Protein AF-A0A8J4PY11-F1 (afdb_monomer)

Radius of gyration: 29.57 Å; Cα contacts (8 Å, |Δi|>4): 1071; chains: 1; bounding box: 92×65×73 Å

Organism: NCBI:txid133409

Solvent-accessible surface area (backbone atoms only — not comparable to full-atom values): 24539 Å² total; per-residue (Å²): 116,78,68,59,57,55,52,53,50,53,55,62,53,58,70,59,70,69,52,62,80,53,95,79,49,71,40,24,35,49,39,39,22,52,59,30,94,86,37,22,43,99,72,81,43,42,22,34,34,42,72,43,75,82,47,83,72,68,60,37,39,24,29,55,46,86,88,41,35,36,32,41,74,56,96,57,30,40,37,44,35,24,40,30,38,29,76,86,71,56,81,44,29,34,40,36,36,44,28,26,36,61,48,85,68,76,83,74,81,49,42,42,74,65,42,29,59,93,76,27,84,33,54,72,89,74,46,47,28,22,37,73,36,56,94,64,31,48,28,38,32,31,67,86,25,56,67,28,35,42,47,60,44,69,31,95,79,40,33,37,31,35,28,58,32,30,23,28,17,35,74,48,22,14,29,20,33,42,23,32,47,35,36,21,51,77,93,42,79,76,44,73,58,97,46,43,34,38,38,17,22,29,47,43,73,62,48,37,92,72,34,30,25,40,35,41,46,21,50,42,32,61,93,51,54,17,86,62,57,69,34,26,35,38,47,67,45,94,73,29,67,83,52,79,67,48,45,40,24,26,55,42,93,71,41,18,36,35,36,53,45,99,86,55,29,39,36,43,34,31,36,28,23,38,64,95,52,64,77,82,49,59,34,42,38,42,41,39,27,39,66,48,95,78,74,71,77,87,72,69,34,47,75,57,32,27,58,90,69,26,66,29,54,75,87,72,40,48,38,25,41,57,32,86,88,14,32,34,37,34,92,88,45,76,47,41,35,72,32,44,33,94,72,28,42,33,28,38,29,52,28,27,26,36,16,39,64,54,44,16,30,18,33,34,24,27,39,68,94,41,79,93,23,36,42,36,36,22,22,30,48,42,66,46,75,74,78,73,75,73,73,72,76,72,77,76,79,78,73,77,79,77,90,82,83,86,84,83,83,81,82,82,78,85,80,82,84,83,83,84,88,85,91,83,87,89,84,89,87,81,88,76,90,72,69,62,67,67,61,56,60,65,63,60,67,72,75,77,76,127

Structure (mmCIF, N/CA/C/O backbone):
data_AF-A0A8J4PY11-F1
#
_entry.id   AF-A0A8J4PY11-F1
#
loop_
_atom_site.group_PDB
_atom_site.id
_atom_site.type_symbol
_atom_site.label_atom_id
_atom_site.label_alt_id
_atom_site.label_comp_id
_atom_site.label_asym_id
_atom_site.label_entity_id
_atom_site.label_seq_id
_atom_site.pdbx_PDB_ins_code
_atom_site.Cartn_x
_atom_site.Cartn_y
_atom_site.Cartn_z
_atom_site.occupancy
_atom_site.B_iso_or_equiv
_atom_site.auth_seq_id
_atom_site.auth_comp_id
_atom_site.auth_asym_id
_atom_site.auth_atom_id
_atom_site.pdbx_PDB_model_num
ATOM 1 N N . MET A 1 1 ? 40.522 -13.746 19.093 1.00 53.69 1 MET A N 1
ATOM 2 C CA . MET A 1 1 ? 40.122 -12.814 18.011 1.00 53.69 1 MET A CA 1
ATOM 3 C C . MET A 1 1 ? 39.593 -13.512 16.754 1.00 53.69 1 MET A C 1
ATOM 5 O O . MET A 1 1 ? 38.570 -13.067 16.262 1.00 53.69 1 MET A O 1
ATOM 9 N N . LYS A 1 2 ? 40.171 -14.625 16.264 1.00 49.59 2 LYS A N 1
ATOM 10 C CA . LYS A 1 2 ? 39.683 -15.305 15.036 1.00 49.59 2 LYS A CA 1
ATOM 11 C C . LYS A 1 2 ? 38.236 -15.845 15.092 1.00 49.59 2 LYS A C 1
ATOM 13 O O . LYS A 1 2 ? 37.554 -15.812 14.079 1.00 49.59 2 LYS A O 1
ATOM 18 N N . ASN A 1 3 ? 37.732 -16.247 16.262 1.00 48.75 3 ASN A N 1
ATOM 19 C CA . ASN A 1 3 ? 36.368 -16.792 16.390 1.00 48.75 3 ASN A CA 1
ATOM 20 C C . ASN A 1 3 ? 35.261 -15.718 16.425 1.00 48.75 3 ASN A C 1
ATOM 22 O O . ASN A 1 3 ? 34.110 -16.028 16.140 1.00 48.75 3 ASN A O 1
ATOM 26 N N . LEU A 1 4 ? 35.596 -14.454 16.721 1.00 50.16 4 LEU A N 1
ATOM 27 C CA . LEU A 1 4 ? 34.614 -13.360 16.755 1.00 50.16 4 LEU A CA 1
ATOM 28 C C . LEU A 1 4 ? 34.202 -12.929 15.337 1.00 50.16 4 LEU A C 1
ATOM 30 O O . LEU A 1 4 ? 33.053 -12.571 15.115 1.00 50.16 4 LEU A O 1
ATOM 34 N N . HIS A 1 5 ? 35.116 -13.017 14.364 1.00 59.91 5 HIS A N 1
ATOM 35 C CA . HIS A 1 5 ? 34.821 -12.686 12.966 1.00 59.91 5 HIS A CA 1
ATOM 36 C C . HIS A 1 5 ? 33.945 -13.740 12.280 1.00 59.91 5 HIS A C 1
ATOM 38 O O . HIS A 1 5 ? 33.103 -13.378 11.471 1.00 59.91 5 HIS A O 1
ATOM 44 N N . VAL A 1 6 ? 34.078 -15.020 12.646 1.00 58.41 6 VAL A N 1
ATOM 45 C CA . VAL A 1 6 ? 33.212 -16.091 12.119 1.00 58.41 6 VAL A CA 1
ATOM 46 C C . VAL A 1 6 ? 31.785 -15.961 12.662 1.00 58.41 6 VAL A C 1
ATOM 48 O O . VAL A 1 6 ? 30.833 -16.147 11.911 1.00 58.41 6 VAL A O 1
ATOM 51 N N . LEU A 1 7 ? 31.623 -15.571 13.932 1.00 48.88 7 LEU A N 1
ATOM 52 C CA . LEU A 1 7 ? 30.303 -15.348 14.529 1.00 48.88 7 LEU A CA 1
ATOM 53 C C . LEU A 1 7 ? 29.618 -14.086 13.975 1.00 48.88 7 LEU A C 1
ATOM 55 O O . LEU A 1 7 ? 28.432 -14.137 13.666 1.00 48.88 7 LEU A O 1
ATOM 59 N N . LEU A 1 8 ? 30.355 -12.980 13.787 1.00 51.38 8 LEU A N 1
ATOM 60 C CA . LEU A 1 8 ? 29.809 -11.773 13.148 1.00 51.38 8 LEU A CA 1
ATOM 61 C C . LEU A 1 8 ? 29.412 -12.029 11.688 1.00 51.38 8 LEU A C 1
ATOM 63 O O . LEU A 1 8 ? 28.376 -11.540 11.252 1.00 51.38 8 LEU A O 1
ATOM 67 N N . LEU A 1 9 ? 30.201 -12.817 10.950 1.00 49.75 9 LEU A N 1
ATOM 68 C CA . LEU A 1 9 ? 29.876 -13.189 9.574 1.00 49.75 9 LEU A CA 1
ATOM 69 C C . LEU A 1 9 ? 28.641 -14.102 9.521 1.00 49.75 9 LEU A C 1
ATOM 71 O O . LEU A 1 9 ? 27.770 -13.882 8.693 1.00 49.75 9 LEU A O 1
ATOM 75 N N . ALA A 1 10 ? 28.510 -15.068 10.436 1.00 51.12 10 ALA A N 1
ATOM 76 C CA . ALA A 1 10 ? 27.328 -15.931 10.513 1.00 51.12 10 ALA A CA 1
ATOM 77 C C . ALA A 1 10 ? 26.044 -15.160 10.887 1.00 51.12 10 ALA A C 1
ATOM 79 O O . ALA A 1 10 ? 24.978 -15.456 10.350 1.00 51.12 10 ALA A O 1
ATOM 80 N N . LEU A 1 11 ? 26.143 -14.147 11.758 1.00 45.94 11 LEU A N 1
ATOM 81 C CA . LEU A 1 11 ? 25.016 -13.283 12.135 1.00 45.94 11 LEU A CA 1
ATOM 82 C C . LEU A 1 11 ? 24.613 -12.307 11.016 1.00 45.94 11 LEU A C 1
ATOM 84 O O . LEU A 1 11 ? 23.424 -12.069 10.834 1.00 45.94 11 LEU A O 1
ATOM 88 N N . LEU A 1 12 ? 25.575 -11.793 10.240 1.00 48.41 12 LEU A N 1
ATOM 89 C CA . LEU A 1 12 ? 25.309 -10.971 9.048 1.00 48.41 12 LEU A CA 1
ATOM 90 C C . LEU A 1 12 ? 24.710 -11.782 7.895 1.00 48.41 12 LEU A C 1
ATOM 92 O O . LEU A 1 12 ? 23.899 -11.265 7.141 1.00 48.41 12 LEU A O 1
ATOM 96 N N . VAL A 1 13 ? 25.096 -13.052 7.763 1.00 48.16 13 VAL A N 1
ATOM 97 C CA . VAL A 1 13 ? 24.529 -13.973 6.772 1.00 48.16 13 VAL A CA 1
ATOM 98 C C . VAL A 1 13 ? 23.084 -14.297 7.169 1.00 48.16 13 VAL A C 1
ATOM 100 O O . VAL A 1 13 ? 22.192 -14.116 6.353 1.00 48.16 13 VAL A O 1
ATOM 103 N N . GLY A 1 14 ? 22.806 -14.649 8.430 1.00 41.25 14 GLY A N 1
ATOM 104 C CA . GLY A 1 14 ? 21.464 -15.041 8.890 1.00 41.25 14 GLY A CA 1
ATOM 105 C C . GLY A 1 14 ? 20.348 -13.999 8.711 1.00 41.25 14 GLY A C 1
ATOM 106 O O . GLY A 1 14 ? 19.211 -14.387 8.450 1.00 41.25 14 GLY A O 1
ATOM 107 N N . SER A 1 15 ? 20.641 -12.696 8.789 1.00 48.56 15 SER A N 1
ATOM 108 C CA . SER A 1 15 ? 19.622 -11.644 8.619 1.00 48.56 15 SER A CA 1
ATOM 109 C C . SER A 1 15 ? 19.213 -11.397 7.161 1.00 48.56 15 SER A C 1
ATOM 111 O O . SER A 1 15 ? 18.142 -10.843 6.920 1.00 48.56 15 SER A O 1
ATOM 113 N N . VAL A 1 16 ? 20.011 -11.840 6.184 1.00 46.97 16 VAL A N 1
ATOM 114 C CA . VAL A 1 16 ? 19.702 -11.682 4.750 1.00 46.97 16 VAL A CA 1
ATOM 115 C C . VAL A 1 16 ? 18.774 -12.802 4.246 1.00 46.97 16 VAL A C 1
ATOM 117 O O . VAL A 1 16 ? 18.026 -12.601 3.293 1.00 46.97 16 VAL A O 1
ATOM 120 N N . PHE A 1 17 ? 18.731 -13.964 4.914 1.00 49.62 17 PHE A N 1
ATOM 121 C CA . PHE A 1 17 ? 17.972 -15.138 4.439 1.00 49.62 17 PHE A CA 1
ATOM 122 C C . PHE A 1 17 ? 16.515 -15.232 4.909 1.00 49.62 17 PHE A C 1
ATOM 124 O O . PHE A 1 17 ? 15.809 -16.131 4.461 1.00 49.62 17 PHE A O 1
ATOM 131 N N . SER A 1 18 ? 16.029 -14.330 5.767 1.00 50.22 18 SER A N 1
ATOM 132 C CA . SER A 1 18 ? 14.640 -14.404 6.256 1.00 50.22 18 SER A CA 1
ATOM 133 C C . SER A 1 18 ? 13.628 -13.623 5.406 1.00 50.22 18 SER A C 1
ATOM 135 O O . SER A 1 18 ? 12.444 -13.623 5.728 1.00 50.22 18 SER A O 1
ATOM 137 N N . GLN A 1 19 ? 14.050 -12.972 4.318 1.00 52.78 19 GLN A N 1
ATOM 138 C CA . GLN A 1 19 ? 13.149 -12.183 3.467 1.00 52.78 19 GLN A CA 1
ATOM 139 C C . GLN A 1 19 ? 12.453 -13.003 2.374 1.00 52.78 19 GLN A C 1
ATOM 141 O O . GLN A 1 19 ? 12.074 -12.457 1.344 1.00 52.78 19 GLN A O 1
ATOM 146 N N . THR A 1 20 ? 12.243 -14.311 2.543 1.00 56.84 20 THR A N 1
ATOM 147 C CA . THR A 1 20 ? 11.198 -14.946 1.727 1.00 56.84 20 THR A CA 1
ATOM 148 C C . THR A 1 20 ? 9.910 -14.206 2.048 1.00 56.84 20 THR A C 1
ATOM 150 O O . THR A 1 20 ? 9.595 -14.117 3.233 1.00 56.84 20 THR A O 1
ATOM 153 N N . ALA A 1 21 ? 9.216 -13.639 1.051 1.00 58.28 21 ALA A N 1
ATOM 154 C CA . ALA A 1 21 ? 7.928 -12.993 1.277 1.00 58.28 21 ALA A CA 1
ATOM 155 C C . ALA A 1 21 ? 7.080 -13.933 2.125 1.00 58.28 21 ALA A C 1
ATOM 157 O O . ALA A 1 21 ? 6.654 -14.987 1.645 1.00 58.28 21 ALA A O 1
ATOM 158 N N . SER A 1 22 ? 6.937 -13.598 3.410 1.00 64.56 22 SER A N 1
ATOM 159 C CA . SER A 1 22 ? 6.135 -14.408 4.298 1.00 64.56 22 SER A CA 1
ATOM 160 C C . SER A 1 22 ? 4.770 -14.466 3.640 1.00 64.56 22 SER A C 1
ATOM 162 O O . SER A 1 22 ? 4.226 -13.434 3.243 1.00 64.56 22 SER A O 1
ATOM 164 N N . ASN A 1 23 ? 4.216 -15.662 3.492 1.00 65.62 23 ASN A N 1
ATOM 165 C CA . ASN A 1 23 ? 2.841 -15.822 3.031 1.00 65.62 23 ASN A CA 1
ATOM 166 C C . ASN A 1 23 ? 1.834 -15.100 3.951 1.00 65.62 23 ASN A C 1
ATOM 168 O O . ASN A 1 23 ? 0.660 -15.006 3.602 1.00 65.62 23 ASN A O 1
ATOM 172 N N . THR A 1 24 ? 2.291 -14.597 5.102 1.00 73.94 24 THR A N 1
ATOM 173 C CA . THR A 1 24 ? 1.535 -13.768 6.039 1.00 73.94 24 THR A CA 1
ATOM 174 C C . THR A 1 24 ? 1.701 -12.264 5.834 1.00 73.94 24 THR A C 1
ATOM 176 O O . THR A 1 24 ? 0.994 -11.517 6.496 1.00 73.94 24 THR A O 1
ATOM 179 N N . CYS A 1 25 ? 2.600 -11.805 4.957 1.00 81.81 25 CYS A N 1
ATOM 180 C CA . CYS A 1 25 ? 2.819 -10.378 4.750 1.00 81.81 25 CYS A CA 1
ATOM 181 C C . CYS A 1 25 ? 1.699 -9.761 3.900 1.00 81.81 25 CYS A C 1
ATOM 183 O O . CYS A 1 25 ? 1.431 -10.186 2.773 1.00 81.81 25 CYS A O 1
ATOM 185 N N . ILE A 1 26 ? 1.045 -8.747 4.448 1.00 76.25 26 ILE A N 1
ATOM 186 C CA . ILE A 1 26 ? -0.136 -8.081 3.910 1.00 76.25 26 ILE A CA 1
ATOM 187 C C . ILE A 1 26 ? 0.267 -6.820 3.139 1.00 76.25 26 ILE A C 1
ATOM 189 O O . ILE A 1 26 ? -0.290 -6.565 2.065 1.00 76.25 26 ILE A O 1
ATOM 193 N N . PHE A 1 27 ? 1.242 -6.067 3.653 1.00 81.56 27 PHE A N 1
ATOM 194 C CA . PHE A 1 27 ? 1.771 -4.837 3.076 1.00 81.56 27 PHE A CA 1
ATOM 195 C C . PHE A 1 27 ? 3.275 -4.948 2.851 1.00 81.56 27 PHE A C 1
ATOM 197 O O . PHE A 1 27 ? 4.038 -5.302 3.747 1.00 81.56 27 PHE A O 1
ATOM 204 N N . PHE A 1 28 ? 3.720 -4.578 1.655 1.00 87.75 28 PHE A N 1
ATOM 205 C CA . PHE A 1 28 ? 5.136 -4.535 1.323 1.00 87.75 28 PHE A CA 1
ATOM 206 C C . PHE A 1 28 ? 5.568 -3.103 1.039 1.00 87.75 28 PHE A C 1
ATOM 208 O O . PHE A 1 28 ? 4.869 -2.377 0.335 1.00 87.75 28 PHE A O 1
ATOM 215 N N . ASN A 1 29 ? 6.749 -2.726 1.515 1.00 89.38 29 ASN A N 1
ATOM 216 C CA . ASN A 1 29 ? 7.448 -1.551 1.020 1.00 89.38 29 ASN A CA 1
ATOM 217 C C . ASN A 1 29 ? 8.257 -1.930 -0.222 1.00 89.38 29 ASN A C 1
ATOM 219 O O . ASN A 1 29 ? 8.805 -3.028 -0.319 1.00 89.38 29 ASN A O 1
ATOM 223 N N . VAL A 1 30 ? 8.361 -0.988 -1.152 1.00 91.69 30 VAL A N 1
ATOM 224 C CA . VAL A 1 30 ? 9.152 -1.103 -2.379 1.00 91.69 30 VAL A CA 1
ATOM 225 C C . VAL A 1 30 ? 10.286 -0.077 -2.373 1.00 91.69 30 VAL A C 1
ATOM 227 O O . VAL A 1 30 ? 10.066 1.121 -2.199 1.00 91.69 30 VAL A O 1
ATOM 230 N N . TYR A 1 31 ? 11.515 -0.524 -2.585 1.00 92.88 31 TYR A N 1
ATOM 231 C CA . TYR A 1 31 ? 12.701 0.332 -2.620 1.00 92.88 31 TYR A CA 1
ATOM 232 C C . TYR A 1 31 ? 13.439 0.149 -3.935 1.00 92.88 31 TYR A C 1
ATOM 234 O O . TYR A 1 31 ? 13.307 -0.880 -4.585 1.00 92.88 31 TYR A O 1
ATOM 242 N N . SER A 1 32 ? 14.255 1.123 -4.327 1.00 94.62 32 SER A N 1
ATOM 243 C CA . SER A 1 32 ? 15.232 0.899 -5.393 1.00 94.62 32 SER A CA 1
ATOM 244 C C . SER A 1 32 ? 16.212 -0.195 -4.968 1.00 94.62 32 SER A C 1
ATOM 246 O O . SER A 1 32 ? 16.790 -0.096 -3.882 1.00 94.62 32 SER A O 1
ATOM 248 N N . ALA A 1 33 ? 16.414 -1.212 -5.802 1.00 95.56 33 ALA A N 1
ATOM 249 C CA . ALA A 1 33 ? 17.339 -2.292 -5.478 1.00 95.56 33 ALA A CA 1
ATOM 250 C C . ALA A 1 33 ? 18.789 -1.798 -5.567 1.00 95.56 33 ALA A C 1
ATOM 252 O O . ALA A 1 33 ? 19.299 -1.547 -6.660 1.00 95.56 33 ALA A O 1
ATOM 253 N N . ALA A 1 34 ? 19.458 -1.646 -4.421 1.00 95.50 34 ALA A N 1
ATOM 254 C CA . ALA A 1 34 ? 20.857 -1.222 -4.374 1.00 95.50 34 ALA A CA 1
ATOM 255 C C . ALA A 1 34 ? 21.774 -2.268 -5.030 1.00 95.50 34 ALA A C 1
ATOM 257 O O . ALA A 1 34 ? 21.481 -3.462 -4.989 1.00 95.50 34 ALA A O 1
ATOM 258 N N . LEU A 1 35 ? 22.896 -1.831 -5.606 1.00 96.88 35 LEU A N 1
ATOM 259 C CA . LEU A 1 35 ? 23.883 -2.744 -6.185 1.00 96.88 35 LEU A CA 1
ATOM 260 C C . LEU A 1 35 ? 24.621 -3.508 -5.081 1.00 96.88 35 LEU A C 1
ATOM 262 O O . LEU A 1 35 ? 25.217 -2.901 -4.190 1.00 96.88 35 LEU A O 1
ATOM 266 N N . ASP A 1 36 ? 24.620 -4.836 -5.167 1.00 96.62 36 ASP A N 1
ATOM 267 C CA . ASP A 1 36 ? 25.474 -5.678 -4.338 1.00 96.62 36 ASP A CA 1
ATOM 268 C C . ASP A 1 36 ? 26.933 -5.556 -4.816 1.00 96.62 36 ASP A C 1
ATOM 270 O O . ASP A 1 36 ? 27.214 -5.773 -5.995 1.00 96.62 36 ASP A O 1
ATOM 274 N N . PRO A 1 37 ? 27.889 -5.220 -3.933 1.00 96.19 37 PRO A N 1
ATOM 275 C CA . PRO A 1 37 ? 29.276 -4.988 -4.334 1.00 96.19 37 PRO A CA 1
ATOM 276 C C . PRO A 1 37 ? 30.014 -6.262 -4.773 1.00 96.19 37 PRO A C 1
ATOM 278 O O . PRO A 1 37 ? 31.075 -6.170 -5.387 1.00 96.19 37 PRO A O 1
ATOM 281 N N . THR A 1 38 ? 29.494 -7.441 -4.425 1.00 96.81 38 THR A N 1
ATOM 282 C CA . THR A 1 38 ? 30.090 -8.742 -4.746 1.00 96.81 38 THR A CA 1
ATOM 283 C C . THR A 1 38 ? 29.436 -9.350 -5.977 1.00 96.81 38 THR A C 1
ATOM 285 O O . THR A 1 38 ? 30.140 -9.800 -6.872 1.00 96.81 38 THR A O 1
ATOM 288 N N . TYR A 1 39 ? 28.105 -9.362 -6.021 1.00 97.56 39 TYR A N 1
ATOM 289 C CA . TYR A 1 39 ? 27.314 -10.102 -7.003 1.00 97.56 39 TYR A CA 1
ATOM 290 C C . TYR A 1 39 ? 26.526 -9.214 -7.960 1.00 97.56 39 TYR A C 1
ATOM 292 O O . TYR A 1 39 ? 26.037 -9.709 -8.975 1.00 97.56 39 TYR A O 1
ATOM 300 N N . GLY A 1 40 ? 26.374 -7.931 -7.644 1.00 96.19 40 GLY A N 1
ATOM 301 C CA . GLY A 1 40 ? 25.625 -6.990 -8.460 1.00 96.19 40 GLY A CA 1
ATOM 302 C C . GLY A 1 40 ? 26.340 -6.651 -9.773 1.00 96.19 40 GLY A C 1
ATOM 303 O O . GLY A 1 40 ? 27.554 -6.859 -9.912 1.00 96.19 40 GLY A O 1
ATOM 304 N N . PRO A 1 41 ? 25.597 -6.122 -10.757 1.00 95.94 41 PRO A N 1
ATOM 305 C CA . PRO A 1 41 ? 26.177 -5.565 -11.971 1.00 95.94 41 PRO A CA 1
ATOM 306 C C . PRO A 1 41 ? 26.955 -4.270 -11.678 1.00 95.94 41 PRO A C 1
ATOM 308 O O . PRO A 1 41 ? 26.837 -3.664 -10.614 1.00 95.94 41 PRO A O 1
ATOM 311 N N . SER A 1 42 ? 27.744 -3.812 -12.652 1.00 93.69 42 SER A N 1
ATOM 312 C CA . SER A 1 42 ? 28.544 -2.583 -12.531 1.00 93.69 42 SER A CA 1
ATOM 313 C C . SER A 1 42 ? 27.724 -1.289 -12.600 1.00 93.69 42 SER A C 1
ATOM 315 O O . SER A 1 42 ? 28.227 -0.228 -12.231 1.00 93.69 42 SER A O 1
ATOM 317 N N . THR A 1 43 ? 26.481 -1.355 -13.080 1.00 92.75 43 THR A N 1
ATOM 318 C CA . THR A 1 43 ? 25.569 -0.216 -13.239 1.00 92.75 43 THR A CA 1
ATOM 319 C C . THR A 1 43 ? 24.150 -0.585 -12.805 1.00 92.75 43 THR A C 1
ATOM 321 O O . THR A 1 43 ? 23.774 -1.757 -12.764 1.00 92.75 43 THR A O 1
ATOM 324 N N . GLY A 1 44 ? 23.343 0.426 -12.475 1.00 90.94 44 GLY A N 1
ATOM 325 C CA . GLY A 1 44 ? 21.969 0.263 -11.998 1.00 90.94 44 GLY A CA 1
ATOM 326 C C . GLY A 1 44 ? 21.778 0.913 -10.632 1.00 90.94 44 GLY A C 1
ATOM 327 O O . GLY A 1 44 ? 22.349 1.968 -10.366 1.00 90.94 44 GLY A O 1
ATOM 328 N N . GLY A 1 45 ? 20.969 0.294 -9.773 1.00 91.44 45 GLY A N 1
ATOM 329 C CA . GLY A 1 45 ? 20.695 0.811 -8.430 1.00 91.44 45 GLY A CA 1
ATOM 330 C C . GLY A 1 45 ? 19.437 1.675 -8.318 1.00 91.44 45 GLY A C 1
ATOM 331 O O . GLY A 1 45 ? 19.079 2.060 -7.209 1.00 91.44 45 GLY A O 1
ATOM 332 N N . ASN A 1 46 ? 18.777 1.988 -9.440 1.00 96.75 46 ASN A N 1
ATOM 333 C CA . ASN A 1 46 ? 17.552 2.789 -9.458 1.00 96.75 46 ASN A CA 1
ATOM 334 C C . ASN A 1 46 ? 16.304 1.903 -9.543 1.00 96.75 46 ASN A C 1
ATOM 336 O O . ASN A 1 46 ? 16.350 0.840 -10.164 1.00 96.75 46 ASN A O 1
ATOM 340 N N . ALA A 1 47 ? 15.186 2.373 -8.981 1.00 96.69 47 ALA A N 1
ATOM 341 C CA . ALA A 1 47 ? 13.907 1.662 -9.034 1.00 96.69 47 ALA A CA 1
ATOM 342 C C . ALA A 1 47 ? 13.376 1.546 -10.467 1.00 96.69 47 ALA A C 1
ATOM 344 O O . ALA A 1 47 ? 12.920 0.476 -10.866 1.00 96.69 47 ALA A O 1
ATOM 345 N N . ILE A 1 48 ? 13.456 2.641 -11.229 1.00 97.62 48 ILE A N 1
ATOM 346 C CA . ILE A 1 48 ? 13.098 2.698 -12.648 1.00 97.62 48 ILE A CA 1
ATOM 347 C C . ILE A 1 48 ? 14.229 3.360 -13.431 1.00 97.62 48 ILE A C 1
ATOM 349 O O . ILE A 1 48 ? 14.739 4.408 -13.032 1.00 97.62 48 ILE A O 1
ATOM 353 N N . THR A 1 49 ? 14.619 2.754 -14.551 1.00 98.00 49 THR A N 1
A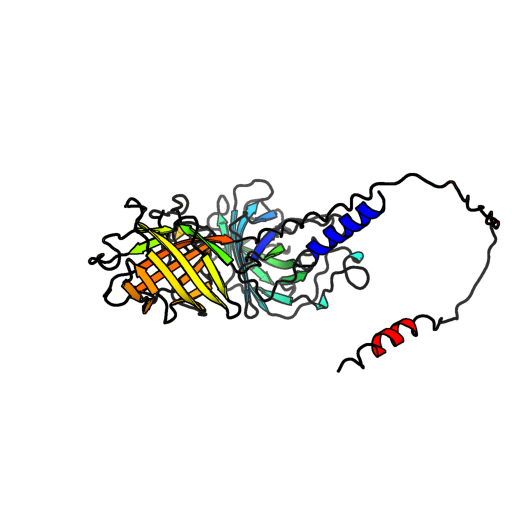TOM 354 C CA . THR A 1 49 ? 15.587 3.316 -15.502 1.00 98.00 49 THR A CA 1
ATOM 355 C C . THR A 1 49 ? 15.044 3.215 -16.921 1.00 98.00 49 THR A C 1
ATOM 357 O O . THR A 1 49 ? 14.896 2.119 -17.447 1.00 98.00 49 THR A O 1
ATOM 360 N N . PHE A 1 50 ? 14.768 4.347 -17.557 1.00 97.88 50 PHE A N 1
ATOM 361 C CA . PHE A 1 50 ? 14.557 4.427 -18.997 1.00 97.88 50 PHE A CA 1
ATOM 362 C C . PHE A 1 50 ? 15.927 4.348 -19.679 1.00 97.88 50 PHE A C 1
ATOM 364 O O . PHE A 1 50 ? 16.760 5.226 -19.475 1.00 97.88 50 PHE A O 1
ATOM 371 N N . ASP A 1 51 ? 16.176 3.329 -20.501 1.00 97.00 51 ASP A N 1
ATOM 372 C CA . ASP A 1 51 ? 17.451 3.154 -21.225 1.00 97.00 51 ASP A CA 1
ATOM 373 C C . ASP A 1 51 ? 17.584 4.103 -22.439 1.00 97.00 51 ASP A C 1
ATOM 375 O O . ASP A 1 51 ? 18.345 3.885 -23.379 1.00 97.00 51 ASP A O 1
ATOM 379 N N . ASP A 1 52 ? 16.818 5.193 -22.423 1.00 97.38 52 ASP A N 1
ATOM 380 C CA . ASP A 1 52 ? 16.853 6.255 -23.411 1.00 97.38 52 ASP A CA 1
ATOM 381 C C . ASP A 1 52 ? 16.992 7.609 -22.702 1.00 97.38 52 ASP A C 1
ATOM 383 O O . ASP A 1 52 ? 16.074 8.043 -22.002 1.00 97.38 52 ASP A O 1
ATOM 387 N N . PRO A 1 53 ? 18.124 8.312 -22.862 1.00 95.06 53 PRO A N 1
ATOM 388 C CA . PRO A 1 53 ? 18.322 9.606 -22.219 1.00 95.06 53 PRO A CA 1
ATOM 389 C C . PRO A 1 53 ? 17.458 10.723 -22.825 1.00 95.06 53 PRO A C 1
ATOM 391 O O . PRO A 1 53 ? 17.393 11.804 -22.243 1.00 95.06 53 PRO A O 1
ATOM 394 N N . ASN A 1 54 ? 16.808 10.498 -23.974 1.00 96.62 54 ASN A N 1
ATOM 395 C CA . ASN A 1 54 ? 16.030 11.520 -24.681 1.00 96.62 54 ASN A CA 1
ATOM 396 C C . ASN A 1 54 ? 14.545 11.536 -24.297 1.00 96.62 54 ASN A C 1
ATOM 398 O O . ASN A 1 54 ? 13.753 12.210 -24.961 1.00 96.62 54 ASN A O 1
ATOM 402 N N . ILE A 1 55 ? 14.148 10.810 -23.245 1.00 97.38 55 ILE A N 1
ATOM 403 C CA . ILE A 1 55 ? 12.758 10.831 -22.792 1.00 97.38 55 ILE A CA 1
ATOM 404 C C . ILE A 1 55 ? 12.316 12.243 -22.371 1.00 97.38 55 ILE A C 1
ATOM 406 O O . ILE A 1 55 ? 13.130 13.029 -21.862 1.00 97.38 55 ILE A O 1
ATOM 410 N N . PRO A 1 56 ? 11.021 12.578 -22.537 1.00 97.38 56 PRO A N 1
ATOM 411 C CA . PRO A 1 56 ? 10.457 13.800 -21.980 1.00 97.38 56 PRO A CA 1
ATOM 412 C C . PRO A 1 56 ? 10.832 13.981 -20.501 1.00 97.38 56 PRO A C 1
ATOM 414 O O . PRO A 1 56 ? 10.957 13.014 -19.750 1.00 97.38 56 PRO A O 1
ATOM 417 N N . GLY A 1 57 ? 11.036 15.230 -20.075 1.00 94.44 57 GLY A N 1
ATOM 418 C CA . GLY A 1 57 ? 11.415 15.567 -18.695 1.00 94.44 57 GLY A CA 1
ATOM 419 C C . GLY A 1 57 ? 12.904 15.398 -18.360 1.00 94.44 57 GLY A C 1
ATOM 420 O O . GLY A 1 57 ? 13.325 15.798 -17.272 1.00 94.44 57 GLY A O 1
ATOM 421 N N . GLY A 1 58 ? 13.716 14.844 -19.272 1.00 92.81 58 GLY A N 1
ATOM 422 C CA . GLY A 1 58 ? 15.185 14.871 -19.204 1.00 92.81 58 GLY A CA 1
ATOM 423 C C . GLY A 1 58 ? 15.817 14.064 -18.064 1.00 92.81 58 GLY A C 1
ATOM 424 O O . GLY A 1 58 ? 17.000 14.235 -17.774 1.00 92.81 58 GLY A O 1
ATOM 425 N N . SER A 1 59 ? 15.048 13.202 -17.396 1.00 96.25 59 SER A N 1
ATOM 426 C CA . SER A 1 59 ? 15.535 12.336 -16.320 1.00 96.25 59 SER A CA 1
ATOM 427 C C . SER A 1 59 ? 15.223 10.890 -16.658 1.00 96.25 59 SER A C 1
ATOM 429 O O . SER A 1 59 ? 14.059 10.535 -16.774 1.00 96.25 59 SER A O 1
ATOM 431 N N . ALA A 1 60 ? 16.260 10.068 -16.813 1.00 97.06 60 ALA A N 1
ATOM 432 C CA . ALA A 1 60 ? 16.137 8.659 -17.182 1.00 97.06 60 ALA A CA 1
ATOM 433 C C . ALA A 1 60 ? 16.001 7.722 -15.971 1.00 97.06 60 ALA A C 1
ATOM 435 O O . ALA A 1 60 ? 15.561 6.588 -16.112 1.00 97.06 60 ALA A O 1
ATOM 436 N N . THR A 1 61 ? 16.377 8.173 -14.776 1.00 97.62 61 THR A N 1
ATOM 437 C CA . THR A 1 61 ? 16.518 7.325 -13.588 1.00 97.62 61 THR A CA 1
ATOM 438 C C . THR A 1 61 ? 15.703 7.865 -12.426 1.00 97.62 61 THR A C 1
ATOM 440 O O . THR A 1 61 ? 15.834 9.035 -12.060 1.00 97.62 61 THR A O 1
ATOM 443 N N . TYR A 1 62 ? 14.897 6.996 -11.818 1.00 97.56 62 TYR A N 1
ATOM 444 C CA . TYR A 1 62 ? 13.971 7.358 -10.752 1.00 97.56 62 TYR A CA 1
ATOM 445 C C . TYR A 1 62 ? 14.009 6.371 -9.584 1.00 97.56 62 TYR A C 1
ATOM 447 O O . TYR A 1 62 ? 14.173 5.166 -9.782 1.00 97.56 62 TYR A O 1
ATOM 455 N N . ASN A 1 63 ? 13.773 6.890 -8.377 1.00 96.44 63 ASN A N 1
ATOM 456 C CA . ASN A 1 63 ? 13.627 6.125 -7.139 1.00 96.44 63 ASN A CA 1
ATOM 457 C C . ASN A 1 63 ? 12.323 6.473 -6.422 1.00 96.44 63 ASN A C 1
ATOM 459 O O . ASN A 1 63 ? 11.841 7.596 -6.528 1.00 96.44 63 ASN A O 1
ATOM 463 N N . PHE A 1 64 ? 11.768 5.530 -5.660 1.00 93.00 64 PHE A N 1
ATOM 464 C CA . PHE A 1 64 ? 10.594 5.801 -4.829 1.00 93.00 64 PHE A CA 1
ATOM 465 C C . PHE A 1 64 ? 10.919 6.788 -3.704 1.00 93.00 64 PHE A C 1
ATOM 467 O O . PHE A 1 64 ? 11.955 6.677 -3.043 1.00 93.00 64 PHE A O 1
ATOM 474 N N . VAL A 1 65 ? 10.000 7.718 -3.447 1.00 86.00 65 VAL A N 1
ATOM 475 C CA . VAL A 1 65 ? 10.015 8.540 -2.232 1.00 86.00 65 VAL A CA 1
ATOM 476 C C . VAL A 1 65 ? 9.667 7.653 -1.042 1.00 86.00 65 VAL A C 1
ATOM 478 O O . VAL A 1 65 ? 8.624 7.007 -1.039 1.00 86.00 65 VAL A O 1
ATOM 481 N N . TYR A 1 66 ? 10.533 7.638 -0.028 1.00 72.50 66 TYR A N 1
ATOM 482 C CA . TYR A 1 66 ? 10.359 6.830 1.180 1.00 72.50 66 TYR A CA 1
ATOM 483 C C . TYR A 1 66 ? 9.040 7.149 1.913 1.00 72.50 66 TYR A C 1
ATOM 485 O O . TYR A 1 66 ? 8.686 8.315 2.073 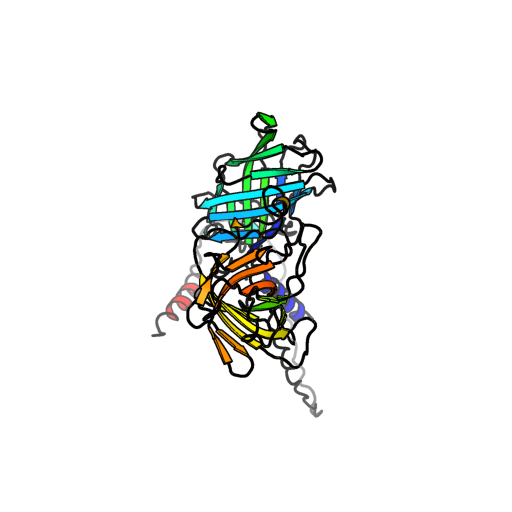1.00 72.50 66 TYR A O 1
ATOM 493 N N . GLY A 1 67 ? 8.346 6.115 2.391 1.00 61.03 67 GLY A N 1
ATOM 494 C CA . GLY A 1 67 ? 7.075 6.194 3.119 1.00 61.03 67 GLY A CA 1
ATOM 495 C C . GLY A 1 67 ? 5.798 6.148 2.265 1.00 61.03 67 GLY A C 1
ATOM 496 O O . GLY A 1 67 ? 4.720 6.027 2.835 1.00 61.03 67 GLY A O 1
ATOM 497 N N . PHE A 1 68 ? 5.888 6.205 0.930 1.00 58.62 68 PHE A N 1
ATOM 498 C CA . PHE A 1 68 ? 4.720 6.258 0.024 1.00 58.62 68 PHE A CA 1
ATOM 499 C C . PHE A 1 68 ? 4.703 5.155 -1.038 1.00 58.62 68 PHE A C 1
ATOM 501 O O . PHE A 1 68 ? 3.849 5.134 -1.921 1.00 58.62 68 PHE A O 1
ATOM 508 N N . GLN A 1 69 ? 5.657 4.237 -0.967 1.00 70.75 69 GLN A N 1
ATOM 509 C CA . GLN A 1 69 ? 5.677 3.026 -1.765 1.00 70.75 69 GLN A CA 1
ATOM 510 C C . GLN A 1 69 ? 4.790 1.959 -1.137 1.00 70.75 69 GLN A C 1
ATOM 512 O O . GLN A 1 69 ? 4.822 1.740 0.073 1.00 70.75 69 GLN A O 1
ATOM 517 N N . ALA A 1 70 ? 4.068 1.221 -1.963 1.00 75.44 70 ALA A N 1
ATOM 518 C CA . ALA A 1 70 ? 3.491 -0.022 -1.503 1.00 75.44 70 ALA A CA 1
ATOM 519 C C . ALA A 1 70 ? 3.450 -1.046 -2.628 1.00 75.44 70 ALA A C 1
ATOM 521 O O . ALA A 1 70 ? 3.219 -0.720 -3.795 1.00 75.44 70 ALA A O 1
ATOM 522 N N . ALA A 1 71 ? 3.667 -2.298 -2.246 1.00 72.19 71 ALA A N 1
ATOM 523 C CA . ALA A 1 71 ? 3.273 -3.429 -3.047 1.00 72.19 71 ALA A CA 1
ATOM 524 C C . ALA A 1 71 ? 2.262 -4.291 -2.302 1.00 72.19 71 ALA A C 1
ATOM 526 O O . ALA A 1 71 ? 2.305 -4.439 -1.080 1.00 72.19 71 ALA A O 1
ATOM 527 N N . THR A 1 72 ? 1.347 -4.878 -3.063 1.00 78.56 72 THR A N 1
ATOM 528 C CA . THR A 1 72 ? 0.518 -5.988 -2.590 1.00 78.56 72 THR A CA 1
ATOM 529 C C . THR A 1 72 ? 0.727 -7.159 -3.526 1.00 78.56 72 THR A C 1
ATOM 531 O O . THR A 1 72 ? 0.748 -6.981 -4.741 1.00 78.56 72 THR A O 1
ATOM 534 N N . ILE A 1 73 ? 0.902 -8.348 -2.955 1.00 78.25 73 ILE A N 1
ATOM 535 C CA . ILE A 1 73 ? 1.031 -9.602 -3.696 1.00 78.25 73 ILE A CA 1
ATOM 536 C C . ILE A 1 73 ? -0.079 -10.516 -3.182 1.00 78.25 73 ILE A C 1
ATOM 538 O O . ILE A 1 73 ? -0.007 -11.019 -2.065 1.00 78.25 73 ILE A O 1
ATOM 542 N N . ALA A 1 74 ? -1.150 -10.685 -3.956 1.00 79.00 74 ALA A N 1
ATOM 543 C CA . ALA A 1 74 ? -2.288 -11.510 -3.555 1.00 79.00 74 ALA A CA 1
ATOM 544 C C . ALA A 1 74 ? -3.038 -12.059 -4.771 1.00 79.00 74 ALA A C 1
ATOM 546 O O . ALA A 1 74 ? -3.219 -11.364 -5.769 1.00 79.00 74 ALA A O 1
ATOM 547 N N . GLY A 1 75 ? -3.491 -13.314 -4.687 1.00 76.31 75 GLY A N 1
ATOM 548 C CA . GLY A 1 75 ? -4.342 -13.923 -5.718 1.00 76.31 75 GLY A CA 1
ATOM 549 C C . GLY A 1 75 ? -3.727 -13.900 -7.123 1.00 76.31 75 GLY A C 1
ATOM 550 O O . GLY A 1 75 ? -4.435 -13.658 -8.096 1.00 76.31 75 GLY A O 1
ATOM 551 N N . GLY A 1 76 ? -2.404 -14.070 -7.229 1.00 88.44 76 GLY A N 1
ATOM 552 C CA . GLY A 1 76 ? -1.688 -14.002 -8.506 1.00 88.44 76 GLY A CA 1
ATOM 553 C C . GLY A 1 76 ? -1.633 -12.601 -9.121 1.00 88.44 76 GLY A C 1
ATOM 554 O O . GLY A 1 76 ? -1.406 -12.472 -10.316 1.00 88.44 76 GLY A O 1
ATOM 555 N N . THR A 1 77 ? -1.860 -11.547 -8.342 1.00 91.38 77 THR A N 1
ATOM 556 C CA . THR A 1 77 ? -1.696 -10.157 -8.776 1.00 91.38 77 THR A CA 1
ATOM 557 C C . THR A 1 77 ? -0.627 -9.495 -7.924 1.00 91.38 77 THR A C 1
ATOM 559 O O . THR A 1 77 ? -0.627 -9.667 -6.704 1.00 91.38 77 THR A O 1
ATOM 562 N N . ILE A 1 78 ? 0.259 -8.736 -8.564 1.00 93.19 78 ILE A N 1
ATOM 563 C CA . ILE A 1 78 ? 1.139 -7.785 -7.888 1.00 93.19 78 ILE A CA 1
ATOM 564 C C . ILE A 1 78 ? 0.763 -6.378 -8.331 1.00 93.19 78 ILE A C 1
ATOM 566 O O . ILE A 1 78 ? 0.561 -6.124 -9.516 1.00 93.19 78 ILE A O 1
ATOM 570 N N . VAL A 1 79 ? 0.639 -5.470 -7.374 1.00 93.31 79 VAL A N 1
ATOM 571 C CA . VAL A 1 79 ? 0.489 -4.042 -7.645 1.00 93.31 79 VAL A CA 1
ATOM 572 C C . VAL A 1 79 ? 1.655 -3.329 -6.996 1.00 93.31 79 VAL A C 1
ATOM 574 O O . VAL A 1 79 ? 1.905 -3.586 -5.827 1.00 93.31 79 VAL A O 1
ATOM 577 N N . ILE A 1 80 ? 2.339 -2.456 -7.730 1.00 94.06 80 ILE A N 1
ATOM 578 C CA . ILE A 1 80 ? 3.389 -1.563 -7.228 1.00 94.06 80 ILE A CA 1
ATOM 579 C C . ILE A 1 80 ? 2.901 -0.132 -7.433 1.00 94.06 80 ILE A C 1
ATOM 581 O O . ILE A 1 80 ? 2.616 0.254 -8.566 1.00 94.06 80 ILE A O 1
ATOM 585 N N . SER A 1 81 ? 2.812 0.660 -6.369 1.00 93.25 81 SER A N 1
ATOM 586 C CA . SER A 1 81 ? 2.423 2.068 -6.463 1.00 93.25 81 SER A CA 1
ATOM 587 C C . SER A 1 81 ? 3.314 2.977 -5.625 1.00 93.25 81 SER A C 1
ATOM 589 O O . SER A 1 81 ? 3.961 2.532 -4.675 1.00 93.25 81 SER A O 1
ATOM 591 N N . GLY A 1 82 ? 3.312 4.264 -5.962 1.00 91.44 82 GLY A N 1
ATOM 592 C CA . GLY A 1 82 ? 3.964 5.319 -5.190 1.00 91.44 82 GLY A CA 1
ATOM 593 C C . GLY A 1 82 ? 4.401 6.494 -6.061 1.00 91.44 82 GLY A C 1
ATOM 594 O O . GLY A 1 82 ? 4.111 6.531 -7.253 1.00 91.44 82 GLY A O 1
ATOM 595 N N . THR A 1 83 ? 5.136 7.432 -5.468 1.00 91.50 83 THR A N 1
ATOM 596 C CA . THR A 1 83 ? 5.760 8.550 -6.190 1.00 91.50 83 THR A CA 1
ATOM 597 C C . THR A 1 83 ? 7.232 8.255 -6.444 1.00 91.50 83 THR A C 1
ATOM 599 O O . THR A 1 83 ? 7.982 7.909 -5.527 1.00 91.50 83 THR A O 1
ATOM 602 N N . LEU A 1 84 ? 7.657 8.441 -7.684 1.00 94.56 84 LEU A N 1
ATOM 603 C CA . LEU A 1 84 ? 9.030 8.339 -8.147 1.00 94.56 84 LEU A CA 1
ATOM 604 C C . LEU A 1 84 ? 9.647 9.731 -8.300 1.00 94.56 84 LEU A C 1
ATOM 606 O O . LEU A 1 84 ? 9.069 10.608 -8.942 1.00 94.56 84 LEU A O 1
ATOM 610 N N . VAL A 1 85 ? 10.848 9.914 -7.756 1.00 95.50 85 VAL A N 1
ATOM 611 C CA . VAL A 1 85 ? 11.662 11.128 -7.893 1.00 95.50 85 VAL A CA 1
ATOM 612 C C . VAL A 1 85 ? 12.912 10.857 -8.735 1.00 95.50 85 VAL A C 1
ATOM 614 O O . VAL A 1 85 ? 13.519 9.789 -8.592 1.00 95.50 85 VAL A O 1
ATOM 617 N N . PRO A 1 86 ? 13.334 11.803 -9.589 1.00 97.00 86 PRO A N 1
ATOM 618 C CA . PRO A 1 86 ? 14.573 11.701 -10.347 1.00 97.00 86 PRO A CA 1
ATOM 619 C C . PRO A 1 86 ? 15.799 11.602 -9.445 1.00 97.00 86 PRO A C 1
ATOM 621 O O . PRO A 1 86 ? 15.937 12.341 -8.470 1.00 97.00 86 PRO A O 1
ATOM 624 N N . THR A 1 87 ? 16.755 10.748 -9.803 1.00 96.19 87 THR A N 1
ATOM 625 C CA . THR A 1 87 ? 17.992 10.596 -9.013 1.00 96.19 87 THR A CA 1
ATOM 626 C C . THR A 1 87 ? 19.044 11.669 -9.291 1.00 96.19 87 THR A C 1
ATOM 628 O O . THR A 1 87 ? 20.005 11.810 -8.539 1.00 96.19 87 THR A O 1
ATOM 631 N N . ASN A 1 88 ? 18.843 12.475 -10.335 1.00 94.56 88 ASN A N 1
ATOM 632 C CA . ASN A 1 88 ? 19.672 13.633 -10.679 1.00 94.56 88 ASN A CA 1
ATOM 633 C C . ASN A 1 88 ? 19.254 14.932 -9.950 1.00 94.56 88 ASN A C 1
ATOM 635 O O . ASN A 1 88 ? 19.859 15.974 -10.193 1.00 94.56 88 ASN A O 1
ATOM 639 N N . GLY A 1 89 ? 18.229 14.890 -9.087 1.00 93.19 89 GLY A N 1
ATOM 640 C CA . GLY A 1 89 ? 17.719 16.055 -8.353 1.00 93.19 89 GLY A CA 1
ATOM 641 C C . GLY A 1 89 ? 16.751 16.953 -9.135 1.00 93.19 89 GLY A C 1
ATOM 642 O O . GLY A 1 89 ? 16.401 18.025 -8.644 1.00 93.19 89 GLY A O 1
ATOM 643 N N . ASN A 1 90 ? 16.315 16.546 -10.331 1.00 93.25 90 ASN A N 1
ATOM 644 C CA . ASN A 1 90 ? 15.249 17.224 -11.070 1.00 93.25 90 ASN A CA 1
ATOM 645 C C . ASN A 1 90 ? 13.912 17.160 -10.288 1.00 93.25 90 ASN A C 1
ATOM 647 O O . ASN A 1 90 ? 13.656 16.204 -9.558 1.00 93.25 90 ASN A O 1
ATOM 651 N N . ALA A 1 91 ? 13.065 18.182 -10.436 1.00 93.38 91 ALA A N 1
ATOM 652 C CA . ALA A 1 91 ? 11.751 18.281 -9.801 1.00 93.38 91 ALA A CA 1
ATOM 653 C C . ALA A 1 91 ? 10.649 17.436 -10.478 1.00 93.38 91 ALA A C 1
ATOM 655 O O . ALA A 1 91 ? 9.565 17.306 -9.916 1.00 93.38 91 ALA A O 1
ATOM 656 N N . ASN A 1 92 ? 10.902 16.870 -11.662 1.00 95.12 92 ASN A N 1
ATOM 657 C CA . ASN A 1 92 ? 9.920 16.108 -12.440 1.00 95.12 92 ASN A CA 1
ATOM 658 C C . ASN A 1 92 ? 9.624 14.748 -11.801 1.00 95.12 92 ASN A C 1
ATOM 660 O O . ASN A 1 92 ? 10.421 13.826 -11.938 1.00 95.12 92 ASN A O 1
ATOM 664 N N . THR A 1 93 ? 8.490 14.585 -11.123 1.00 95.19 93 THR A N 1
ATOM 665 C CA . THR A 1 93 ? 8.122 13.309 -10.487 1.00 95.19 93 THR A CA 1
ATOM 666 C C . THR A 1 93 ? 7.163 12.487 -11.340 1.00 95.19 93 THR A C 1
ATOM 668 O O . THR A 1 93 ? 6.503 13.011 -12.236 1.00 95.19 93 THR A O 1
ATOM 671 N N . LEU A 1 94 ? 7.077 11.188 -11.045 1.00 94.81 94 LEU A N 1
ATOM 672 C CA . LEU A 1 94 ? 6.100 10.280 -11.645 1.00 94.81 94 LEU A CA 1
ATOM 673 C C . LEU A 1 94 ? 5.280 9.608 -10.542 1.00 94.81 94 LEU A C 1
ATOM 675 O O . LEU A 1 94 ? 5.845 8.889 -9.721 1.00 94.81 94 LEU A O 1
ATOM 679 N N . ASP A 1 95 ? 3.966 9.791 -10.532 1.00 92.44 95 ASP A N 1
ATOM 680 C CA . ASP A 1 95 ? 3.079 8.978 -9.696 1.00 92.44 95 ASP A CA 1
ATOM 681 C C . ASP A 1 95 ? 2.701 7.715 -10.454 1.00 92.44 95 ASP A C 1
ATOM 683 O O . ASP A 1 95 ? 2.218 7.774 -11.586 1.00 92.44 95 ASP A O 1
ATOM 687 N N . VAL A 1 96 ? 2.955 6.558 -9.850 1.00 94.44 96 VAL A N 1
ATOM 688 C CA . VAL A 1 96 ? 2.821 5.269 -10.522 1.00 94.44 96 VAL A CA 1
ATOM 689 C C . VAL A 1 96 ? 1.836 4.367 -9.812 1.00 94.44 96 VAL A C 1
ATOM 691 O O . VAL A 1 96 ? 1.782 4.297 -8.584 1.00 94.44 96 VAL A O 1
ATOM 694 N N . ARG A 1 97 ? 1.109 3.607 -10.621 1.00 94.50 97 ARG A N 1
ATOM 695 C CA . ARG A 1 97 ? 0.433 2.378 -10.231 1.00 94.50 97 ARG A CA 1
ATOM 696 C C . ARG A 1 97 ? 0.674 1.377 -11.342 1.00 94.50 97 ARG A C 1
ATOM 698 O O . ARG A 1 97 ? 0.231 1.586 -12.461 1.00 94.50 97 ARG A O 1
ATOM 705 N N . MET A 1 98 ? 1.371 0.295 -11.049 1.00 96.25 98 MET A N 1
ATOM 706 C CA . MET A 1 98 ? 1.670 -0.764 -12.004 1.00 96.25 98 MET A CA 1
ATOM 707 C C . MET A 1 98 ? 1.040 -2.050 -11.495 1.00 96.25 98 MET A C 1
ATOM 709 O O . MET A 1 98 ? 1.403 -2.541 -10.428 1.00 96.25 98 MET A O 1
ATOM 713 N N . THR A 1 99 ? 0.074 -2.573 -12.240 1.00 96.19 99 THR A N 1
ATOM 714 C CA . THR A 1 99 ? -0.617 -3.825 -11.932 1.00 96.19 99 THR A CA 1
ATOM 715 C C . THR A 1 99 ? -0.072 -4.919 -12.837 1.00 96.19 99 THR A C 1
ATOM 717 O O . THR A 1 99 ? 0.041 -4.732 -14.045 1.00 96.19 99 THR A O 1
ATOM 720 N N . PHE A 1 100 ? 0.224 -6.083 -12.273 1.00 96.81 100 PHE A N 1
ATOM 721 C CA . PHE A 1 100 ? 0.689 -7.246 -13.015 1.00 96.81 100 PHE A CA 1
ATOM 722 C C . PHE A 1 100 ? -0.076 -8.500 -12.585 1.00 96.81 100 PHE A C 1
ATOM 724 O O . PHE A 1 100 ? -0.481 -8.638 -11.429 1.00 96.81 100 PHE A O 1
ATOM 731 N N . ARG A 1 101 ? -0.269 -9.437 -13.514 1.00 96.31 101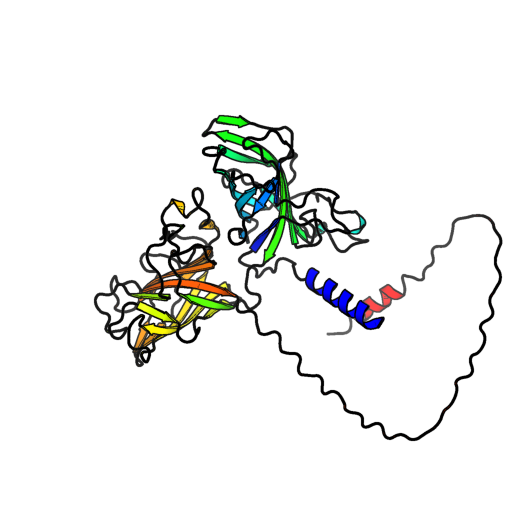 ARG A N 1
ATOM 732 C CA . ARG A 1 101 ? -0.995 -10.702 -13.327 1.00 96.31 101 ARG A CA 1
ATOM 733 C C . ARG A 1 101 ? -0.064 -11.882 -13.539 1.00 96.31 101 ARG A C 1
ATOM 735 O O . ARG A 1 101 ? 0.773 -11.840 -14.433 1.00 96.31 101 ARG A O 1
ATOM 742 N N . ALA A 1 102 ? -0.228 -12.931 -12.743 1.00 96.12 102 ALA A N 1
ATOM 743 C CA . ALA A 1 102 ? 0.595 -14.128 -12.802 1.00 96.12 102 ALA A CA 1
ATOM 744 C C . ALA A 1 102 ? 0.644 -14.694 -14.227 1.00 96.12 102 ALA A C 1
ATOM 746 O O . ALA A 1 102 ? -0.369 -14.785 -14.920 1.00 96.12 102 ALA A O 1
ATOM 747 N N . THR A 1 103 ? 1.843 -15.069 -14.651 1.00 96.88 103 THR A N 1
ATOM 748 C CA . THR A 1 103 ? 2.130 -15.643 -15.963 1.00 96.88 103 THR A CA 1
ATOM 749 C C . THR A 1 103 ? 3.281 -16.642 -15.845 1.00 96.88 103 THR A C 1
ATOM 751 O O . THR A 1 103 ? 3.817 -16.884 -14.763 1.00 96.88 103 THR A O 1
ATOM 754 N N . THR A 1 104 ? 3.676 -17.236 -16.962 1.00 95.69 104 THR A N 1
ATOM 755 C CA . THR A 1 104 ? 4.910 -18.018 -17.080 1.00 95.69 104 THR A CA 1
ATOM 756 C C . THR A 1 104 ? 6.029 -17.151 -17.641 1.00 95.69 104 THR A C 1
ATOM 758 O O . THR A 1 104 ? 5.774 -16.292 -18.483 1.00 95.69 104 THR A O 1
ATOM 761 N N . GLY A 1 105 ? 7.270 -17.408 -17.240 1.00 94.25 105 GLY A N 1
ATOM 762 C CA . GLY A 1 105 ? 8.424 -16.665 -17.729 1.00 94.25 105 GLY A CA 1
ATOM 763 C C . GLY A 1 105 ? 9.710 -17.469 -17.668 1.00 94.25 105 GLY A C 1
ATOM 764 O O . GLY A 1 105 ? 9.766 -18.547 -17.074 1.00 94.25 105 GLY A O 1
ATOM 765 N N . THR A 1 106 ? 10.746 -16.921 -18.291 1.00 94.44 106 THR A N 1
ATOM 766 C CA . THR A 1 106 ? 12.123 -17.393 -18.153 1.00 94.44 106 THR A CA 1
ATOM 767 C C . THR A 1 106 ? 12.914 -16.420 -17.281 1.00 94.44 106 THR A C 1
ATOM 769 O O . THR A 1 106 ? 12.745 -15.213 -17.455 1.00 94.44 106 THR A O 1
ATOM 772 N N . PRO A 1 107 ? 13.798 -16.906 -16.390 1.00 96.12 107 PRO A N 1
ATOM 773 C CA . PRO A 1 107 ? 14.598 -16.033 -15.539 1.00 96.12 107 PRO A CA 1
ATOM 774 C C . PRO A 1 107 ? 15.449 -15.026 -16.329 1.00 96.12 107 PRO A C 1
ATOM 776 O O . PRO A 1 107 ? 16.285 -15.423 -17.143 1.00 96.12 107 PRO A O 1
ATOM 779 N N . LYS A 1 108 ? 15.319 -13.740 -16.000 1.00 94.69 108 LYS A N 1
ATOM 780 C CA . LYS A 1 108 ? 16.269 -12.670 -16.324 1.00 94.69 108 LYS A CA 1
ATOM 781 C C . LYS A 1 108 ? 17.361 -12.664 -15.247 1.00 94.69 108 LYS A C 1
ATOM 783 O O . LYS A 1 108 ? 17.136 -12.239 -14.114 1.00 94.69 108 LYS A O 1
ATOM 788 N N . ARG A 1 109 ? 18.543 -13.197 -15.566 1.00 96.38 109 ARG A N 1
ATOM 789 C CA . ARG A 1 109 ? 19.684 -13.262 -14.635 1.00 96.38 109 ARG A CA 1
ATOM 790 C C . ARG A 1 109 ? 20.655 -12.121 -14.918 1.00 96.38 109 ARG A C 1
ATOM 792 O O . ARG A 1 109 ? 21.288 -12.116 -15.967 1.00 96.38 109 ARG A O 1
ATOM 799 N N . GLU A 1 110 ? 20.755 -11.172 -13.995 1.00 96.50 110 GLU A N 1
ATOM 800 C CA . GLU A 1 110 ? 21.636 -9.997 -14.126 1.00 96.50 110 GLU A CA 1
ATOM 801 C C . GLU A 1 110 ? 22.732 -9.922 -13.064 1.00 96.50 110 GLU A C 1
ATOM 803 O O . GLU A 1 110 ? 23.675 -9.145 -13.208 1.00 96.50 110 GLU A O 1
ATOM 808 N N . LEU A 1 111 ? 22.625 -10.728 -12.007 1.00 97.56 111 LEU A N 1
ATOM 809 C CA . LEU A 1 111 ? 23.710 -10.878 -11.049 1.00 97.56 111 LEU A CA 1
ATOM 810 C C . LEU A 1 111 ? 24.840 -11.695 -11.681 1.00 97.56 111 LEU A C 1
ATOM 812 O O . LEU A 1 111 ? 24.654 -12.397 -12.676 1.00 97.56 111 LEU A O 1
ATOM 816 N N . GLN A 1 112 ? 26.016 -11.644 -11.071 1.00 97.69 112 GLN A N 1
ATOM 817 C CA . GLN A 1 112 ? 27.126 -12.510 -11.450 1.00 97.69 112 GLN A CA 1
ATOM 818 C C . GLN A 1 112 ? 26.750 -13.989 -11.286 1.00 97.69 112 GLN A C 1
ATOM 820 O O . GLN A 1 112 ? 26.074 -14.360 -10.326 1.00 97.69 112 GLN A O 1
ATOM 825 N N . ASP A 1 113 ? 27.262 -14.856 -12.166 1.00 97.56 113 ASP A N 1
ATOM 826 C CA . ASP A 1 113 ? 26.957 -16.297 -12.167 1.00 97.56 113 ASP A CA 1
ATOM 827 C C . ASP A 1 113 ? 27.189 -16.975 -10.806 1.00 97.56 113 ASP A C 1
ATOM 829 O O . ASP A 1 113 ? 26.456 -17.887 -10.425 1.00 97.56 113 ASP A O 1
ATOM 833 N N . ALA A 1 114 ? 28.175 -16.497 -10.039 1.00 97.69 114 ALA A N 1
ATOM 834 C CA . ALA A 1 114 ? 28.493 -17.002 -8.705 1.00 97.69 114 ALA A CA 1
ATOM 835 C C . ALA A 1 114 ? 27.382 -16.773 -7.661 1.00 97.69 114 ALA A C 1
ATOM 837 O O . ALA A 1 114 ? 27.413 -17.409 -6.612 1.00 97.69 114 ALA A O 1
ATOM 838 N N . ALA A 1 115 ? 26.409 -15.899 -7.933 1.00 97.75 115 ALA A N 1
ATOM 839 C CA . ALA A 1 115 ? 25.257 -15.658 -7.067 1.00 97.75 115 ALA A CA 1
ATOM 840 C C . ALA A 1 115 ? 24.191 -16.762 -7.178 1.00 97.75 115 ALA A C 1
ATOM 842 O O . ALA A 1 115 ? 23.404 -16.962 -6.249 1.00 97.75 115 ALA A O 1
ATOM 843 N N . TYR A 1 116 ? 24.171 -17.497 -8.295 1.00 98.25 116 TYR A N 1
ATOM 844 C CA . TYR A 1 116 ? 23.147 -18.490 -8.606 1.00 98.25 116 TYR A CA 1
ATOM 845 C C . TYR A 1 116 ? 23.578 -19.912 -8.232 1.00 98.25 116 TYR A C 1
ATOM 847 O O . TYR A 1 116 ? 24.755 -20.277 -8.318 1.00 98.25 116 TYR A O 1
ATOM 855 N N . VAL A 1 117 ? 22.608 -20.748 -7.854 1.00 96.62 117 VAL A N 1
ATOM 856 C CA . VAL A 1 117 ? 22.829 -22.183 -7.632 1.00 96.62 117 VAL A CA 1
ATOM 857 C C . VAL A 1 117 ? 23.425 -22.852 -8.886 1.00 96.62 117 VAL A C 1
ATOM 859 O O . VAL A 1 117 ? 23.058 -22.500 -10.013 1.00 96.62 117 VAL A O 1
ATOM 862 N N . PRO A 1 118 ? 24.341 -23.827 -8.722 1.00 97.00 118 PRO A N 1
ATOM 863 C CA . PRO A 1 118 ? 24.738 -24.455 -7.456 1.00 97.00 118 PRO A CA 1
ATOM 864 C C . PRO A 1 118 ? 25.849 -23.721 -6.683 1.00 97.00 118 PRO A C 1
ATOM 866 O O . PRO A 1 118 ? 26.217 -24.179 -5.606 1.00 97.00 118 PRO A O 1
ATOM 869 N N . THR A 1 119 ? 26.417 -22.639 -7.221 1.00 96.69 119 THR A N 1
ATOM 870 C CA . THR A 1 119 ? 27.556 -21.942 -6.598 1.00 96.69 119 THR A CA 1
ATOM 871 C C . THR A 1 119 ? 27.102 -20.984 -5.501 1.00 96.69 119 THR A C 1
ATOM 873 O O . THR A 1 119 ? 27.659 -20.991 -4.405 1.00 96.69 119 THR A O 1
ATOM 876 N N . GLY A 1 120 ? 26.099 -20.165 -5.809 1.00 95.94 120 GLY A N 1
ATOM 877 C CA . GLY A 1 120 ? 25.502 -19.212 -4.888 1.00 95.94 120 GLY A CA 1
ATOM 878 C C . GLY A 1 120 ? 24.180 -19.699 -4.311 1.00 95.94 120 GLY A C 1
ATOM 879 O O . GLY A 1 120 ? 23.812 -20.868 -4.422 1.00 95.94 120 GLY A O 1
ATOM 880 N N . THR A 1 121 ? 23.468 -18.782 -3.666 1.00 95.50 121 THR A N 1
ATOM 881 C CA . THR A 1 121 ? 22.257 -19.075 -2.889 1.00 95.50 121 THR A CA 1
ATOM 882 C C . THR A 1 121 ? 20.964 -18.794 -3.640 1.00 95.50 121 THR A C 1
ATOM 884 O O . THR A 1 121 ? 19.901 -19.213 -3.187 1.00 95.50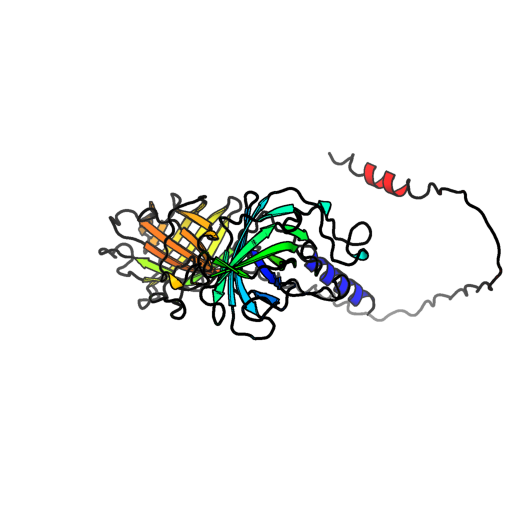 121 THR A O 1
ATOM 887 N N . ILE A 1 122 ? 21.023 -18.090 -4.770 1.00 96.75 122 ILE A N 1
ATOM 888 C CA . ILE A 1 122 ? 19.827 -17.738 -5.530 1.00 96.75 122 ILE A CA 1
ATOM 889 C C . ILE A 1 122 ? 19.422 -18.911 -6.410 1.00 96.75 122 ILE A C 1
ATOM 891 O O . ILE A 1 122 ? 20.176 -19.323 -7.294 1.00 96.75 122 ILE A O 1
ATOM 895 N N . ASP A 1 123 ? 18.197 -19.393 -6.214 1.00 97.19 123 ASP A N 1
ATOM 896 C CA . ASP A 1 123 ? 17.560 -20.392 -7.067 1.00 97.19 123 ASP A CA 1
ATOM 897 C C . ASP A 1 123 ? 16.422 -19.769 -7.895 1.00 97.19 123 ASP A C 1
ATOM 899 O O . ASP A 1 123 ? 15.304 -19.607 -7.393 1.00 97.19 123 ASP A O 1
ATOM 903 N N . PRO A 1 124 ? 16.659 -19.453 -9.183 1.00 97.31 124 PRO A N 1
ATOM 904 C CA . PRO A 1 124 ? 15.639 -18.872 -10.050 1.00 97.31 124 PRO A CA 1
ATOM 905 C C . PRO A 1 124 ? 14.434 -19.775 -10.336 1.00 97.31 124 PRO A C 1
ATOM 907 O O . PRO A 1 124 ? 13.441 -19.294 -10.876 1.00 97.31 124 PRO A O 1
ATOM 910 N N . SER A 1 125 ? 14.489 -21.071 -10.002 1.00 96.56 125 SER A N 1
ATOM 911 C CA . SER A 1 125 ? 13.323 -21.958 -10.118 1.00 96.56 125 SER A CA 1
ATOM 912 C C . SER A 1 125 ? 12.229 -21.645 -9.089 1.00 96.56 125 SER A C 1
ATOM 914 O O . SER A 1 125 ? 11.087 -22.064 -9.260 1.00 96.56 125 SER A O 1
ATOM 916 N N . THR A 1 126 ? 12.562 -20.868 -8.053 1.00 95.38 126 THR A N 1
ATOM 917 C CA . THR A 1 126 ? 11.627 -20.399 -7.018 1.00 95.38 126 THR A CA 1
ATOM 918 C C . THR A 1 126 ? 10.928 -19.086 -7.378 1.00 95.38 126 THR A C 1
ATOM 920 O O . THR A 1 126 ? 10.015 -18.657 -6.672 1.00 95.38 126 THR A O 1
ATOM 923 N N . TRP A 1 127 ? 11.348 -18.425 -8.461 1.00 96.00 127 TRP A N 1
ATOM 924 C CA . TRP A 1 127 ? 10.791 -17.139 -8.868 1.00 96.00 127 TRP A CA 1
ATOM 925 C C . TRP A 1 127 ? 9.393 -17.291 -9.465 1.00 96.00 127 TRP A C 1
ATOM 927 O O . TRP A 1 127 ? 9.081 -18.265 -10.150 1.00 96.00 127 TRP A O 1
ATOM 937 N N . THR A 1 128 ? 8.556 -16.283 -9.229 1.00 95.62 128 THR A N 1
ATOM 938 C CA . THR A 1 128 ? 7.225 -16.160 -9.838 1.00 95.62 128 THR A CA 1
ATOM 939 C C . THR A 1 128 ? 7.242 -15.057 -10.891 1.00 95.62 128 THR A C 1
ATOM 941 O O . THR A 1 128 ? 7.970 -14.079 -10.740 1.00 95.62 128 THR A O 1
ATOM 944 N N . TYR A 1 129 ? 6.434 -15.191 -11.942 1.00 96.88 129 TYR A N 1
ATOM 945 C CA . TYR A 1 129 ? 6.415 -14.257 -13.069 1.00 96.88 129 TYR A CA 1
ATOM 946 C C . TYR A 1 129 ? 5.053 -13.587 -13.221 1.00 96.88 129 TYR A C 1
ATOM 948 O O . TYR A 1 129 ? 4.018 -14.220 -13.007 1.00 96.88 129 TYR A O 1
ATOM 956 N N . TYR A 1 130 ? 5.052 -12.319 -13.627 1.00 97.56 130 TYR A N 1
ATOM 957 C CA . TYR A 1 130 ? 3.849 -11.517 -13.806 1.00 97.56 130 TYR A CA 1
ATOM 958 C C . TYR A 1 130 ? 3.902 -10.692 -15.098 1.00 97.56 130 TYR A C 1
ATOM 960 O O . TYR A 1 130 ? 4.865 -9.978 -15.363 1.00 97.56 130 TYR A O 1
ATOM 968 N N . ALA A 1 131 ? 2.853 -10.767 -15.910 1.00 97.44 131 ALA A N 1
ATOM 969 C CA . ALA A 1 131 ? 2.663 -9.906 -17.070 1.00 97.44 131 ALA A CA 1
ATOM 970 C C . ALA A 1 131 ? 2.016 -8.593 -16.628 1.00 97.44 131 ALA A C 1
ATOM 972 O O . ALA A 1 131 ? 1.101 -8.607 -15.804 1.00 97.44 131 ALA A O 1
ATOM 973 N N . ILE A 1 132 ? 2.461 -7.468 -17.182 1.00 97.56 132 ILE A N 1
ATOM 974 C CA . ILE A 1 132 ? 1.822 -6.178 -16.916 1.00 97.56 132 ILE A CA 1
ATOM 975 C C . ILE A 1 132 ? 0.370 -6.183 -17.411 1.00 97.56 132 ILE A C 1
ATOM 977 O O . ILE A 1 132 ? 0.062 -6.783 -18.439 1.00 97.56 132 ILE A O 1
ATOM 981 N N . ASP A 1 133 ? -0.513 -5.528 -16.662 1.00 97.25 133 ASP A N 1
ATOM 982 C CA . ASP A 1 133 ? -1.918 -5.275 -16.980 1.00 97.25 133 ASP A CA 1
ATOM 983 C C . ASP A 1 133 ? -2.051 -3.791 -17.363 1.00 97.25 133 ASP A C 1
ATOM 985 O O . ASP A 1 133 ? -2.222 -2.947 -16.474 1.00 97.25 133 ASP A O 1
ATOM 989 N N . PRO A 1 134 ? -1.927 -3.429 -18.659 1.00 95.75 134 PRO A N 1
ATOM 990 C CA . PRO A 1 134 ? -1.878 -2.029 -19.078 1.00 95.75 134 PRO A CA 1
ATOM 991 C C . PRO A 1 134 ? -3.171 -1.269 -18.775 1.00 95.75 134 PRO A C 1
ATOM 993 O O . PRO A 1 134 ? -3.141 -0.062 -18.587 1.00 95.75 134 PRO A O 1
ATOM 996 N N . ALA A 1 135 ? -4.311 -1.963 -18.683 1.00 94.62 135 ALA A N 1
ATOM 997 C CA . ALA A 1 135 ? -5.595 -1.335 -18.378 1.00 94.62 135 ALA A CA 1
ATOM 998 C C . ALA A 1 135 ? -5.681 -0.838 -16.925 1.00 94.62 135 ALA A C 1
ATOM 1000 O O . ALA A 1 135 ? -6.467 0.056 -16.623 1.00 94.62 135 ALA A O 1
ATOM 1001 N N . ASN A 1 136 ? -4.877 -1.420 -16.033 1.00 93.31 136 ASN A N 1
ATOM 1002 C CA . ASN A 1 136 ? -4.815 -1.084 -14.611 1.00 93.31 136 ASN A CA 1
ATOM 1003 C C . ASN A 1 136 ? -3.443 -0.520 -14.206 1.00 93.31 136 ASN A C 1
ATOM 1005 O O . ASN A 1 136 ? -3.119 -0.496 -13.013 1.00 93.31 136 ASN A O 1
ATOM 1009 N N . SER A 1 137 ? -2.635 -0.111 -15.189 1.00 94.69 137 SER A N 1
ATOM 1010 C CA . SER A 1 137 ? -1.298 0.439 -14.981 1.00 94.69 137 SER A CA 1
ATOM 1011 C C . SER A 1 137 ? -1.179 1.826 -15.596 1.00 94.69 137 SER A C 1
ATOM 1013 O O . SER A 1 137 ? -1.587 2.036 -16.732 1.00 94.69 137 SER A O 1
ATOM 1015 N N . TYR A 1 138 ? -0.600 2.764 -14.859 1.00 92.50 138 TYR A N 1
ATOM 1016 C CA . TYR A 1 138 ? -0.330 4.115 -15.327 1.00 92.50 138 TYR A CA 1
ATOM 1017 C C . TYR A 1 138 ? 0.866 4.718 -14.591 1.00 92.50 138 TYR A C 1
ATOM 1019 O O . TYR A 1 138 ? 1.142 4.396 -13.432 1.00 92.50 138 TYR A O 1
ATOM 1027 N N . MET A 1 139 ? 1.549 5.635 -15.269 1.00 96.38 139 MET A N 1
ATOM 1028 C CA . MET A 1 139 ? 2.498 6.564 -14.663 1.00 96.38 139 MET A CA 1
ATOM 1029 C C . MET A 1 139 ? 2.113 7.973 -15.098 1.00 96.38 139 MET A C 1
ATOM 1031 O O . MET A 1 139 ? 1.851 8.188 -16.281 1.00 96.38 139 MET A O 1
ATOM 1035 N N . ILE A 1 140 ? 2.059 8.916 -14.167 1.00 95.50 140 ILE A N 1
ATOM 1036 C CA . ILE A 1 140 ? 1.591 10.281 -14.415 1.00 95.50 140 ILE A CA 1
ATOM 1037 C C . ILE A 1 140 ? 2.700 11.252 -14.059 1.00 95.50 140 ILE A C 1
ATOM 1039 O O . ILE A 1 140 ? 3.259 11.184 -12.967 1.00 95.50 140 ILE A O 1
ATOM 1043 N N . GLY A 1 141 ? 3.034 12.113 -15.014 1.00 95.88 141 GLY A N 1
ATOM 1044 C CA . GLY A 1 141 ? 4.081 13.108 -14.888 1.00 95.88 141 GLY A CA 1
ATOM 1045 C C . GLY A 1 141 ? 3.634 14.369 -14.168 1.00 95.88 141 GLY A C 1
ATOM 1046 O O . GLY A 1 141 ? 2.530 14.858 -14.389 1.00 95.88 141 GLY A O 1
ATOM 1047 N N . HIS A 1 142 ? 4.544 14.911 -13.362 1.00 93.88 142 HIS A N 1
ATOM 1048 C CA . HIS A 1 142 ? 4.406 16.185 -12.658 1.00 93.88 142 HIS A CA 1
ATOM 1049 C C . HIS A 1 142 ? 5.595 17.105 -12.972 1.00 93.88 142 HIS A C 1
ATOM 1051 O O . HIS A 1 142 ? 6.654 16.647 -13.413 1.00 93.88 142 HIS A O 1
ATOM 1057 N N . GLY A 1 143 ? 5.447 18.408 -12.721 1.00 94.38 143 GLY A N 1
ATOM 1058 C CA . GLY A 1 143 ? 6.486 19.403 -13.022 1.00 94.38 143 GLY A CA 1
ATOM 1059 C C . GLY A 1 143 ? 6.525 19.735 -14.515 1.00 94.38 143 GLY A C 1
ATOM 1060 O O . GLY A 1 143 ? 5.496 20.051 -15.103 1.00 94.38 143 GLY A O 1
ATOM 1061 N N . ASP A 1 144 ? 7.682 19.622 -15.167 1.00 95.88 144 ASP A N 1
ATOM 1062 C CA . ASP A 1 144 ? 7.775 19.779 -16.629 1.00 95.88 144 ASP A CA 1
ATOM 1063 C C . ASP A 1 144 ? 7.107 18.615 -17.386 1.00 95.88 144 ASP A C 1
ATOM 1065 O O . ASP A 1 144 ? 6.904 18.690 -18.599 1.00 95.88 144 ASP A O 1
ATOM 1069 N N . LEU A 1 145 ? 6.773 17.531 -16.676 1.00 96.31 145 LEU A N 1
ATOM 1070 C CA . LEU A 1 145 ? 5.998 16.404 -17.189 1.00 96.31 145 LEU A CA 1
ATOM 1071 C C . LEU A 1 145 ? 4.488 16.549 -16.941 1.00 96.31 145 LEU A C 1
ATOM 1073 O O . LEU A 1 145 ? 3.750 15.600 -17.192 1.00 96.31 145 LEU A O 1
ATOM 1077 N N . GLU A 1 146 ? 4.010 17.703 -16.469 1.00 95.94 146 GLU A N 1
ATOM 1078 C CA . GLU A 1 146 ? 2.583 17.928 -16.225 1.00 95.94 146 GLU A CA 1
ATOM 1079 C C . GLU A 1 146 ? 1.736 17.620 -17.476 1.00 95.94 146 GLU A C 1
ATOM 1081 O O . GLU A 1 146 ? 2.008 18.091 -18.586 1.00 95.94 146 GLU A O 1
ATOM 1086 N N . GLY A 1 147 ? 0.690 16.809 -17.297 1.00 94.94 147 GLY A N 1
ATOM 1087 C CA . GLY A 1 147 ? -0.188 16.360 -18.381 1.00 94.94 147 GLY A CA 1
ATOM 1088 C C . GLY A 1 147 ? 0.364 15.215 -19.240 1.00 94.94 147 GLY A C 1
ATOM 1089 O O . GLY A 1 147 ? -0.323 14.792 -20.178 1.00 94.94 147 GLY A O 1
ATOM 1090 N N . TYR A 1 148 ? 1.560 14.699 -18.934 1.00 97.56 148 TYR A N 1
ATOM 1091 C CA . TYR A 1 148 ? 2.082 13.483 -19.550 1.00 97.56 148 TYR A CA 1
ATOM 1092 C C . TYR A 1 148 ? 1.641 12.230 -18.789 1.00 97.56 148 TYR A C 1
ATOM 1094 O O . TYR A 1 148 ? 1.616 12.203 -17.558 1.00 97.56 148 TYR A O 1
ATOM 1102 N N . THR A 1 149 ? 1.378 11.152 -19.527 1.00 97.38 149 THR A N 1
ATOM 1103 C CA . THR A 1 149 ? 1.310 9.791 -18.980 1.00 97.38 149 THR A CA 1
ATOM 1104 C C . THR A 1 149 ? 2.361 8.902 -19.633 1.00 97.38 149 THR A C 1
ATOM 1106 O O . THR A 1 149 ? 2.761 9.150 -20.771 1.00 97.38 149 THR A O 1
ATOM 1109 N N . VAL A 1 150 ? 2.812 7.863 -18.931 1.00 97.88 150 VAL A N 1
ATOM 1110 C CA . VAL A 1 150 ? 3.668 6.816 -19.500 1.00 97.88 150 VAL A CA 1
ATOM 1111 C C . VAL A 1 150 ? 2.905 5.502 -19.500 1.00 97.88 150 VAL A C 1
ATOM 1113 O O . VAL A 1 150 ? 2.539 4.979 -18.446 1.00 97.88 150 VAL A O 1
ATOM 1116 N N . ASP A 1 151 ? 2.679 4.976 -20.697 1.00 97.62 151 ASP A N 1
ATOM 1117 C CA . ASP A 1 151 ? 2.129 3.643 -20.891 1.00 97.62 151 ASP A CA 1
ATOM 1118 C C . ASP A 1 151 ? 3.264 2.628 -20.866 1.00 97.62 151 ASP A C 1
ATOM 1120 O O . ASP A 1 151 ? 4.289 2.827 -21.522 1.00 97.62 151 ASP A O 1
ATOM 1124 N N . LEU A 1 152 ? 3.047 1.513 -20.173 1.00 97.38 152 LEU A N 1
ATOM 1125 C CA . LEU A 1 152 ? 3.970 0.387 -20.133 1.00 97.38 152 LEU A CA 1
ATOM 1126 C C . LEU A 1 152 ? 3.341 -0.842 -20.793 1.00 97.38 152 LEU A C 1
ATOM 1128 O O . LEU A 1 152 ? 2.177 -1.173 -20.558 1.00 97.38 152 LEU A O 1
ATOM 1132 N N . THR A 1 153 ? 4.129 -1.551 -21.597 1.00 96.44 153 THR A N 1
ATOM 1133 C CA . THR A 1 153 ? 3.741 -2.822 -22.227 1.00 96.44 153 THR A CA 1
ATOM 1134 C C . THR A 1 153 ? 4.888 -3.826 -22.146 1.00 96.44 153 THR A C 1
ATOM 1136 O O . THR A 1 153 ? 6.032 -3.452 -21.900 1.00 96.44 153 THR A O 1
ATOM 1139 N N . ALA A 1 154 ? 4.593 -5.118 -22.299 1.00 94.38 154 ALA A N 1
ATOM 1140 C CA . ALA A 1 154 ? 5.624 -6.154 -22.247 1.00 94.38 154 ALA A CA 1
ATOM 1141 C C . ALA A 1 154 ? 6.675 -5.946 -23.355 1.00 94.38 154 ALA A C 1
ATOM 1143 O O . ALA A 1 154 ? 6.309 -5.793 -24.519 1.00 94.38 154 ALA A O 1
ATOM 1144 N N . PHE A 1 155 ? 7.960 -5.987 -22.998 1.00 95.38 155 PHE A N 1
ATOM 1145 C CA . PHE A 1 155 ? 9.069 -5.948 -23.954 1.00 95.38 155 PHE A CA 1
ATOM 1146 C C . PHE A 1 155 ? 9.547 -7.368 -24.248 1.00 95.38 155 PHE A C 1
ATOM 1148 O O . PHE A 1 155 ? 9.876 -8.097 -23.316 1.00 95.38 155 PHE A O 1
ATOM 1155 N N . ASP A 1 156 ? 9.564 -7.785 -25.515 1.00 93.44 156 ASP A N 1
ATOM 1156 C CA . ASP A 1 156 ? 10.030 -9.117 -25.944 1.00 93.44 156 ASP A CA 1
ATOM 1157 C C . ASP A 1 156 ? 9.429 -10.298 -25.154 1.00 93.44 156 ASP A C 1
ATOM 1159 O O . ASP A 1 156 ? 10.051 -11.340 -24.958 1.00 93.44 156 ASP A O 1
ATOM 1163 N N . GLY A 1 157 ? 8.191 -10.137 -24.673 1.00 89.25 157 GLY A N 1
ATOM 1164 C CA . GLY A 1 157 ? 7.515 -11.144 -23.852 1.00 89.25 157 GLY A CA 1
ATOM 1165 C C . GLY A 1 157 ? 8.148 -11.373 -22.474 1.00 89.25 157 GLY A C 1
ATOM 1166 O O . GLY A 1 157 ? 7.768 -12.330 -21.803 1.00 89.25 157 GLY A O 1
ATOM 1167 N N . MET A 1 158 ? 9.078 -10.517 -22.039 1.00 93.38 158 MET A N 1
ATOM 1168 C CA . MET A 1 158 ? 9.702 -10.582 -20.720 1.00 93.38 158 MET A CA 1
ATOM 1169 C C . MET A 1 158 ? 8.701 -10.138 -19.643 1.00 93.38 158 MET A C 1
ATOM 1171 O O . MET A 1 158 ? 8.225 -9.000 -19.675 1.00 93.38 158 MET A O 1
ATOM 1175 N N . PRO A 1 159 ? 8.347 -11.012 -18.687 1.00 96.06 159 PRO A N 1
ATOM 1176 C CA . PRO A 1 159 ? 7.495 -10.637 -17.569 1.00 96.06 159 PRO A CA 1
ATOM 1177 C C . PRO A 1 159 ? 8.300 -9.955 -16.456 1.00 96.06 159 PRO A C 1
ATOM 1179 O O . PRO A 1 159 ? 9.527 -10.025 -16.409 1.00 96.06 159 PRO A O 1
ATOM 1182 N N . LEU A 1 160 ? 7.588 -9.361 -15.500 1.00 97.69 160 LEU A N 1
ATOM 1183 C CA . LEU A 1 160 ? 8.144 -9.044 -14.191 1.00 97.69 160 LEU A CA 1
ATOM 1184 C C . LEU A 1 160 ? 8.445 -10.359 -13.457 1.00 97.69 160 LEU A C 1
ATOM 1186 O O . LEU A 1 160 ? 7.546 -11.178 -13.279 1.00 97.69 160 LEU A O 1
ATOM 1190 N N . GLN A 1 161 ? 9.674 -10.570 -13.006 1.00 97.62 161 GLN A N 1
ATOM 1191 C CA . GLN A 1 161 ? 10.035 -11.672 -12.114 1.00 97.62 161 GLN A CA 1
ATOM 1192 C C . GLN A 1 161 ? 10.056 -11.194 -10.664 1.00 97.62 161 GLN A C 1
ATOM 1194 O O . GLN A 1 161 ? 10.456 -10.065 -10.399 1.00 97.62 161 GLN A O 1
ATOM 1199 N N . VAL A 1 162 ? 9.638 -12.046 -9.729 1.00 96.19 162 VAL A N 1
ATOM 1200 C CA . VAL A 1 162 ? 9.574 -11.748 -8.291 1.00 96.19 162 VAL A CA 1
ATOM 1201 C C . VAL A 1 162 ? 10.155 -12.917 -7.499 1.00 96.19 162 VAL A C 1
ATOM 1203 O O . VAL A 1 162 ? 9.784 -14.071 -7.731 1.00 96.19 162 VAL A O 1
ATOM 1206 N N . GLY A 1 163 ? 11.052 -12.627 -6.558 1.00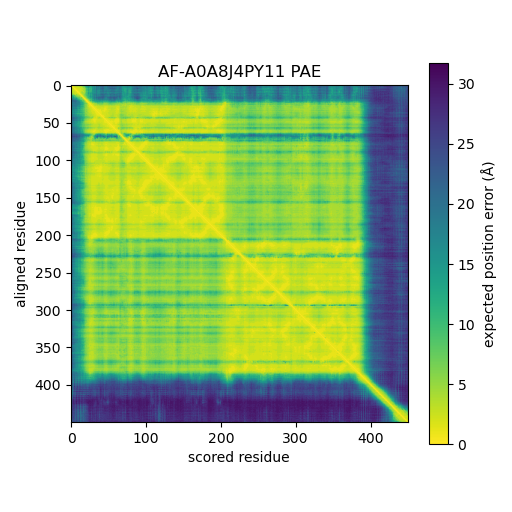 95.12 163 GLY A N 1
ATOM 1207 C CA . GLY A 1 163 ? 11.746 -13.635 -5.757 1.00 95.12 163 GLY A CA 1
ATOM 1208 C C . GLY A 1 163 ? 13.040 -13.126 -5.116 1.00 95.12 163 GLY A C 1
ATOM 1209 O O . GLY A 1 163 ? 13.470 -11.996 -5.350 1.00 95.12 163 GLY A O 1
ATOM 1210 N N . THR A 1 164 ? 13.694 -13.975 -4.320 1.00 95.94 164 THR A N 1
ATOM 1211 C CA . THR A 1 164 ? 15.032 -13.699 -3.768 1.00 95.94 164 THR A CA 1
ATOM 1212 C C . THR A 1 164 ? 16.052 -13.577 -4.896 1.00 95.94 164 THR A C 1
ATOM 1214 O O . THR A 1 164 ? 16.188 -14.490 -5.712 1.00 95.94 164 THR A O 1
ATOM 1217 N N . GLY A 1 165 ? 16.745 -12.441 -4.963 1.00 97.06 165 GLY A N 1
ATOM 1218 C CA . GLY A 1 165 ? 17.689 -12.104 -6.025 1.00 97.06 165 GLY A CA 1
ATOM 1219 C C . GLY A 1 165 ? 17.054 -11.765 -7.375 1.00 97.06 165 GLY A C 1
ATOM 1220 O O . GLY A 1 165 ? 17.771 -11.533 -8.351 1.00 97.06 165 GLY A O 1
ATOM 1221 N N . ALA A 1 166 ? 15.720 -11.745 -7.463 1.00 97.44 166 ALA A N 1
ATOM 1222 C CA . ALA A 1 166 ? 15.016 -11.501 -8.717 1.00 97.44 166 ALA A CA 1
ATOM 1223 C C . ALA A 1 166 ? 15.109 -10.036 -9.163 1.00 97.44 166 ALA A C 1
ATOM 1225 O O . ALA A 1 166 ? 14.958 -9.763 -10.347 1.00 97.44 166 ALA A O 1
ATOM 1226 N N . ASN A 1 167 ? 15.425 -9.094 -8.267 1.00 97.31 167 ASN A N 1
ATOM 1227 C CA . ASN A 1 167 ? 15.651 -7.693 -8.640 1.00 97.31 167 ASN A CA 1
ATOM 1228 C C . ASN A 1 167 ? 16.887 -7.482 -9.541 1.00 97.31 167 ASN A C 1
ATOM 1230 O O . ASN A 1 167 ? 17.046 -6.403 -10.098 1.00 97.31 167 ASN A O 1
ATOM 1234 N N . GLY A 1 168 ? 17.773 -8.480 -9.675 1.00 96.94 168 GLY A N 1
ATOM 1235 C CA . GLY A 1 168 ? 18.938 -8.416 -10.562 1.00 96.94 168 GLY A CA 1
ATOM 1236 C C . GLY A 1 168 ? 20.068 -7.482 -10.109 1.00 96.94 168 GLY A C 1
ATOM 1237 O O . GLY A 1 168 ? 21.047 -7.331 -10.837 1.00 96.94 168 GLY A O 1
ATOM 1238 N N . LYS A 1 169 ? 19.964 -6.856 -8.930 1.00 97.62 169 LYS A N 1
ATOM 1239 C CA . LYS A 1 169 ? 20.948 -5.908 -8.374 1.00 97.62 169 LYS A CA 1
ATOM 1240 C C . LYS A 1 169 ? 21.593 -6.393 -7.081 1.00 97.62 169 LYS A C 1
ATOM 1242 O O . LYS A 1 169 ? 22.778 -6.137 -6.885 1.00 97.62 169 LYS A O 1
ATOM 1247 N N . ASN A 1 170 ? 20.859 -7.117 -6.237 1.00 97.31 170 ASN A N 1
ATOM 1248 C CA . ASN A 1 170 ? 21.357 -7.686 -4.986 1.00 97.31 170 ASN A CA 1
ATOM 1249 C C . ASN A 1 170 ? 20.687 -9.028 -4.637 1.00 97.31 170 ASN A C 1
ATOM 1251 O O . ASN A 1 170 ? 19.919 -9.571 -5.427 1.00 97.31 170 ASN A O 1
ATOM 1255 N N . LEU A 1 171 ? 21.007 -9.582 -3.461 1.00 96.81 171 LEU A N 1
ATOM 1256 C CA . LEU A 1 171 ? 20.484 -10.869 -2.984 1.00 96.81 171 LEU A CA 1
ATOM 1257 C C . LEU A 1 171 ? 19.133 -10.768 -2.240 1.00 96.81 171 LEU A C 1
ATOM 1259 O O . LEU A 1 171 ? 18.633 -11.790 -1.773 1.00 96.81 171 LEU A O 1
ATOM 1263 N N . ASN A 1 172 ? 18.546 -9.574 -2.105 1.00 95.12 172 ASN A N 1
ATOM 1264 C CA . ASN A 1 172 ? 17.289 -9.366 -1.380 1.00 95.12 172 ASN A CA 1
ATOM 1265 C C . ASN A 1 172 ? 16.091 -9.930 -2.153 1.00 95.12 172 ASN A C 1
ATOM 1267 O O . ASN A 1 172 ? 16.164 -10.225 -3.349 1.00 95.12 172 ASN A O 1
ATOM 1271 N N . PHE A 1 173 ? 14.954 -10.074 -1.472 1.00 93.81 173 PHE A N 1
ATOM 1272 C CA . PHE A 1 173 ? 13.690 -10.320 -2.156 1.00 93.81 173 PHE A CA 1
ATOM 1273 C C . PHE A 1 173 ? 13.257 -9.065 -2.908 1.00 93.81 173 PHE A C 1
ATOM 1275 O O . PHE A 1 173 ? 13.297 -7.955 -2.380 1.00 93.81 173 PHE A O 1
ATOM 1282 N N . GLY A 1 174 ? 12.862 -9.233 -4.162 1.00 95.62 174 GLY A N 1
ATOM 1283 C CA . GLY A 1 174 ? 12.547 -8.098 -5.007 1.00 95.62 174 GLY A CA 1
ATOM 1284 C C . GLY A 1 174 ? 11.906 -8.495 -6.320 1.00 95.62 174 GLY A C 1
ATOM 1285 O O . GLY A 1 174 ? 11.531 -9.653 -6.521 1.00 95.62 174 GLY A O 1
ATOM 1286 N N . ALA A 1 175 ? 11.777 -7.517 -7.207 1.00 96.94 175 ALA A N 1
ATOM 1287 C CA . ALA A 1 175 ? 11.221 -7.699 -8.532 1.00 96.94 175 ALA A CA 1
ATOM 1288 C C . ALA A 1 175 ? 12.051 -6.989 -9.601 1.00 96.94 175 ALA A C 1
ATOM 1290 O O . ALA A 1 175 ? 12.585 -5.905 -9.351 1.00 96.94 175 ALA A O 1
ATOM 1291 N N . SER A 1 176 ? 12.125 -7.578 -10.795 1.00 97.56 176 SER A N 1
ATOM 1292 C CA . SER A 1 176 ? 12.629 -6.873 -11.973 1.00 97.56 176 SER A CA 1
ATOM 1293 C C . SER A 1 176 ? 11.927 -7.248 -13.266 1.00 97.56 176 SER A C 1
ATOM 1295 O O . SER A 1 176 ? 11.270 -8.283 -13.351 1.00 97.56 176 SER A O 1
ATOM 1297 N N . GLY A 1 177 ? 12.040 -6.394 -14.280 1.00 97.06 177 GLY A N 1
ATOM 1298 C CA . GLY A 1 177 ? 11.508 -6.662 -15.612 1.00 97.06 177 GLY A CA 1
ATOM 1299 C C . GLY A 1 177 ? 11.831 -5.548 -16.602 1.00 97.06 177 GLY A C 1
ATOM 1300 O O . GLY A 1 177 ? 12.104 -4.417 -16.203 1.00 97.06 177 GLY A O 1
ATOM 1301 N N . TRP A 1 178 ? 11.772 -5.881 -17.892 1.00 97.38 178 TRP A N 1
ATOM 1302 C CA . TRP A 1 178 ? 11.907 -4.928 -18.994 1.00 97.38 178 TRP A CA 1
ATOM 1303 C C . TRP A 1 178 ? 10.564 -4.687 -19.667 1.00 97.38 178 TRP A C 1
ATOM 1305 O O . TRP A 1 178 ? 9.820 -5.625 -19.953 1.00 97.38 178 TRP A O 1
ATOM 1315 N N . PHE A 1 179 ? 10.280 -3.421 -19.957 1.00 97.94 179 PHE A N 1
ATOM 1316 C CA . PHE A 1 179 ? 9.028 -3.001 -20.571 1.00 97.94 179 PHE A CA 1
ATOM 1317 C C . PHE A 1 179 ? 9.286 -2.025 -21.714 1.00 97.94 179 PHE A C 1
ATOM 1319 O O . PHE A 1 179 ? 10.241 -1.249 -21.694 1.00 97.94 179 PHE A O 1
ATOM 1326 N N . SER A 1 180 ? 8.417 -2.063 -22.718 1.00 98.00 180 SER A N 1
ATOM 1327 C CA . SER A 1 180 ? 8.310 -0.996 -23.704 1.00 98.00 180 SER A CA 1
ATOM 1328 C C . SER A 1 180 ? 7.534 0.148 -23.071 1.00 98.00 180 SER A C 1
ATOM 1330 O O . SER A 1 180 ? 6.584 -0.092 -22.319 1.00 98.00 180 SER A O 1
ATOM 1332 N N . PHE A 1 181 ? 7.901 1.381 -23.405 1.00 98.12 181 PHE A N 1
ATOM 1333 C CA . PHE A 1 181 ? 7.245 2.566 -22.871 1.00 98.12 181 PHE A CA 1
ATOM 1334 C C . PHE A 1 181 ? 6.851 3.555 -23.970 1.00 98.12 181 PHE A C 1
ATOM 1336 O O . PHE A 1 181 ? 7.518 3.679 -25.000 1.00 98.12 181 PHE A O 1
ATOM 1343 N N . ALA A 1 182 ? 5.763 4.283 -23.731 1.00 98.19 182 ALA A N 1
ATOM 1344 C CA . ALA A 1 182 ? 5.318 5.379 -24.581 1.00 98.19 182 ALA A CA 1
ATOM 1345 C C . ALA A 1 182 ? 4.859 6.550 -23.713 1.00 98.19 182 ALA A C 1
ATOM 1347 O O . ALA A 1 182 ? 4.003 6.375 -22.849 1.00 98.19 182 ALA A O 1
ATOM 1348 N N . PHE A 1 183 ? 5.394 7.745 -23.960 1.00 98.31 183 PHE A N 1
ATOM 1349 C CA . PHE A 1 183 ? 4.861 8.956 -23.345 1.00 98.31 183 PHE A CA 1
ATOM 1350 C C . PHE A 1 183 ? 3.688 9.461 -24.174 1.00 98.31 183 PHE A C 1
ATOM 1352 O O . PHE A 1 183 ? 3.767 9.561 -25.406 1.00 98.31 183 PHE A O 1
ATOM 1359 N N . ARG A 1 184 ? 2.611 9.830 -23.489 1.00 98.12 184 ARG A N 1
ATOM 1360 C CA . ARG A 1 184 ? 1.427 10.444 -24.075 1.00 98.12 184 ARG A CA 1
ATOM 1361 C C . ARG A 1 184 ? 1.147 11.791 -23.457 1.00 98.12 184 ARG A C 1
ATOM 1363 O O . ARG A 1 184 ? 1.443 12.005 -22.291 1.00 98.12 184 ARG A O 1
ATOM 1370 N N . GLN A 1 185 ? 0.494 12.650 -24.226 1.00 97.12 185 GLN A N 1
ATOM 1371 C CA . GLN A 1 185 ? -0.166 13.844 -23.721 1.00 97.12 185 GLN A CA 1
ATOM 1372 C C . GLN A 1 185 ? -1.647 13.753 -24.104 1.00 97.12 185 GLN A C 1
ATOM 1374 O O . GLN A 1 185 ? -2.014 13.809 -25.283 1.00 97.12 185 GLN A O 1
ATOM 1379 N N . GLY A 1 186 ? -2.504 13.501 -23.112 1.00 94.62 186 GLY A N 1
ATOM 1380 C CA . GLY A 1 186 ? -3.870 13.037 -23.362 1.00 94.62 186 GLY A CA 1
ATOM 1381 C C . GLY A 1 186 ? -3.875 11.718 -24.150 1.00 94.62 186 GLY A C 1
ATOM 1382 O O . GLY A 1 186 ? -3.232 10.749 -23.764 1.00 94.62 186 GLY A O 1
ATOM 1383 N N . ASN A 1 187 ? -4.571 11.677 -25.289 1.00 95.69 187 ASN A N 1
ATOM 1384 C CA . ASN A 1 187 ? -4.674 10.461 -26.111 1.00 95.69 187 ASN A CA 1
ATOM 1385 C C . ASN A 1 187 ? -3.578 10.330 -27.186 1.00 95.69 187 ASN A C 1
ATOM 1387 O O . ASN A 1 187 ? -3.571 9.347 -27.929 1.00 95.69 187 ASN A O 1
ATOM 1391 N N . VAL A 1 188 ? -2.663 11.297 -27.296 1.00 97.69 188 VAL A N 1
ATOM 1392 C CA . VAL A 1 188 ? -1.642 11.343 -28.353 1.00 97.69 188 VAL A CA 1
ATOM 1393 C C . VAL A 1 188 ? -0.322 10.801 -27.825 1.00 97.69 188 VAL A C 1
ATOM 1395 O O . VAL A 1 188 ? 0.176 11.287 -26.816 1.00 97.69 188 VAL A O 1
ATOM 1398 N N . VAL A 1 189 ? 0.261 9.824 -28.523 1.00 98.06 189 VAL A N 1
ATOM 1399 C CA . VAL A 1 189 ? 1.636 9.370 -28.267 1.00 98.06 189 VAL A CA 1
ATOM 1400 C C . VAL A 1 189 ? 2.602 10.430 -28.784 1.00 98.06 189 VAL A C 1
ATOM 1402 O O . VAL A 1 189 ? 2.594 10.744 -29.973 1.00 98.06 189 VAL A O 1
ATOM 1405 N N . VAL A 1 190 ? 3.416 10.984 -27.889 1.00 98.25 190 VAL A N 1
ATOM 1406 C CA . VAL A 1 190 ? 4.373 12.061 -28.192 1.00 98.25 190 VAL A CA 1
ATOM 1407 C C . VAL A 1 190 ? 5.818 11.570 -28.209 1.00 98.25 190 VAL A C 1
ATOM 1409 O O . VAL A 1 190 ? 6.662 12.189 -28.852 1.00 98.25 190 VAL A O 1
ATOM 1412 N N . TYR A 1 191 ? 6.101 10.447 -27.546 1.00 98.38 191 TYR A N 1
ATOM 1413 C CA . TYR A 1 191 ? 7.419 9.824 -27.548 1.00 98.38 191 TYR A CA 1
ATOM 1414 C C . TYR A 1 191 ? 7.318 8.307 -27.395 1.00 98.38 191 TYR A C 1
ATOM 1416 O O . TYR A 1 191 ? 6.545 7.807 -26.579 1.00 98.38 191 TYR A O 1
ATOM 1424 N N . THR A 1 192 ? 8.153 7.587 -28.134 1.00 97.94 192 THR A N 1
ATOM 1425 C CA . THR A 1 192 ? 8.396 6.147 -27.989 1.00 97.94 192 THR A CA 1
ATOM 1426 C C . THR A 1 192 ? 9.877 5.889 -28.196 1.00 97.94 192 THR A C 1
ATOM 1428 O O . THR A 1 192 ? 10.522 6.630 -28.936 1.00 97.94 192 THR A O 1
ATOM 1431 N N . SER A 1 193 ? 10.385 4.804 -27.627 1.00 97.50 193 SER A N 1
ATOM 1432 C CA . SER A 1 193 ? 11.747 4.335 -27.866 1.00 97.50 193 SER A CA 1
ATOM 1433 C C . SER A 1 193 ? 11.746 2.859 -28.253 1.00 97.50 193 SER A C 1
ATOM 1435 O O . SER A 1 193 ? 10.827 2.124 -27.893 1.00 97.50 193 SER A O 1
ATOM 1437 N N . ASP A 1 194 ? 12.774 2.430 -28.985 1.00 96.75 194 ASP A N 1
ATOM 1438 C CA . ASP A 1 194 ? 13.103 1.010 -29.159 1.00 96.75 194 ASP A CA 1
ATOM 1439 C C . ASP A 1 194 ? 13.879 0.445 -27.953 1.00 96.75 194 ASP A C 1
ATOM 1441 O O . ASP A 1 194 ? 14.122 -0.759 -27.871 1.00 96.75 194 ASP A O 1
ATOM 1445 N N . LYS A 1 195 ? 14.255 1.318 -27.012 1.00 97.56 195 LYS A N 1
ATOM 1446 C CA . LYS A 1 195 ? 14.867 0.980 -25.731 1.00 97.56 195 LYS A CA 1
ATOM 1447 C C . LYS A 1 195 ? 13.830 0.525 -24.714 1.00 97.56 195 LYS A C 1
ATOM 1449 O O . LYS A 1 195 ? 12.625 0.725 -24.864 1.00 97.56 195 LYS A O 1
ATOM 1454 N N . VAL A 1 196 ? 14.332 -0.074 -23.643 1.00 97.19 196 VAL A N 1
ATOM 1455 C CA . VAL A 1 196 ? 13.516 -0.572 -22.537 1.00 97.19 196 VAL A CA 1
ATOM 1456 C C . VAL A 1 196 ? 13.386 0.467 -21.433 1.00 97.19 196 VAL A C 1
ATOM 1458 O O . VAL A 1 196 ? 14.237 1.340 -21.265 1.00 97.19 196 VAL A O 1
ATOM 1461 N N . VAL A 1 197 ? 12.344 0.321 -20.626 1.00 97.75 197 VAL A N 1
ATOM 1462 C CA . VAL A 1 197 ? 12.363 0.774 -19.240 1.00 97.75 197 VAL A CA 1
ATOM 1463 C C . VAL A 1 197 ? 12.566 -0.439 -18.336 1.00 97.75 197 VAL A C 1
ATOM 1465 O O . VAL A 1 197 ? 11.874 -1.451 -18.457 1.00 97.75 197 VAL A O 1
ATOM 1468 N N . ASP A 1 198 ? 13.564 -0.345 -17.465 1.00 97.06 198 ASP A N 1
ATOM 1469 C CA . ASP A 1 198 ? 13.959 -1.374 -16.512 1.00 97.06 198 ASP A CA 1
ATOM 1470 C C . ASP A 1 198 ? 13.398 -1.037 -15.131 1.00 97.06 198 ASP A C 1
ATOM 1472 O O . ASP A 1 198 ? 13.617 0.063 -14.617 1.00 97.06 198 ASP A O 1
ATOM 1476 N N . ILE A 1 199 ? 12.675 -1.983 -14.535 1.00 97.62 199 ILE A N 1
ATOM 1477 C CA . ILE A 1 199 ? 12.183 -1.899 -13.158 1.00 97.62 199 ILE A CA 1
ATOM 1478 C C . ILE A 1 199 ? 13.075 -2.801 -12.315 1.00 97.62 199 ILE A C 1
ATOM 1480 O O . ILE A 1 199 ? 13.197 -3.974 -12.643 1.00 97.62 199 ILE A O 1
ATOM 1484 N N . ASN A 1 200 ? 13.673 -2.290 -11.235 1.00 97.12 200 ASN A N 1
ATOM 1485 C CA . ASN A 1 200 ? 14.483 -3.080 -10.301 1.00 97.12 200 ASN A CA 1
ATOM 1486 C C . ASN A 1 200 ? 14.234 -2.633 -8.866 1.00 97.12 200 ASN A C 1
ATOM 1488 O O . ASN A 1 200 ? 14.734 -1.596 -8.421 1.00 97.12 200 ASN A O 1
ATOM 1492 N N . VAL A 1 201 ? 13.469 -3.422 -8.124 1.00 96.88 201 VAL A N 1
ATOM 1493 C CA . VAL A 1 201 ? 13.035 -3.026 -6.789 1.00 96.88 201 VAL A CA 1
ATOM 1494 C C . VAL A 1 201 ? 13.271 -4.106 -5.754 1.00 96.88 201 VAL A C 1
ATOM 1496 O O . VAL A 1 201 ? 13.025 -5.281 -6.011 1.00 96.88 201 VAL A O 1
ATOM 1499 N N . ASP A 1 202 ? 13.703 -3.695 -4.569 1.00 95.44 202 ASP A N 1
ATOM 1500 C CA . ASP A 1 202 ? 13.634 -4.527 -3.374 1.00 95.44 202 ASP A CA 1
ATOM 1501 C C . ASP A 1 202 ? 12.219 -4.439 -2.810 1.00 95.44 202 ASP A C 1
ATOM 1503 O O . ASP A 1 202 ? 11.630 -3.359 -2.739 1.00 95.44 202 ASP A O 1
ATOM 1507 N N . ILE A 1 203 ? 11.670 -5.583 -2.419 1.00 92.50 203 ILE A N 1
ATOM 1508 C CA . ILE A 1 203 ? 10.347 -5.693 -1.819 1.00 92.50 203 ILE A CA 1
ATOM 1509 C C . ILE A 1 203 ? 10.564 -6.220 -0.408 1.00 92.50 203 ILE A C 1
ATOM 1511 O O . ILE A 1 203 ? 10.900 -7.387 -0.221 1.00 92.50 203 ILE A O 1
ATOM 1515 N N . ALA A 1 204 ? 10.369 -5.362 0.588 1.00 89.75 204 ALA A N 1
ATOM 1516 C CA . ALA A 1 204 ? 10.459 -5.763 1.984 1.00 89.75 204 ALA A CA 1
ATOM 1517 C C . ALA A 1 204 ? 9.064 -5.838 2.586 1.00 89.75 204 ALA A C 1
ATOM 1519 O O . ALA A 1 204 ? 8.212 -4.991 2.313 1.00 89.75 204 ALA A O 1
ATOM 1520 N N . CYS A 1 205 ? 8.839 -6.834 3.433 1.00 84.94 205 CYS A N 1
ATOM 1521 C CA . CYS A 1 205 ? 7.625 -6.867 4.223 1.00 84.94 205 CYS A CA 1
ATOM 1522 C C . CYS A 1 205 ? 7.580 -5.637 5.143 1.00 84.94 205 CYS A C 1
ATOM 1524 O O . CYS A 1 205 ? 8.551 -5.352 5.841 1.00 84.94 205 CYS A O 1
ATOM 1526 N N . ASN A 1 206 ? 6.480 -4.886 5.087 1.00 80.56 206 ASN A N 1
ATOM 1527 C CA . ASN A 1 206 ? 6.199 -3.771 5.991 1.00 80.56 206 ASN A CA 1
ATOM 1528 C C . ASN A 1 206 ? 5.228 -4.174 7.105 1.00 80.56 206 ASN A C 1
ATOM 1530 O O . ASN A 1 206 ? 4.941 -3.370 7.994 1.00 80.56 206 ASN A O 1
ATOM 1534 N N . ASP A 1 207 ? 4.695 -5.395 7.054 1.00 80.12 207 ASP A N 1
ATOM 1535 C CA . ASP A 1 207 ? 3.913 -5.899 8.167 1.00 80.12 207 ASP A CA 1
ATOM 1536 C C . ASP A 1 207 ? 4.773 -6.000 9.410 1.00 80.12 207 ASP A C 1
ATOM 1538 O O . ASP A 1 207 ? 5.965 -6.306 9.377 1.00 80.12 207 ASP A O 1
ATOM 1542 N N . CYS A 1 208 ? 4.116 -5.779 10.536 1.00 84.38 208 CYS A N 1
ATOM 1543 C CA . CYS A 1 208 ? 4.721 -6.091 11.802 1.00 84.38 208 CYS A CA 1
ATOM 1544 C C . CYS A 1 208 ? 4.854 -7.609 11.941 1.00 84.38 208 CYS A C 1
ATOM 1546 O O . CYS A 1 208 ? 3.839 -8.301 11.888 1.00 84.38 208 CYS A O 1
ATOM 1548 N N . ASP A 1 209 ? 6.066 -8.119 12.178 1.00 84.31 209 ASP A N 1
ATOM 1549 C CA . ASP A 1 209 ? 6.313 -9.557 12.384 1.00 84.31 209 ASP A CA 1
ATOM 1550 C C . ASP A 1 209 ? 5.451 -10.146 13.517 1.00 84.31 209 ASP A C 1
ATOM 1552 O O . ASP A 1 209 ? 5.073 -11.315 13.496 1.00 84.31 209 ASP A O 1
ATOM 1556 N N . SER A 1 210 ? 5.112 -9.325 14.518 1.00 87.12 210 SER A N 1
ATOM 1557 C CA . SER A 1 210 ? 4.220 -9.692 15.624 1.00 87.12 210 SER A CA 1
ATOM 1558 C C . SER A 1 210 ? 2.735 -9.701 15.241 1.00 87.12 210 SER A C 1
ATOM 1560 O O . SER A 1 210 ? 1.902 -10.123 16.040 1.00 87.12 210 SER A O 1
ATOM 1562 N N . HIS A 1 211 ? 2.393 -9.191 14.056 1.00 90.88 211 HIS A N 1
ATOM 1563 C CA . HIS A 1 211 ? 1.047 -8.827 13.617 1.00 90.88 211 HIS A CA 1
ATOM 1564 C C . HIS A 1 211 ? 0.316 -7.880 14.587 1.00 90.88 211 HIS A C 1
ATOM 1566 O O . HIS A 1 211 ? -0.915 -7.801 14.588 1.00 90.88 211 HIS A O 1
ATOM 1572 N N . GLN A 1 212 ? 1.071 -7.142 15.407 1.00 94.19 212 GLN A N 1
ATOM 1573 C CA . GLN A 1 212 ? 0.553 -6.204 16.393 1.00 94.19 212 GLN A CA 1
ATOM 1574 C C . GLN A 1 212 ? 1.008 -4.782 16.091 1.00 94.19 212 GLN A C 1
ATOM 1576 O O . GLN A 1 212 ? 2.190 -4.499 15.906 1.00 94.19 212 GLN A O 1
ATOM 1581 N N . TYR A 1 213 ? 0.056 -3.860 16.104 1.00 95.75 213 TYR A N 1
ATOM 1582 C CA . TYR A 1 213 ? 0.283 -2.449 15.852 1.00 95.75 213 TYR A CA 1
ATOM 1583 C C . TYR A 1 213 ? -0.213 -1.638 17.036 1.00 95.75 213 TYR A C 1
ATOM 1585 O O . TYR A 1 213 ? -1.307 -1.858 17.557 1.00 95.75 213 TYR A O 1
ATOM 1593 N N . ARG A 1 214 ? 0.580 -0.659 17.449 1.00 96.88 214 ARG A N 1
ATOM 1594 C CA . ARG A 1 214 ? 0.143 0.367 18.379 1.00 96.88 214 ARG A CA 1
ATOM 1595 C C . ARG A 1 214 ? -0.719 1.352 17.610 1.00 96.88 214 ARG A C 1
ATOM 1597 O O . ARG A 1 214 ? -0.263 1.913 16.614 1.00 96.88 214 ARG A O 1
ATOM 1604 N N . ALA A 1 215 ? -1.938 1.551 18.094 1.00 98.06 215 ALA A N 1
ATOM 1605 C CA . ALA A 1 215 ? -2.859 2.538 17.560 1.00 98.06 215 ALA A CA 1
ATOM 1606 C C . ALA A 1 215 ? -2.739 3.851 18.333 1.00 98.06 215 ALA A C 1
ATOM 1608 O O . ALA A 1 215 ? -2.784 3.869 19.565 1.00 98.06 215 ALA A O 1
ATOM 1609 N N . THR A 1 216 ? -2.601 4.945 17.595 1.00 97.62 216 THR A N 1
ATOM 1610 C CA . THR A 1 216 ? -2.590 6.312 18.119 1.00 97.62 216 THR A CA 1
ATOM 1611 C C . THR A 1 216 ? -3.574 7.170 17.343 1.00 97.62 216 THR A C 1
ATOM 1613 O O . THR A 1 216 ? -3.940 6.843 16.218 1.00 97.62 216 THR A O 1
ATOM 1616 N N . ASP A 1 217 ? -3.997 8.283 17.927 1.00 97.12 217 ASP A N 1
ATOM 1617 C CA . ASP A 1 217 ? -4.870 9.245 17.261 1.00 97.12 217 ASP A CA 1
ATOM 1618 C C . ASP A 1 217 ? -4.283 9.672 15.904 1.00 97.12 217 ASP A C 1
ATOM 1620 O O . ASP A 1 217 ? -3.104 10.025 15.816 1.00 97.12 217 ASP A O 1
ATOM 1624 N N . ALA A 1 218 ? -5.100 9.659 14.847 1.00 96.69 218 ALA A N 1
ATOM 1625 C CA . ALA A 1 218 ? -4.672 10.172 13.552 1.00 96.69 218 ALA A CA 1
ATOM 1626 C C . ALA A 1 218 ? -4.703 11.706 13.566 1.00 96.69 218 ALA A C 1
ATOM 1628 O O . ALA A 1 218 ? -5.756 12.338 13.728 1.00 96.69 218 ALA A O 1
ATOM 1629 N N . ASN A 1 219 ? -3.538 12.322 13.381 1.00 95.81 219 ASN A N 1
ATOM 1630 C CA . ASN A 1 219 ? -3.439 13.770 13.230 1.00 95.81 219 ASN A CA 1
ATOM 1631 C C . ASN A 1 219 ? -3.746 14.173 11.788 1.00 95.81 219 ASN A C 1
ATOM 1633 O O . ASN A 1 219 ? -3.356 13.481 10.851 1.00 95.81 219 ASN A O 1
ATOM 1637 N N . ALA A 1 220 ? -4.432 15.300 11.612 1.00 95.25 220 ALA A N 1
ATOM 1638 C CA . ALA A 1 220 ? -4.692 15.839 10.285 1.00 95.25 220 ALA A CA 1
ATOM 1639 C C . ALA A 1 220 ? -3.391 16.336 9.639 1.00 95.25 220 ALA A C 1
ATOM 1641 O O . ALA A 1 220 ? -2.671 17.132 10.243 1.00 95.25 220 ALA A O 1
ATOM 1642 N N . ASP A 1 221 ? -3.126 15.910 8.407 1.00 94.19 221 ASP A N 1
ATOM 1643 C CA . ASP A 1 221 ? -2.049 16.446 7.579 1.00 94.19 221 ASP A CA 1
ATOM 1644 C C . ASP A 1 221 ? -2.625 17.454 6.583 1.00 94.19 221 ASP A C 1
ATOM 1646 O O . ASP A 1 221 ? -3.217 17.103 5.559 1.00 94.19 221 ASP A O 1
ATOM 1650 N N . THR A 1 222 ? -2.453 18.737 6.893 1.00 94.19 222 THR A N 1
ATOM 1651 C CA . THR A 1 222 ? -2.960 19.831 6.061 1.00 94.19 222 THR A CA 1
ATOM 1652 C C . THR A 1 222 ? -2.269 19.912 4.701 1.00 94.19 222 THR A C 1
ATOM 1654 O O . THR A 1 222 ? -2.851 20.488 3.783 1.00 94.19 222 THR A O 1
ATOM 1657 N N . SER A 1 223 ? -1.077 19.322 4.534 1.00 92.31 223 SER A N 1
ATOM 1658 C CA . SER A 1 223 ? -0.355 19.324 3.254 1.00 92.31 223 SER A CA 1
ATOM 1659 C C . SER A 1 223 ? -1.024 18.460 2.183 1.00 92.31 223 SER A C 1
ATOM 1661 O O . SER A 1 223 ? -0.799 18.682 0.997 1.00 92.31 223 SER A O 1
ATOM 1663 N N . ILE A 1 224 ? -1.894 17.534 2.597 1.00 90.31 224 ILE A N 1
ATOM 1664 C CA . ILE A 1 224 ? -2.723 16.697 1.720 1.00 90.31 224 ILE A CA 1
ATOM 1665 C C . ILE A 1 224 ? -4.225 16.930 1.954 1.00 90.31 224 ILE A C 1
ATOM 1667 O O . ILE A 1 224 ? -5.057 16.069 1.679 1.00 90.31 224 ILE A O 1
ATOM 1671 N N . GLY A 1 225 ? -4.583 18.087 2.522 1.00 89.38 225 GLY A N 1
ATOM 1672 C CA . GLY A 1 225 ? -5.977 18.491 2.709 1.00 89.38 225 GLY A CA 1
ATOM 1673 C C . GLY A 1 225 ? -6.690 17.897 3.929 1.00 89.38 225 GLY A C 1
ATOM 1674 O O . GLY A 1 225 ? -7.911 18.019 4.042 1.00 89.38 225 GLY A O 1
ATOM 1675 N N . GLY A 1 226 ? -5.965 17.295 4.872 1.00 90.00 226 GLY A N 1
ATOM 1676 C CA . GLY A 1 226 ? -6.512 16.905 6.169 1.00 90.00 226 GLY A CA 1
ATOM 1677 C C . GLY A 1 226 ? -6.929 18.134 6.984 1.00 90.00 226 GLY A C 1
ATOM 1678 O O . GLY A 1 226 ? -6.123 19.024 7.240 1.00 90.00 226 GLY A O 1
ATOM 1679 N N . VAL A 1 227 ? -8.193 18.194 7.417 1.00 85.50 227 VAL A N 1
ATOM 1680 C CA . VAL A 1 227 ? -8.755 19.370 8.126 1.00 85.50 227 VAL A CA 1
ATOM 1681 C C . VAL A 1 227 ? -9.221 19.094 9.557 1.00 85.50 227 VAL A C 1
ATOM 1683 O O . VAL A 1 227 ? -9.477 20.030 10.313 1.00 85.50 227 VAL A O 1
ATOM 1686 N N . LYS A 1 228 ? -9.376 17.826 9.947 1.00 85.81 228 LYS A N 1
ATOM 1687 C CA . LYS A 1 228 ? -9.887 17.409 11.264 1.00 85.81 228 LYS A CA 1
ATOM 1688 C C . LYS A 1 228 ? -9.169 16.134 11.708 1.00 85.81 228 LYS A C 1
ATOM 1690 O O . LYS A 1 228 ? -9.055 15.212 10.913 1.00 85.81 228 LYS A O 1
ATOM 1695 N N . GLY A 1 229 ? -8.712 16.077 12.955 1.00 87.62 229 GLY A N 1
ATOM 1696 C CA . GLY A 1 229 ? -7.989 14.943 13.541 1.00 87.62 229 GLY A CA 1
ATOM 1697 C C . GLY A 1 229 ? -7.604 15.236 14.992 1.00 87.62 229 GLY A C 1
ATOM 1698 O O . GLY A 1 229 ? -8.050 16.244 15.544 1.00 87.62 229 GLY A O 1
ATOM 1699 N N . GLY A 1 230 ? -6.757 14.390 15.578 1.00 89.19 230 GLY A N 1
ATOM 1700 C CA . GLY A 1 230 ? -6.311 14.528 16.973 1.00 89.19 230 GLY A CA 1
ATOM 1701 C C . GLY A 1 230 ? -7.213 13.830 17.997 1.00 89.19 230 GLY A C 1
ATOM 1702 O O . GLY A 1 230 ? -7.202 14.190 19.172 1.00 89.19 230 GLY A O 1
ATOM 1703 N N . GLN A 1 231 ? -8.005 12.858 17.545 1.00 92.94 231 GLN A N 1
ATOM 1704 C CA . GLN A 1 231 ? -8.728 11.908 18.383 1.00 92.94 231 GLN A CA 1
ATOM 1705 C C . GLN A 1 231 ? -8.750 10.544 17.685 1.00 92.94 231 GLN A C 1
ATOM 1707 O O . GLN A 1 231 ? -8.741 10.490 16.454 1.00 92.94 231 GLN A O 1
ATOM 1712 N N . ALA A 1 232 ? -8.810 9.458 18.452 1.00 95.81 232 ALA A N 1
ATOM 1713 C CA . ALA A 1 232 ? -8.929 8.104 17.912 1.00 95.81 232 ALA A CA 1
ATOM 1714 C C . ALA A 1 232 ? -10.378 7.724 17.592 1.00 95.81 232 ALA A C 1
ATOM 1716 O O . ALA A 1 232 ? -10.613 6.973 16.648 1.00 95.81 232 ALA A O 1
ATOM 1717 N N . LEU A 1 233 ? -11.340 8.225 18.376 1.00 97.38 233 LEU A N 1
ATOM 1718 C CA . LEU A 1 233 ? -12.759 7.904 18.251 1.00 97.38 233 LEU A CA 1
ATOM 1719 C C . LEU A 1 233 ? -13.620 9.172 18.361 1.00 97.38 233 LEU A C 1
ATOM 1721 O O . LEU A 1 233 ? -13.418 10.003 19.249 1.00 97.38 233 LEU A O 1
ATOM 1725 N N . PHE A 1 234 ? -14.590 9.312 17.457 1.00 97.38 234 PHE A N 1
ATOM 1726 C CA . PHE A 1 234 ? -15.549 10.413 17.401 1.00 97.38 234 PHE A CA 1
ATOM 1727 C C . PHE A 1 234 ? -16.992 9.899 17.288 1.00 97.38 234 PHE A C 1
ATOM 1729 O O . PHE A 1 234 ? -17.268 8.985 16.519 1.00 97.38 234 PHE A O 1
ATOM 1736 N N . ILE A 1 235 ? -17.929 10.479 18.037 1.00 97.69 235 ILE A N 1
ATOM 1737 C CA . ILE A 1 235 ? -19.338 10.064 18.083 1.00 97.69 235 ILE A CA 1
ATOM 1738 C C . ILE A 1 235 ? -20.215 11.195 17.548 1.00 97.69 235 ILE A C 1
ATOM 1740 O O . ILE A 1 235 ? -20.182 12.312 18.049 1.00 97.69 235 ILE A O 1
ATOM 1744 N N . THR A 1 236 ? -21.056 10.897 16.560 1.00 96.00 236 THR A N 1
ATOM 1745 C CA . THR A 1 236 ? -21.960 11.883 15.922 1.00 96.00 236 THR A CA 1
ATOM 1746 C C . THR A 1 236 ? -23.364 11.932 16.540 1.00 96.00 236 THR A C 1
ATOM 1748 O O . THR A 1 236 ? -24.289 12.486 15.952 1.00 96.00 236 THR A O 1
ATOM 1751 N N . SER A 1 237 ? -23.544 11.341 17.721 1.00 95.31 237 SER A N 1
ATOM 1752 C CA . SER A 1 237 ? -24.847 11.217 18.379 1.00 95.31 237 SER A CA 1
ATOM 1753 C C . SER A 1 237 ? -25.318 12.518 19.019 1.00 95.31 237 SER A C 1
ATOM 1755 O O . SER A 1 237 ? -24.539 13.228 19.651 1.00 95.31 237 SER A O 1
ATOM 1757 N N . ASN A 1 238 ? -26.627 12.765 18.949 1.00 93.69 238 ASN A N 1
ATOM 1758 C CA . ASN A 1 238 ? -27.278 13.784 19.777 1.00 93.69 238 ASN A CA 1
ATOM 1759 C C . ASN A 1 238 ? -27.384 13.342 21.247 1.00 93.69 238 ASN A C 1
ATOM 1761 O O . ASN A 1 238 ? -27.381 14.182 22.144 1.00 93.69 238 ASN A O 1
ATOM 1765 N N . ASP A 1 239 ? -27.486 12.033 21.493 1.00 94.69 239 ASP A N 1
ATOM 1766 C CA . ASP A 1 239 ? -27.459 11.453 22.833 1.00 94.69 239 ASP A CA 1
ATOM 1767 C C . ASP A 1 239 ? -26.070 10.871 23.119 1.00 94.69 239 ASP A C 1
ATOM 1769 O O . ASP A 1 239 ? -25.713 9.783 22.661 1.00 94.69 239 ASP A O 1
ATOM 1773 N N . LEU A 1 240 ? -25.279 11.624 23.880 1.00 96.56 240 LEU A N 1
ATOM 1774 C CA . LEU A 1 240 ? -23.949 11.218 24.331 1.00 96.56 240 LEU A CA 1
ATOM 1775 C C . LEU A 1 240 ? -23.979 10.559 25.715 1.00 96.56 240 LEU A C 1
ATOM 1777 O O . LEU A 1 240 ? -22.921 10.255 26.261 1.00 96.56 240 LEU A O 1
ATOM 1781 N N . THR A 1 241 ? -25.155 10.321 26.307 1.00 95.62 241 THR A N 1
ATOM 1782 C CA . THR A 1 241 ? -25.255 9.705 27.640 1.00 95.62 241 THR A CA 1
ATOM 1783 C C . THR A 1 241 ? -24.603 8.318 27.726 1.00 95.62 241 THR A C 1
ATOM 1785 O O . THR A 1 241 ? -23.938 8.076 28.740 1.00 95.62 241 THR A O 1
ATOM 1788 N N . PRO A 1 242 ? -24.640 7.440 26.692 1.00 95.50 242 PRO A N 1
ATOM 1789 C CA . PRO A 1 242 ? -23.909 6.170 26.737 1.00 95.50 242 PRO A CA 1
ATOM 1790 C C . PRO A 1 242 ? -22.389 6.359 26.821 1.00 95.50 242 PRO A C 1
ATOM 1792 O O . PRO A 1 242 ? -21.687 5.480 27.307 1.00 95.50 242 PRO A O 1
ATOM 1795 N N . PHE A 1 243 ? -21.898 7.525 26.398 1.00 96.62 243 PHE A N 1
ATOM 1796 C CA . PHE A 1 243 ? -20.494 7.926 26.368 1.00 96.62 243 PHE A CA 1
ATOM 1797 C C . PHE A 1 243 ? -20.211 9.035 27.397 1.00 96.62 243 PHE A C 1
ATOM 1799 O O . PHE A 1 243 ? -19.363 9.897 27.193 1.00 96.62 243 PHE A O 1
ATOM 1806 N N . GLY A 1 244 ? -20.971 9.102 28.492 1.00 95.12 244 GLY A N 1
ATOM 1807 C CA . GLY A 1 244 ? -20.688 10.047 29.578 1.00 95.12 244 GLY A CA 1
ATOM 1808 C C . GLY A 1 244 ? -20.767 11.529 29.204 1.00 95.12 244 GLY A C 1
ATOM 1809 O O . GLY A 1 244 ? -20.223 12.356 29.928 1.00 95.12 244 GLY A O 1
ATOM 1810 N N . GLY A 1 245 ? -21.424 11.871 28.092 1.00 96.31 245 GLY A N 1
ATOM 1811 C CA . GLY A 1 245 ? -21.535 13.241 27.593 1.00 96.31 245 GLY A CA 1
ATOM 1812 C C . GLY A 1 245 ? -20.388 13.700 26.686 1.00 96.31 245 GLY A C 1
ATOM 1813 O O . GLY A 1 245 ? -20.335 14.886 26.370 1.00 96.31 245 GLY A O 1
ATOM 1814 N N . PHE A 1 246 ? -19.490 12.804 26.259 1.00 97.31 246 PHE A N 1
ATOM 1815 C CA . PHE A 1 246 ? -18.336 13.145 25.422 1.00 97.31 246 PHE A CA 1
ATOM 1816 C C . PHE A 1 246 ? -18.439 12.545 24.018 1.00 97.31 246 PHE A C 1
ATOM 1818 O O . PHE A 1 246 ? -18.764 11.370 23.848 1.00 97.31 246 PHE A O 1
ATOM 1825 N N . ASP A 1 247 ? -18.099 13.345 23.012 1.00 97.06 247 ASP A N 1
ATOM 1826 C CA . ASP A 1 247 ? -18.107 12.963 21.600 1.00 97.06 247 ASP A CA 1
ATOM 1827 C C . ASP A 1 247 ? -16.716 12.608 21.055 1.00 97.06 247 ASP A C 1
ATOM 1829 O O . ASP A 1 247 ? -16.630 11.994 19.999 1.00 97.06 247 ASP A O 1
ATOM 1833 N N . ARG A 1 248 ? -15.628 12.967 21.745 1.00 97.50 248 ARG A N 1
ATOM 1834 C CA . ARG A 1 248 ? -14.239 12.754 21.299 1.00 97.50 248 ARG A CA 1
ATOM 1835 C C . ARG A 1 248 ? -13.430 11.994 22.325 1.00 97.50 248 ARG A C 1
ATOM 1837 O O . ARG A 1 248 ? -13.456 12.332 23.507 1.00 97.50 248 ARG A O 1
ATOM 1844 N N . TRP A 1 249 ? -12.673 11.018 21.847 1.00 98.25 249 TRP A N 1
ATOM 1845 C CA . TRP A 1 249 ? -11.951 10.071 22.677 1.00 98.25 249 TRP A CA 1
ATOM 1846 C C . TRP A 1 249 ? -10.576 9.756 22.087 1.00 98.25 249 TRP A C 1
ATOM 1848 O O . TRP A 1 249 ? -10.446 9.492 20.891 1.00 98.25 249 TRP A O 1
ATOM 1858 N N . SER A 1 250 ? -9.565 9.728 22.949 1.00 97.94 250 SER A N 1
ATOM 1859 C CA . SER A 1 250 ? -8.169 9.422 22.616 1.00 97.94 250 SER A CA 1
ATOM 1860 C C . SER A 1 250 ? -7.685 8.227 23.428 1.00 97.94 250 SER A C 1
ATOM 1862 O O . SER A 1 250 ? -8.169 8.008 24.543 1.00 97.94 250 SER A O 1
ATOM 1864 N N . PHE A 1 251 ? -6.725 7.460 22.907 1.00 97.88 251 PHE A N 1
ATOM 1865 C CA . PHE A 1 251 ? -6.129 6.368 23.684 1.00 97.88 251 PHE A CA 1
ATOM 1866 C C . PHE A 1 251 ? -5.365 6.895 24.902 1.00 97.88 251 PHE A C 1
ATOM 1868 O O . PHE A 1 251 ? -4.607 7.858 24.817 1.00 97.88 251 PHE A O 1
ATOM 1875 N N . VAL A 1 252 ? -5.515 6.214 26.036 1.00 96.50 252 VAL A N 1
ATOM 1876 C CA . VAL A 1 252 ? -4.785 6.507 27.278 1.00 96.50 252 VAL A CA 1
ATOM 1877 C C . VAL A 1 252 ? -3.551 5.623 27.359 1.00 96.50 252 VAL A C 1
ATOM 1879 O O . VAL A 1 252 ? -3.636 4.441 27.021 1.00 96.50 252 VAL A O 1
ATOM 1882 N N . ASP A 1 253 ? -2.423 6.173 27.811 1.00 95.06 253 ASP A N 1
ATOM 1883 C CA . ASP A 1 253 ? -1.181 5.438 28.098 1.00 95.06 253 ASP A CA 1
ATOM 1884 C C . ASP A 1 253 ? -0.718 4.526 26.948 1.00 95.06 253 ASP A C 1
ATOM 1886 O O . ASP A 1 253 ? -0.196 3.433 27.166 1.00 95.06 253 ASP A O 1
ATOM 1890 N N . ASN A 1 254 ? -0.938 4.958 25.699 1.00 94.44 254 ASN A N 1
ATOM 1891 C CA . ASN A 1 254 ? -0.648 4.179 24.491 1.00 94.44 254 ASN A CA 1
ATOM 1892 C C . ASN A 1 254 ? -1.312 2.787 24.468 1.00 94.44 254 ASN A C 1
ATOM 1894 O O . ASN A 1 254 ? -0.763 1.849 23.889 1.00 94.44 254 ASN A O 1
ATOM 1898 N N . SER A 1 255 ? -2.476 2.642 25.106 1.00 97.38 255 SER A N 1
ATOM 1899 C CA . SER A 1 255 ? -3.193 1.365 25.234 1.00 97.38 255 SER A CA 1
ATOM 1900 C C . SER A 1 255 ? -3.874 0.883 23.951 1.00 97.38 255 SER A C 1
ATOM 1902 O O . SER A 1 255 ? -4.391 -0.232 23.935 1.00 97.38 255 SER A O 1
ATOM 1904 N N . GLY A 1 256 ? -3.886 1.697 22.892 1.00 98.06 256 GLY A N 1
ATOM 1905 C CA . GLY A 1 256 ? -4.408 1.308 21.589 1.00 98.06 256 GLY A CA 1
ATOM 1906 C C . GLY A 1 256 ? -3.584 0.183 20.975 1.00 98.06 256 GLY A C 1
ATOM 1907 O O . GLY A 1 256 ? -2.388 0.340 20.723 1.00 98.06 256 GLY A O 1
ATOM 1908 N N . LEU A 1 257 ? -4.237 -0.944 20.718 1.00 98.06 257 LEU A N 1
ATOM 1909 C CA . LEU A 1 257 ? -3.641 -2.137 20.137 1.00 98.06 257 LEU A CA 1
ATOM 1910 C C . LEU A 1 257 ? -4.529 -2.655 19.010 1.00 98.06 257 LEU A C 1
ATOM 1912 O O . LEU A 1 257 ? -5.701 -2.961 19.223 1.00 98.06 257 LEU A O 1
ATOM 1916 N N . VAL A 1 258 ? -3.938 -2.806 17.832 1.00 98.00 258 VAL A N 1
ATOM 1917 C CA . VAL A 1 258 ? -4.508 -3.543 16.708 1.00 98.00 258 VAL A CA 1
ATOM 1918 C C . VAL A 1 258 ? -3.748 -4.846 16.548 1.00 98.00 258 VAL A C 1
ATOM 1920 O O . VAL A 1 258 ? -2.525 -4.838 16.474 1.00 98.00 258 VAL A O 1
ATOM 1923 N N . THR A 1 259 ? -4.460 -5.964 16.484 1.00 96.56 259 THR A N 1
ATOM 1924 C CA . THR A 1 259 ? -3.886 -7.280 16.182 1.00 96.56 259 THR A CA 1
ATOM 1925 C C . THR A 1 259 ? -4.513 -7.816 14.908 1.00 96.56 259 THR A C 1
ATOM 1927 O O . THR A 1 259 ? -5.737 -7.824 14.793 1.00 96.56 259 THR A O 1
ATOM 1930 N N . ILE A 1 260 ? -3.690 -8.272 13.967 1.00 94.75 260 ILE A N 1
ATOM 1931 C CA . ILE A 1 260 ? -4.148 -9.060 12.823 1.00 94.75 260 ILE A CA 1
ATOM 1932 C C . ILE A 1 260 ? -3.954 -10.534 13.181 1.00 94.75 260 ILE A C 1
ATOM 1934 O O . ILE A 1 260 ? -2.840 -11.005 13.388 1.00 94.75 260 ILE A O 1
ATOM 1938 N N . GLU A 1 261 ? -5.053 -11.257 13.327 1.00 94.19 261 GLU A N 1
ATOM 1939 C CA . GLU A 1 261 ? -5.055 -12.661 13.718 1.00 94.19 261 GLU A CA 1
ATOM 1940 C C . GLU A 1 261 ? -4.635 -13.572 12.552 1.00 94.19 261 GLU A C 1
ATOM 1942 O O . GLU A 1 261 ? -4.749 -13.219 11.379 1.00 94.19 261 GLU A O 1
ATOM 1947 N N . ALA A 1 262 ? -4.218 -14.806 12.857 1.00 90.00 262 ALA A N 1
ATOM 1948 C CA . ALA A 1 262 ? -3.793 -15.785 11.847 1.00 90.00 262 ALA A CA 1
ATOM 1949 C C . ALA A 1 262 ? -4.890 -16.163 10.824 1.00 90.00 262 ALA A C 1
ATOM 1951 O O . ALA A 1 262 ? -4.594 -16.674 9.748 1.00 90.00 262 ALA A O 1
ATOM 1952 N N . ASN A 1 263 ? -6.164 -15.928 11.153 1.00 90.62 263 ASN A N 1
ATOM 1953 C CA . ASN A 1 263 ? -7.315 -16.101 10.258 1.00 90.62 263 ASN A CA 1
ATOM 1954 C C . ASN A 1 263 ? -7.603 -14.845 9.401 1.00 90.62 263 ASN A C 1
ATOM 1956 O O . ASN A 1 263 ? -8.622 -14.810 8.714 1.00 90.62 263 ASN A O 1
ATOM 1960 N N . ASN A 1 264 ? -6.730 -13.832 9.442 1.00 91.19 264 ASN A N 1
ATOM 1961 C CA . ASN A 1 264 ? -6.896 -12.502 8.855 1.00 91.19 264 ASN A CA 1
ATOM 1962 C C . ASN A 1 264 ? -8.051 -11.670 9.432 1.00 91.19 264 ASN A C 1
ATOM 1964 O O . ASN A 1 264 ? -8.466 -10.706 8.793 1.00 91.19 264 ASN A O 1
ATOM 1968 N N . ASN A 1 265 ? -8.579 -11.994 10.612 1.00 95.38 265 ASN A N 1
ATOM 1969 C CA . ASN A 1 265 ? -9.417 -11.054 11.352 1.00 95.38 265 ASN A CA 1
ATOM 1970 C C . ASN A 1 265 ? -8.553 -9.955 11.966 1.00 95.38 265 ASN A C 1
ATOM 1972 O O . ASN A 1 265 ? -7.356 -10.126 12.191 1.00 95.38 265 ASN A O 1
ATOM 1976 N N . LEU A 1 266 ? -9.174 -8.816 12.240 1.00 97.44 266 LEU A N 1
ATOM 1977 C CA . LEU A 1 266 ? -8.528 -7.679 12.875 1.00 97.44 266 LEU A CA 1
ATOM 1978 C C . LEU A 1 266 ? -9.236 -7.391 14.192 1.00 97.44 266 LEU A C 1
ATOM 1980 O O . LEU A 1 266 ? -10.456 -7.296 14.230 1.00 97.44 266 LEU A O 1
ATOM 1984 N N . VAL A 1 267 ? -8.477 -7.211 15.266 1.00 98.25 267 VAL A N 1
ATOM 1985 C CA . VAL A 1 267 ? -9.005 -6.806 16.570 1.00 98.25 267 VAL A CA 1
ATOM 1986 C C . VAL A 1 267 ? -8.401 -5.466 16.946 1.00 98.25 267 VAL A C 1
ATOM 1988 O O . VAL A 1 267 ? -7.183 -5.353 17.047 1.00 98.25 267 VAL A O 1
ATOM 1991 N N . LEU A 1 268 ? -9.246 -4.465 17.184 1.00 98.44 268 LEU A N 1
ATOM 1992 C CA . LEU A 1 268 ? -8.876 -3.213 17.832 1.00 98.44 268 LEU A CA 1
ATOM 1993 C C . LEU A 1 268 ? -9.316 -3.249 19.293 1.00 98.44 268 LEU A C 1
ATOM 1995 O O . LEU A 1 268 ? -10.494 -3.445 19.591 1.00 98.44 268 LEU A O 1
ATOM 1999 N N . GLN A 1 269 ? -8.394 -2.966 20.202 1.00 98.44 269 GLN A N 1
ATOM 2000 C CA . GLN A 1 269 ? -8.695 -2.817 21.617 1.00 98.44 269 GLN A CA 1
ATOM 2001 C C . GLN A 1 269 ? -7.915 -1.664 22.242 1.00 98.44 269 GLN A C 1
ATOM 2003 O O . GLN A 1 269 ? -6.874 -1.250 21.734 1.00 98.44 269 GLN A O 1
ATOM 2008 N N . GLY A 1 270 ? -8.416 -1.139 23.355 1.00 97.94 270 GLY A N 1
ATOM 2009 C CA . GLY A 1 270 ? -7.718 -0.102 24.108 1.00 97.94 270 GLY A CA 1
ATOM 2010 C C . GLY A 1 270 ? -8.604 0.604 25.121 1.00 97.94 270 GLY A C 1
ATOM 2011 O O . GLY A 1 270 ? -9.819 0.391 25.172 1.00 97.94 270 GLY A O 1
ATOM 2012 N N . ASN A 1 271 ? -7.973 1.450 25.931 1.00 98.19 271 ASN A N 1
ATOM 2013 C CA . ASN A 1 271 ? -8.643 2.325 26.880 1.00 98.19 271 ASN A CA 1
ATOM 2014 C C . ASN A 1 271 ? -8.613 3.757 26.357 1.00 98.19 271 ASN A C 1
ATOM 2016 O O . ASN A 1 271 ? -7.573 4.256 25.933 1.00 98.19 271 ASN A O 1
ATOM 2020 N N . PHE A 1 272 ? -9.748 4.428 26.447 1.00 98.31 272 PHE A N 1
ATOM 2021 C CA . PHE A 1 272 ? -9.963 5.770 25.952 1.00 98.31 272 PHE A CA 1
ATOM 2022 C C . PHE A 1 272 ? -10.287 6.728 27.096 1.00 98.31 272 PHE A C 1
ATOM 2024 O O . PHE A 1 272 ? -10.950 6.346 28.065 1.00 98.31 272 PHE A O 1
ATOM 2031 N N . ALA A 1 273 ? -9.859 7.978 26.953 1.00 97.81 273 ALA A N 1
ATOM 2032 C CA . ALA A 1 273 ? -10.283 9.110 27.770 1.00 97.81 273 ALA A CA 1
ATOM 2033 C C . ALA A 1 273 ? -10.833 10.218 26.862 1.00 97.81 273 ALA A C 1
ATOM 2035 O O . ALA A 1 273 ? -10.420 10.314 25.701 1.00 97.81 273 ALA A O 1
ATOM 2036 N N . PRO A 1 274 ? -11.759 11.052 27.359 1.00 97.62 274 PRO A N 1
ATOM 2037 C CA . PRO A 1 274 ? -12.339 12.112 26.555 1.00 97.62 274 PRO A CA 1
ATOM 2038 C C . PRO A 1 274 ? -11.297 13.184 26.217 1.00 97.62 274 PRO A C 1
ATOM 2040 O O . PRO A 1 274 ? -10.576 13.667 27.0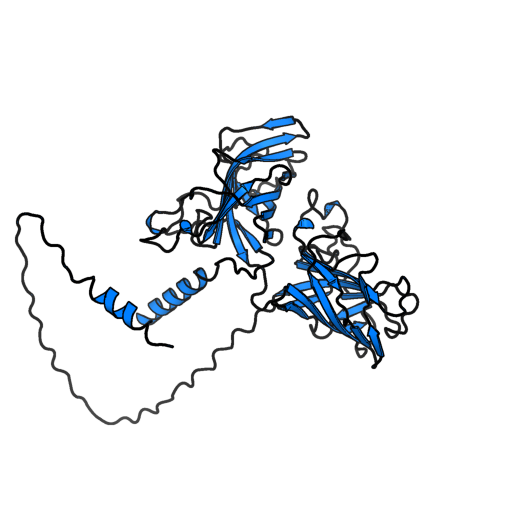94 1.00 97.62 274 PRO A O 1
ATOM 2043 N N . THR A 1 275 ? -11.223 13.600 24.955 1.00 95.44 275 THR A N 1
ATOM 2044 C CA . THR A 1 275 ? -10.276 14.634 24.514 1.00 95.44 275 THR A CA 1
ATOM 2045 C C . THR A 1 275 ? -10.718 16.001 25.048 1.00 95.44 275 THR A C 1
ATOM 2047 O O . THR A 1 275 ? -11.825 16.456 24.769 1.00 95.44 275 THR A O 1
ATOM 2050 N N . GLY A 1 276 ? -9.866 16.673 25.831 1.00 91.56 276 GLY A N 1
ATOM 2051 C CA . GLY A 1 276 ? -10.188 17.973 26.445 1.00 91.56 276 GLY A CA 1
ATOM 2052 C C . GLY A 1 276 ? -11.136 17.908 27.654 1.00 91.56 276 GLY A C 1
ATOM 2053 O O . GLY A 1 276 ? -11.556 18.953 28.146 1.00 91.56 276 GLY A O 1
ATOM 2054 N N . GLY A 1 277 ? -11.463 16.703 28.135 1.00 92.31 277 GLY A N 1
ATOM 2055 C CA . GLY A 1 277 ? -12.299 16.467 29.315 1.00 92.31 277 GLY A CA 1
ATOM 2056 C C . GLY A 1 277 ? -11.529 15.913 30.519 1.00 92.31 277 GLY A C 1
ATOM 2057 O O . GLY A 1 277 ? -10.295 15.928 30.564 1.00 92.31 277 GLY A O 1
ATOM 2058 N N . ASP A 1 278 ? -12.278 15.397 31.498 1.00 92.75 278 ASP A N 1
ATOM 2059 C CA . ASP A 1 278 ? -11.733 14.742 32.691 1.00 92.75 278 ASP A CA 1
ATOM 2060 C C . ASP A 1 278 ? -10.969 13.462 32.316 1.00 92.75 278 ASP A C 1
ATOM 2062 O O . ASP A 1 278 ? -11.550 12.441 31.948 1.00 92.75 278 ASP A O 1
ATOM 2066 N N . GLN A 1 279 ? -9.645 13.512 32.461 1.00 93.88 279 GLN A N 1
ATOM 2067 C CA . GLN A 1 279 ? -8.747 12.395 32.184 1.00 93.88 279 GLN A CA 1
ATOM 2068 C C . GLN A 1 279 ? -8.817 11.281 33.237 1.00 93.88 279 GLN A C 1
ATOM 2070 O O . GLN A 1 279 ? -7.974 10.393 33.195 1.00 93.88 279 GLN A O 1
ATOM 2075 N N . SER A 1 280 ? -9.763 11.274 34.177 1.00 94.06 280 SER A N 1
ATOM 2076 C CA . SER A 1 280 ? -10.086 10.110 35.020 1.00 94.06 280 SER A CA 1
ATOM 2077 C C . SER A 1 280 ? -11.180 9.223 34.410 1.00 94.06 280 SER A C 1
ATOM 2079 O O . SER A 1 280 ? -11.271 8.037 34.729 1.00 94.06 280 SER A O 1
ATOM 2081 N N . VAL A 1 281 ? -11.965 9.765 33.472 1.00 96.00 281 VAL A N 1
ATOM 2082 C CA . VAL A 1 281 ? -13.015 9.042 32.752 1.00 96.00 281 VAL A CA 1
ATOM 2083 C C . VAL A 1 281 ? -12.395 8.016 31.800 1.00 96.00 281 VAL A C 1
ATOM 2085 O O . VAL A 1 281 ? -11.489 8.338 31.030 1.00 96.00 281 VAL A O 1
ATOM 2088 N N . ARG A 1 282 ? -12.865 6.762 31.858 1.00 97.38 282 ARG A N 1
ATOM 2089 C CA . ARG A 1 282 ? -12.349 5.653 31.041 1.00 97.38 282 ARG A CA 1
ATOM 2090 C C . ARG A 1 282 ? -13.460 4.925 30.303 1.00 97.38 282 ARG A C 1
ATOM 2092 O O . ARG A 1 282 ? -14.459 4.542 30.907 1.00 97.38 282 ARG A O 1
ATOM 2099 N N . MET A 1 283 ? -13.228 4.678 29.021 1.00 98.19 283 MET A N 1
ATOM 2100 C CA . MET A 1 283 ? -13.989 3.736 28.209 1.00 98.19 283 MET A CA 1
ATOM 2101 C C . MET A 1 283 ? -13.032 2.675 27.672 1.00 98.19 283 MET A C 1
ATOM 2103 O O . MET A 1 283 ? -11.983 3.016 27.141 1.00 98.19 283 MET A O 1
ATOM 2107 N N . SER A 1 284 ? -13.374 1.399 27.792 1.00 98.38 284 SER A N 1
ATOM 2108 C CA . SER A 1 284 ? -12.570 0.306 27.232 1.00 98.38 284 SER A CA 1
ATOM 2109 C C . SER A 1 284 ? -13.299 -0.284 26.039 1.00 98.38 284 SER A C 1
ATOM 2111 O O . SER A 1 284 ? -14.470 -0.620 26.174 1.00 98.38 284 SER A O 1
ATOM 2113 N N . CYS A 1 285 ? -12.642 -0.438 24.895 1.00 98.56 285 CYS A N 1
ATOM 2114 C CA . CYS A 1 285 ? -13.257 -1.054 23.718 1.00 98.56 285 CYS A CA 1
ATOM 2115 C C . CYS A 1 285 ? -12.545 -2.340 23.311 1.00 98.56 285 CYS A C 1
ATOM 2117 O O . CYS A 1 285 ? -11.329 -2.465 23.457 1.00 98.56 285 CYS A O 1
ATOM 2119 N N . TYR A 1 286 ? -13.333 -3.263 22.766 1.00 98.50 286 TYR A N 1
ATOM 2120 C CA . TYR A 1 286 ? -12.909 -4.463 22.062 1.00 98.50 286 TYR A CA 1
ATOM 2121 C C . TYR A 1 286 ? -13.752 -4.576 20.790 1.00 98.50 286 TYR A C 1
ATOM 2123 O O . TYR A 1 286 ? -14.966 -4.773 20.851 1.00 98.50 286 TYR A O 1
ATOM 2131 N N . ILE A 1 287 ? -13.125 -4.405 19.632 1.00 98.56 287 ILE A N 1
ATOM 2132 C CA . ILE A 1 287 ? -13.807 -4.345 18.341 1.00 98.56 287 ILE A CA 1
ATOM 2133 C C . ILE A 1 287 ? -13.135 -5.344 17.413 1.00 98.56 287 ILE A C 1
ATOM 2135 O O . ILE A 1 287 ? -11.960 -5.206 17.085 1.00 98.56 287 ILE A O 1
ATOM 2139 N N . ASN A 1 288 ? -13.888 -6.359 17.012 1.00 98.25 288 ASN A N 1
ATOM 2140 C CA . ASN A 1 288 ? -13.423 -7.411 16.126 1.00 98.25 288 ASN A CA 1
ATOM 2141 C C . ASN A 1 288 ? -13.958 -7.161 14.716 1.00 98.25 288 ASN A C 1
ATOM 2143 O O . ASN A 1 288 ? -15.114 -6.775 14.540 1.00 98.25 288 ASN A O 1
ATOM 2147 N N . PHE A 1 289 ? -13.137 -7.422 13.711 1.00 98.25 289 PHE A N 1
ATOM 2148 C CA . PHE A 1 289 ? -13.461 -7.260 12.310 1.00 98.25 289 PHE A CA 1
ATOM 2149 C C . PHE A 1 289 ? -13.059 -8.502 11.517 1.00 98.25 289 PHE A C 1
ATOM 2151 O O . PHE A 1 289 ? -12.031 -9.117 11.785 1.00 98.25 289 PHE A O 1
ATOM 2158 N N . TYR A 1 290 ? -13.838 -8.838 10.493 1.00 97.31 290 TYR A N 1
ATOM 2159 C CA . TYR A 1 290 ? -13.499 -9.891 9.536 1.00 97.31 290 TYR A CA 1
ATOM 2160 C C . TYR A 1 290 ? -13.184 -9.292 8.167 1.00 97.31 290 TYR A C 1
ATOM 2162 O O . TYR A 1 290 ? -13.773 -8.288 7.761 1.00 97.31 290 TYR A O 1
ATOM 2170 N N . TRP A 1 291 ? -12.234 -9.902 7.463 1.00 95.25 291 TRP A N 1
ATOM 2171 C CA . TRP A 1 291 ? -11.792 -9.451 6.147 1.00 95.25 291 TRP A CA 1
ATOM 2172 C C . TRP A 1 291 ? -12.893 -9.583 5.084 1.00 95.25 291 TRP A C 1
ATOM 2174 O O . TRP A 1 291 ? -13.651 -10.556 5.066 1.00 95.25 291 TRP A O 1
ATOM 2184 N N . ILE A 1 292 ? -12.939 -8.623 4.158 1.00 95.00 292 ILE A N 1
ATOM 2185 C CA . ILE A 1 292 ? -13.766 -8.667 2.951 1.00 95.00 292 ILE A CA 1
ATOM 2186 C C . ILE A 1 292 ? -12.942 -8.304 1.707 1.00 95.00 292 ILE A C 1
ATOM 2188 O O . ILE A 1 292 ? -11.985 -7.534 1.768 1.00 95.00 292 ILE A O 1
ATOM 2192 N N . ALA A 1 293 ? -13.326 -8.849 0.552 1.00 87.88 293 ALA A N 1
ATOM 2193 C CA . ALA A 1 293 ? -12.560 -8.688 -0.685 1.00 87.88 293 ALA A CA 1
ATOM 2194 C C . ALA A 1 293 ? -12.720 -7.307 -1.345 1.00 87.88 293 ALA A C 1
ATOM 2196 O O . ALA A 1 293 ? -11.774 -6.797 -1.939 1.00 87.88 293 ALA A O 1
ATOM 2197 N N . SER A 1 294 ? -13.912 -6.712 -1.271 1.00 86.75 294 SER A N 1
ATOM 2198 C CA . SER A 1 294 ? -14.224 -5.437 -1.923 1.00 86.75 294 SER A CA 1
ATOM 2199 C C . SER A 1 294 ? -15.427 -4.768 -1.272 1.00 86.75 294 SER A C 1
ATOM 2201 O O . SER A 1 294 ? -16.352 -5.452 -0.838 1.00 86.75 294 SER A O 1
ATOM 2203 N N . SER A 1 295 ? -15.444 -3.441 -1.269 1.00 89.56 295 SER A N 1
ATOM 2204 C CA . SER A 1 295 ? -16.579 -2.605 -0.875 1.00 89.56 295 SER A CA 1
ATOM 2205 C C . SER A 1 295 ? -16.343 -1.191 -1.405 1.00 89.56 295 SER A C 1
ATOM 2207 O O . SER A 1 295 ? -15.233 -0.864 -1.832 1.00 89.56 295 SER A O 1
ATOM 2209 N N . GLU A 1 296 ? -17.369 -0.344 -1.358 1.00 90.38 296 GLU A N 1
ATOM 2210 C CA . GLU A 1 296 ? -17.179 1.091 -1.546 1.00 90.38 296 GLU A CA 1
ATOM 2211 C C . GLU A 1 296 ? -16.183 1.641 -0.520 1.00 90.38 296 GLU A C 1
ATOM 2213 O O . GLU A 1 296 ? -16.155 1.224 0.644 1.00 90.38 296 GLU A O 1
ATOM 2218 N N . LEU A 1 297 ? -15.326 2.551 -0.986 1.00 93.06 297 LEU A N 1
ATOM 2219 C CA . LEU A 1 297 ? -14.272 3.152 -0.187 1.00 93.06 297 LEU A CA 1
ATOM 2220 C C . LEU A 1 297 ? -14.707 4.538 0.288 1.00 93.06 297 LEU A C 1
ATOM 2222 O O . LEU A 1 297 ? -14.985 5.425 -0.516 1.00 93.06 297 LEU A O 1
ATOM 2226 N N . LYS A 1 298 ? -14.649 4.757 1.599 1.00 90.50 298 LYS A N 1
ATOM 2227 C CA . LYS A 1 298 ? -14.538 6.077 2.211 1.00 90.50 298 LYS A CA 1
ATOM 2228 C C . LYS A 1 298 ? -13.258 6.770 1.760 1.00 90.50 298 LYS A C 1
ATOM 2230 O O . LYS A 1 298 ? -12.174 6.221 1.904 1.00 90.50 298 LYS A O 1
ATOM 2235 N N . LYS A 1 299 ? -13.381 7.977 1.226 1.00 94.19 299 LYS A N 1
ATOM 2236 C CA . LYS A 1 299 ? -12.255 8.856 0.916 1.00 94.19 299 LYS A CA 1
ATOM 2237 C C . LYS A 1 299 ? -12.524 10.184 1.609 1.00 94.19 299 LYS A C 1
ATOM 2239 O O . LYS A 1 299 ? -13.334 10.969 1.132 1.00 94.19 299 LYS A O 1
ATOM 2244 N N . GLU A 1 300 ? -11.956 10.358 2.798 1.00 93.56 300 GLU A N 1
ATOM 2245 C CA . GLU A 1 300 ? -12.193 11.549 3.630 1.00 93.56 300 GLU A CA 1
ATOM 2246 C C . GLU A 1 300 ? -11.290 12.727 3.281 1.00 93.56 300 GLU A C 1
ATOM 2248 O O . GLU A 1 300 ? -11.636 13.871 3.576 1.00 93.56 300 GLU A O 1
ATOM 2253 N N . LEU A 1 301 ? -10.136 12.449 2.675 1.00 95.19 301 LEU A N 1
ATOM 2254 C CA . LEU A 1 301 ? -9.257 13.489 2.164 1.00 95.19 301 LEU A CA 1
ATOM 2255 C C . LEU A 1 301 ? -9.822 14.039 0.845 1.00 95.19 301 LEU A C 1
ATOM 2257 O O . LEU A 1 301 ? -10.682 13.402 0.221 1.00 95.19 301 LEU A O 1
ATOM 2261 N N . PRO A 1 302 ? -9.377 15.217 0.390 1.00 95.62 302 PRO A N 1
ATOM 2262 C CA . PRO A 1 302 ? -9.793 15.711 -0.910 1.00 95.62 302 PRO A CA 1
ATOM 2263 C C . PRO A 1 302 ? -9.265 14.809 -2.038 1.00 95.62 302 PRO A C 1
ATOM 2265 O O . PRO A 1 302 ? -8.369 13.983 -1.858 1.00 95.62 302 PRO A O 1
ATOM 2268 N N . ALA A 1 303 ? -9.869 14.924 -3.222 1.00 94.69 303 ALA A N 1
ATOM 2269 C CA . ALA A 1 303 ? -9.592 14.019 -4.339 1.00 94.69 303 ALA A CA 1
ATOM 2270 C C . ALA A 1 303 ? -8.130 14.064 -4.828 1.00 94.69 303 ALA A C 1
ATOM 2272 O O . ALA A 1 303 ? -7.663 13.093 -5.415 1.00 94.69 303 ALA A O 1
ATOM 2273 N N . ASP A 1 304 ? -7.424 15.167 -4.579 1.00 92.44 304 ASP A N 1
ATOM 2274 C CA . ASP A 1 304 ? -6.008 15.369 -4.894 1.00 92.44 304 ASP A CA 1
ATOM 2275 C C . ASP A 1 304 ? -5.047 14.668 -3.921 1.00 92.44 304 ASP A C 1
ATOM 2277 O O . ASP A 1 304 ? -3.863 14.583 -4.211 1.00 92.44 304 ASP A O 1
ATOM 2281 N N . ALA A 1 305 ? -5.528 14.108 -2.807 1.00 92.50 305 ALA A N 1
ATOM 2282 C CA . ALA A 1 305 ? -4.716 13.274 -1.920 1.00 92.50 305 ALA A CA 1
ATOM 2283 C C . ALA A 1 305 ? -4.551 11.836 -2.445 1.00 92.50 305 ALA A C 1
ATOM 2285 O O . ALA A 1 305 ? -3.614 11.128 -2.065 1.00 92.50 305 ALA A O 1
ATOM 2286 N N . TYR A 1 306 ? -5.458 11.399 -3.321 1.00 92.38 306 TYR 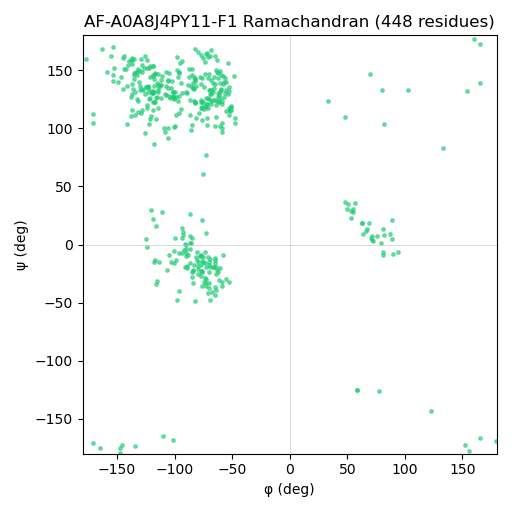A N 1
ATOM 2287 C CA . TYR A 1 306 ? -5.528 10.035 -3.833 1.00 92.38 306 TYR A CA 1
ATOM 2288 C C . TYR A 1 306 ? -5.011 9.940 -5.264 1.00 92.38 306 TYR A C 1
ATOM 2290 O O . TYR A 1 306 ? -5.229 10.841 -6.075 1.00 92.38 306 TYR A O 1
ATOM 2298 N N . LEU A 1 307 ? -4.413 8.803 -5.612 1.00 87.12 307 LEU A N 1
ATOM 2299 C CA . LEU A 1 307 ? -4.075 8.501 -6.994 1.00 87.12 307 LEU A CA 1
ATOM 2300 C C . LEU A 1 307 ? -5.333 8.598 -7.881 1.00 87.12 307 LEU A C 1
ATOM 2302 O O . LEU A 1 307 ? -6.416 8.153 -7.474 1.00 87.12 307 LEU A O 1
ATOM 2306 N N . PRO A 1 308 ? -5.205 9.151 -9.100 1.00 86.31 308 PRO A N 1
ATOM 2307 C CA . PRO A 1 308 ? -3.949 9.530 -9.764 1.00 86.31 308 PRO A CA 1
ATOM 2308 C C . PRO A 1 308 ? -3.310 10.866 -9.349 1.00 86.31 308 PRO A C 1
ATOM 2310 O O . PRO A 1 308 ? -2.174 11.113 -9.728 1.00 86.31 308 PRO A O 1
ATOM 2313 N N . ASN A 1 309 ? -4.021 11.732 -8.630 1.00 85.56 309 ASN A N 1
ATOM 2314 C CA . ASN A 1 309 ? -3.586 13.117 -8.406 1.00 85.56 309 ASN A CA 1
ATOM 2315 C C . ASN A 1 309 ? -2.711 13.291 -7.155 1.00 85.56 309 ASN A C 1
ATOM 2317 O O . ASN A 1 309 ? -2.006 14.287 -7.035 1.00 85.56 309 ASN A O 1
ATOM 2321 N N . GLY A 1 310 ? -2.786 12.340 -6.226 1.00 86.56 310 GLY A N 1
ATOM 2322 C CA . GLY A 1 310 ? -2.024 12.334 -4.986 1.00 86.56 310 GLY A CA 1
ATOM 2323 C C . GLY A 1 310 ? -1.402 10.987 -4.675 1.00 86.56 310 GLY A C 1
ATOM 2324 O O . GLY A 1 310 ? -1.476 10.041 -5.449 1.00 86.56 310 GLY A O 1
ATOM 2325 N N . LYS A 1 311 ? -0.803 10.887 -3.491 1.00 83.88 311 LYS A N 1
ATOM 2326 C CA . LYS A 1 311 ? 0.129 9.801 -3.146 1.00 83.88 311 LYS A CA 1
ATOM 2327 C C . LYS A 1 311 ? -0.528 8.575 -2.517 1.00 83.88 311 LYS A C 1
ATOM 2329 O O . LYS A 1 311 ? 0.138 7.565 -2.308 1.00 83.88 311 LYS A O 1
ATOM 2334 N N . ILE A 1 312 ? -1.807 8.658 -2.159 1.00 89.31 312 ILE A N 1
ATOM 2335 C CA . ILE A 1 312 ? -2.518 7.559 -1.502 1.00 89.31 312 ILE A CA 1
ATOM 2336 C C . ILE A 1 312 ? -3.148 6.662 -2.563 1.00 89.31 312 ILE A C 1
ATOM 2338 O O . ILE A 1 312 ? -3.882 7.151 -3.418 1.00 89.31 312 ILE A O 1
ATOM 2342 N N . ASP A 1 313 ? -2.931 5.348 -2.471 1.00 90.31 313 ASP A N 1
ATOM 2343 C CA . ASP A 1 313 ? -3.585 4.352 -3.327 1.00 90.31 313 ASP A CA 1
ATOM 2344 C C . ASP A 1 313 ? -4.637 3.538 -2.552 1.00 90.31 313 ASP A C 1
ATOM 2346 O O . ASP A 1 313 ? -4.305 2.542 -1.900 1.00 90.31 313 ASP A O 1
ATOM 2350 N N . PRO A 1 314 ? -5.927 3.906 -2.638 1.00 92.06 314 PRO A N 1
ATOM 2351 C CA . PRO A 1 314 ? -6.989 3.210 -1.922 1.00 92.06 314 PRO A CA 1
ATOM 2352 C C . PRO A 1 314 ? -7.195 1.759 -2.355 1.00 92.06 314 PRO A C 1
ATOM 2354 O O . PRO A 1 314 ? -7.776 0.974 -1.611 1.00 92.06 314 PRO A O 1
ATOM 2357 N N . ASN A 1 315 ? -6.725 1.372 -3.545 1.00 88.94 315 ASN A N 1
ATOM 2358 C CA . ASN A 1 315 ? -6.866 -0.006 -4.016 1.00 88.94 315 ASN A CA 1
ATOM 2359 C C . ASN A 1 315 ? -5.891 -0.964 -3.319 1.00 88.94 315 ASN A C 1
ATOM 2361 O O . ASN A 1 315 ? -5.989 -2.174 -3.510 1.00 88.94 315 ASN A O 1
ATOM 2365 N N . LEU A 1 316 ? -4.920 -0.435 -2.569 1.00 89.06 316 LEU A N 1
ATOM 2366 C CA . LEU A 1 316 ? -4.022 -1.234 -1.741 1.00 89.06 316 LEU A CA 1
ATOM 2367 C C . LEU A 1 316 ? -4.558 -1.446 -0.326 1.00 89.06 316 LEU A C 1
ATOM 2369 O O . LEU A 1 316 ? -3.977 -2.218 0.437 1.00 89.06 316 LEU A O 1
ATOM 2373 N N . TRP A 1 317 ? -5.657 -0.784 0.036 1.00 92.25 317 TRP A N 1
ATOM 2374 C CA . TRP A 1 317 ? -6.254 -0.952 1.348 1.00 92.25 317 TRP A CA 1
ATOM 2375 C C . TRP A 1 317 ? -6.853 -2.342 1.517 1.00 92.25 317 TRP A C 1
ATOM 2377 O O . TRP A 1 317 ? -7.478 -2.905 0.615 1.00 92.25 317 TRP A O 1
ATOM 2387 N N . LYS A 1 318 ? -6.699 -2.882 2.722 1.00 92.31 318 LYS A N 1
ATOM 2388 C CA . LYS A 1 318 ? -7.445 -4.055 3.165 1.00 92.31 318 LYS A CA 1
ATOM 2389 C C . LYS A 1 318 ? -8.744 -3.596 3.796 1.00 92.31 318 LYS A C 1
ATOM 2391 O O . LYS A 1 318 ? -8.771 -2.613 4.536 1.00 92.31 318 LYS A O 1
ATOM 2396 N N . LEU A 1 319 ? -9.813 -4.308 3.471 1.00 95.44 319 LEU A N 1
ATOM 2397 C CA . LEU A 1 319 ? -11.160 -3.947 3.873 1.00 95.44 319 LEU A CA 1
ATOM 2398 C C . LEU A 1 319 ? -11.692 -4.961 4.873 1.00 95.44 319 LEU A C 1
ATOM 2400 O O . LEU A 1 319 ? -11.512 -6.168 4.697 1.00 95.44 319 LEU A O 1
ATOM 2404 N N . TYR A 1 320 ? -12.357 -4.463 5.911 1.00 97.56 320 TYR A N 1
ATOM 2405 C CA . TYR A 1 320 ? -12.941 -5.302 6.948 1.00 97.56 320 TYR A CA 1
ATOM 2406 C C . TYR A 1 320 ? -14.343 -4.833 7.334 1.00 97.56 320 TYR A C 1
ATOM 2408 O O . TYR A 1 320 ? -14.700 -3.660 7.205 1.00 97.56 320 TYR A O 1
ATOM 2416 N N . ARG A 1 321 ? -15.146 -5.758 7.851 1.00 97.69 321 ARG A N 1
ATOM 2417 C CA . ARG A 1 321 ? -16.475 -5.497 8.410 1.00 97.69 321 ARG A CA 1
ATOM 2418 C C . ARG A 1 321 ? -16.474 -5.781 9.899 1.00 97.69 321 ARG A C 1
ATOM 2420 O O . ARG A 1 321 ? -15.785 -6.690 10.350 1.00 97.69 321 ARG A O 1
ATOM 2427 N N . VAL A 1 322 ? -17.260 -5.017 10.650 1.00 98.00 322 VAL A N 1
ATOM 2428 C CA . VAL A 1 322 ? -17.435 -5.243 12.087 1.00 98.00 322 VAL A CA 1
ATOM 2429 C C . VAL A 1 322 ? -18.059 -6.620 12.302 1.00 98.00 322 VAL A C 1
ATOM 2431 O O . VAL A 1 322 ? -19.065 -6.968 11.684 1.00 98.00 322 VAL A O 1
ATOM 2434 N N . ASN A 1 323 ? -17.459 -7.403 13.190 1.00 96.88 323 ASN A N 1
ATOM 2435 C CA . ASN A 1 323 ? -17.977 -8.686 13.626 1.00 96.88 323 ASN A CA 1
ATOM 2436 C C . ASN A 1 323 ? -18.931 -8.506 14.818 1.00 96.88 323 ASN A C 1
ATOM 2438 O O . ASN A 1 323 ? -18.773 -7.599 15.644 1.00 96.88 323 ASN A O 1
ATOM 2442 N N . THR A 1 324 ? -19.896 -9.416 14.938 1.00 93.38 324 THR A N 1
ATOM 2443 C CA . THR A 1 324 ? -20.736 -9.532 16.132 1.00 93.38 324 THR A CA 1
ATOM 2444 C C . THR A 1 324 ? -19.878 -9.778 17.373 1.00 93.38 324 THR A C 1
ATOM 2446 O O . THR A 1 324 ? -18.857 -10.460 17.304 1.00 93.38 324 THR A O 1
ATOM 2449 N N . GLY A 1 325 ? -20.297 -9.232 18.515 1.00 95.50 325 GLY A N 1
ATOM 2450 C CA . GLY A 1 325 ? -19.536 -9.320 19.766 1.00 95.50 325 GLY A CA 1
ATOM 2451 C C . GLY A 1 325 ? -18.516 -8.197 19.966 1.00 95.50 325 GLY A C 1
ATOM 2452 O O . GLY A 1 325 ? -17.795 -8.220 20.954 1.00 95.50 325 GLY A O 1
ATOM 2453 N N . SER A 1 326 ? -18.477 -7.206 19.074 1.00 98.31 326 SER A N 1
ATOM 2454 C CA . SER A 1 326 ? -17.745 -5.954 19.282 1.00 98.31 326 SER A CA 1
ATOM 2455 C C . SER A 1 326 ? -18.478 -5.047 20.279 1.00 98.31 326 SER A C 1
ATOM 2457 O O . SER A 1 326 ? -19.698 -4.883 20.192 1.00 98.31 326 SER A O 1
ATOM 2459 N N . TYR A 1 327 ? -17.761 -4.438 21.223 1.00 98.38 327 TYR A N 1
ATOM 2460 C CA . TYR A 1 327 ? -18.349 -3.563 22.239 1.00 98.38 327 TYR A CA 1
ATOM 2461 C C . TYR A 1 327 ? -17.354 -2.546 22.812 1.00 98.38 327 TYR A C 1
ATOM 2463 O O . TYR A 1 327 ? -16.137 -2.716 22.755 1.00 98.38 327 TYR A O 1
ATOM 2471 N N . CYS A 1 328 ? -17.900 -1.507 23.436 1.00 98.44 328 CYS A N 1
ATOM 2472 C CA . CYS A 1 328 ? -17.192 -0.663 24.391 1.00 98.44 328 CYS A CA 1
ATOM 2473 C C . CYS A 1 328 ? -17.873 -0.739 25.761 1.00 98.44 328 CYS A C 1
ATOM 2475 O O . CYS A 1 328 ? -19.074 -0.983 25.843 1.00 98.44 328 CYS A O 1
ATOM 2477 N N . THR A 1 329 ? -17.128 -0.508 26.835 1.00 98.19 329 THR A N 1
ATOM 2478 C CA . THR A 1 329 ? -17.642 -0.462 28.205 1.00 98.19 329 THR A CA 1
ATOM 2479 C C . THR A 1 329 ? -17.309 0.883 28.827 1.00 98.19 329 THR A C 1
ATOM 2481 O O . THR A 1 329 ? -16.141 1.268 28.891 1.00 98.19 329 THR A O 1
ATOM 2484 N N . TYR A 1 330 ? -18.331 1.574 29.325 1.00 97.31 330 TYR A N 1
ATOM 2485 C CA . TYR A 1 330 ? -18.216 2.844 30.034 1.00 97.31 330 TYR A CA 1
ATOM 2486 C C . TYR A 1 330 ? -19.031 2.792 31.332 1.00 97.31 330 TYR A C 1
ATOM 2488 O O . TYR A 1 330 ? -20.224 2.499 31.302 1.00 97.31 330 TYR A O 1
ATOM 2496 N N . ASN A 1 331 ? -18.398 3.043 32.485 1.00 94.94 331 ASN A N 1
ATOM 2497 C CA . ASN A 1 331 ? -19.036 2.977 33.813 1.00 94.94 331 ASN A CA 1
ATOM 2498 C C . ASN A 1 331 ? -19.859 1.690 34.060 1.00 94.94 331 ASN A C 1
ATOM 2500 O O . ASN A 1 331 ? -20.916 1.721 34.685 1.00 94.94 331 ASN A O 1
ATOM 2504 N N . GLY A 1 332 ? -19.385 0.550 33.545 1.00 94.75 332 GLY A N 1
ATOM 2505 C CA . GLY A 1 332 ? -20.068 -0.747 33.643 1.00 94.75 332 GLY A CA 1
ATOM 2506 C C . GLY A 1 332 ? -21.197 -0.967 32.628 1.00 94.75 332 GLY A C 1
ATOM 2507 O O . GLY A 1 332 ? -21.665 -2.095 32.496 1.00 94.75 332 GLY A O 1
ATOM 2508 N N . ASN A 1 333 ? -21.596 0.059 31.872 1.00 96.06 333 ASN A N 1
ATOM 2509 C CA . ASN A 1 333 ? -22.544 -0.074 30.770 1.00 96.06 333 ASN A CA 1
ATOM 2510 C C . ASN A 1 333 ? -21.825 -0.536 29.504 1.00 96.06 333 ASN A C 1
ATOM 2512 O O . ASN A 1 333 ? -20.790 0.019 29.133 1.00 96.06 333 ASN A O 1
ATOM 2516 N N . GLN A 1 334 ? -22.403 -1.524 28.826 1.00 97.69 334 GLN A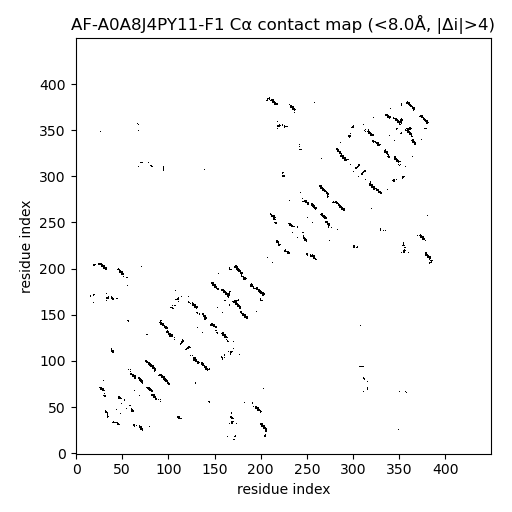 N 1
ATOM 2517 C CA . GLN A 1 334 ? -21.886 -2.047 27.567 1.00 97.69 334 GLN A CA 1
ATOM 2518 C C . GLN A 1 334 ? -22.592 -1.395 26.373 1.00 97.69 334 GLN A C 1
ATOM 2520 O O . GLN A 1 334 ? -23.818 -1.401 26.269 1.00 97.69 334 GLN A O 1
ATOM 2525 N N . ILE A 1 335 ? -21.796 -0.870 25.450 1.00 98.00 335 ILE A N 1
ATOM 2526 C CA . ILE A 1 335 ? -22.197 -0.246 24.193 1.00 98.00 335 ILE A CA 1
ATOM 2527 C C . ILE A 1 335 ? -21.867 -1.245 23.088 1.00 98.00 335 ILE A C 1
ATOM 2529 O O . ILE A 1 335 ? -20.711 -1.394 22.694 1.00 98.00 335 ILE A O 1
ATOM 2533 N N . ASN A 1 336 ? -22.874 -1.976 22.618 1.00 98.19 336 ASN A N 1
ATOM 2534 C CA . ASN A 1 336 ? -22.678 -2.994 21.586 1.00 98.19 336 ASN A CA 1
ATOM 2535 C C . ASN A 1 336 ? -22.492 -2.332 20.221 1.00 98.19 336 ASN A C 1
ATOM 2537 O O . ASN A 1 336 ? -23.389 -1.620 19.770 1.00 98.19 336 ASN A O 1
ATOM 2541 N N . ILE A 1 337 ? -21.372 -2.601 19.554 1.00 98.25 337 ILE A N 1
ATOM 2542 C CA . ILE A 1 337 ? -21.135 -2.176 18.173 1.00 98.25 337 ILE A CA 1
ATOM 2543 C C . ILE A 1 337 ? -21.819 -3.193 17.260 1.00 98.25 337 ILE A C 1
ATOM 2545 O O . ILE A 1 337 ? -21.574 -4.396 17.355 1.00 98.25 337 ILE A O 1
ATOM 2549 N N . THR A 1 338 ? -22.732 -2.725 16.414 1.00 97.31 338 THR A N 1
ATOM 2550 C CA . THR A 1 338 ? -23.680 -3.595 15.699 1.00 97.31 338 THR A CA 1
ATOM 2551 C C . THR A 1 338 ? -23.326 -3.822 14.237 1.00 97.31 338 THR A C 1
ATOM 2553 O O . THR A 1 338 ? -23.871 -4.739 13.628 1.00 97.31 338 THR A O 1
ATOM 2556 N N . GLY A 1 339 ? -22.429 -3.019 13.667 1.00 97.06 339 GLY A N 1
ATOM 2557 C CA . GLY A 1 339 ? -22.077 -3.116 12.258 1.00 97.06 339 GLY A CA 1
ATOM 2558 C C . GLY A 1 339 ? -21.324 -1.896 11.744 1.00 97.06 339 GLY A C 1
ATOM 2559 O O . GLY A 1 339 ? -20.846 -1.058 12.509 1.00 97.06 339 GLY A O 1
ATOM 2560 N N . ASN A 1 340 ? -21.235 -1.810 10.422 1.00 96.62 340 ASN A N 1
ATOM 2561 C CA . ASN A 1 340 ? -20.666 -0.681 9.699 1.00 96.62 340 ASN A CA 1
ATOM 2562 C C . ASN A 1 340 ? -21.760 0.349 9.386 1.00 96.62 340 ASN A C 1
ATOM 2564 O O . ASN A 1 340 ? -22.815 -0.011 8.862 1.00 96.62 340 ASN A O 1
ATOM 2568 N N . ALA A 1 341 ? -21.517 1.628 9.670 1.00 96.12 341 ALA A N 1
ATOM 2569 C CA . ALA A 1 341 ? -22.464 2.683 9.317 1.00 96.12 341 ALA A CA 1
ATOM 2570 C C . ALA A 1 341 ? -22.362 3.008 7.825 1.00 96.12 341 ALA A C 1
ATOM 2572 O O . ALA A 1 341 ? -21.259 3.084 7.286 1.00 96.12 341 ALA A O 1
ATOM 2573 N N . MET A 1 342 ? -23.511 3.197 7.167 1.00 94.50 342 MET A N 1
ATOM 2574 C CA . MET A 1 342 ? -23.599 3.445 5.717 1.00 94.50 342 MET A CA 1
ATOM 2575 C C . MET A 1 342 ? -22.869 2.389 4.868 1.00 94.50 342 MET A C 1
ATOM 2577 O O . MET A 1 342 ? -22.368 2.699 3.796 1.00 94.50 342 MET A O 1
ATOM 2581 N N . ASP A 1 343 ? -22.768 1.153 5.368 1.00 93.62 343 ASP A N 1
ATOM 2582 C CA . ASP A 1 343 ? -21.999 0.077 4.732 1.00 93.62 343 ASP A CA 1
ATOM 2583 C C . ASP A 1 343 ? -20.524 0.446 4.455 1.00 93.62 343 ASP A C 1
ATOM 2585 O O . ASP A 1 343 ? -19.873 -0.102 3.566 1.00 93.62 343 ASP A O 1
ATOM 2589 N N . MET A 1 344 ? -19.945 1.341 5.262 1.00 95.06 344 MET A N 1
ATOM 2590 C CA . MET A 1 344 ? -18.561 1.791 5.106 1.00 95.06 344 MET A CA 1
ATOM 2591 C C . MET A 1 344 ? -17.603 0.846 5.839 1.00 95.06 344 MET A C 1
ATOM 2593 O O . MET A 1 344 ? -17.648 0.764 7.072 1.00 95.06 344 MET A O 1
ATOM 2597 N N . PRO A 1 345 ? -16.760 0.082 5.122 1.00 96.75 345 PRO A N 1
ATOM 2598 C CA . PRO A 1 345 ? -15.870 -0.892 5.738 1.00 96.75 345 PRO A CA 1
ATOM 2599 C C . PRO A 1 345 ? -14.779 -0.178 6.531 1.00 96.75 345 PRO A C 1
ATOM 2601 O O . PRO A 1 345 ? -14.486 0.996 6.300 1.00 96.75 345 PRO A O 1
ATOM 2604 N N . LEU A 1 346 ? -14.139 -0.915 7.432 1.00 97.88 346 LEU A N 1
ATOM 2605 C CA . LEU A 1 346 ? -12.834 -0.505 7.919 1.00 97.88 346 LEU A CA 1
ATOM 2606 C C . LEU A 1 346 ? -11.837 -0.580 6.768 1.00 97.88 346 LEU A C 1
ATOM 2608 O O . LEU A 1 346 ? -11.811 -1.574 6.043 1.00 97.88 346 LEU A O 1
ATOM 2612 N N . GLN A 1 347 ? -11.021 0.454 6.627 1.00 97.12 347 GLN A N 1
ATOM 2613 C CA . GLN A 1 347 ? -9.943 0.540 5.651 1.00 97.12 347 GLN A CA 1
ATOM 2614 C C . GLN A 1 347 ? -8.616 0.516 6.387 1.00 97.12 347 GLN A C 1
ATOM 2616 O O . GLN A 1 347 ? -8.416 1.329 7.281 1.00 97.12 347 GLN A O 1
ATOM 2621 N N . LEU A 1 348 ? -7.723 -0.396 6.021 1.00 95.31 348 LEU A N 1
ATOM 2622 C CA . LEU A 1 348 ? -6.388 -0.530 6.597 1.00 95.31 348 LEU A CA 1
ATOM 2623 C C . LEU A 1 348 ? -5.340 -0.325 5.501 1.00 95.31 348 LEU A C 1
ATOM 2625 O O . LEU A 1 348 ? -5.342 -1.053 4.507 1.00 95.31 348 LEU A O 1
ATOM 2629 N N . GLY A 1 349 ? -4.443 0.641 5.685 1.00 92.69 349 GLY A N 1
ATOM 2630 C CA . GLY A 1 349 ? -3.365 0.949 4.743 1.00 92.69 349 GLY A CA 1
ATOM 2631 C C . GLY A 1 349 ? -2.860 2.388 4.863 1.00 92.69 349 GLY A C 1
ATOM 2632 O O . GLY A 1 349 ? -3.334 3.156 5.702 1.00 92.69 349 GLY A O 1
ATOM 2633 N N . ASN A 1 350 ? -1.912 2.777 4.005 1.00 91.75 350 ASN A N 1
ATOM 2634 C CA . ASN A 1 350 ? -1.430 4.164 3.940 1.00 91.75 350 ASN A CA 1
ATOM 2635 C C . ASN A 1 350 ? -2.574 5.099 3.552 1.00 91.75 350 ASN A C 1
ATOM 2637 O O . ASN A 1 350 ? -3.231 4.889 2.533 1.00 91.75 350 ASN A O 1
ATOM 2641 N N . GLY A 1 351 ? -2.845 6.093 4.392 1.00 93.94 351 GLY A N 1
ATOM 2642 C CA . GLY A 1 351 ? -3.980 6.998 4.251 1.00 93.94 351 GLY A CA 1
ATOM 2643 C C . GLY A 1 351 ? -5.355 6.389 4.531 1.00 93.94 351 GLY A C 1
ATOM 2644 O O . GLY A 1 351 ? -6.364 7.074 4.364 1.00 93.94 351 GLY A O 1
ATOM 2645 N N . GLY A 1 352 ? -5.416 5.135 4.993 1.00 95.12 352 GLY A N 1
ATOM 2646 C CA . GLY A 1 352 ? -6.666 4.455 5.351 1.00 95.12 352 GLY A CA 1
ATOM 2647 C C . GLY A 1 352 ? -7.381 5.088 6.548 1.00 95.12 352 GLY A C 1
ATOM 2648 O O . GLY A 1 352 ? -8.582 4.909 6.713 1.00 95.12 352 GLY A O 1
ATOM 2649 N N . ASN A 1 353 ? -6.672 5.881 7.362 1.00 96.38 353 ASN A N 1
ATOM 2650 C CA . ASN A 1 353 ? -7.271 6.662 8.447 1.00 96.38 353 ASN A CA 1
ATOM 2651 C C . ASN A 1 353 ? -8.037 7.905 7.963 1.00 96.38 353 ASN A C 1
ATOM 2653 O O . ASN A 1 353 ? -8.787 8.479 8.746 1.00 96.38 353 ASN A O 1
ATOM 2657 N N . GLY A 1 354 ? -7.852 8.346 6.713 1.00 95.62 354 GLY A N 1
ATOM 2658 C CA . GLY A 1 354 ? -8.575 9.484 6.140 1.00 95.62 354 GLY A CA 1
ATOM 2659 C C . GLY A 1 354 ? -8.194 10.876 6.671 1.00 95.62 354 GLY A C 1
ATOM 2660 O O . GLY A 1 354 ? -8.877 11.844 6.344 1.00 95.62 354 GLY A O 1
ATOM 2661 N N . LYS A 1 355 ? -7.148 11.010 7.495 1.00 95.94 355 LYS A N 1
ATOM 2662 C CA . LYS A 1 355 ? -6.678 12.288 8.074 1.00 95.94 355 LYS A CA 1
ATOM 2663 C C . LYS A 1 355 ? -5.280 12.689 7.608 1.00 95.94 355 LYS A C 1
ATOM 2665 O O . LYS A 1 355 ? -4.999 13.881 7.511 1.00 95.94 355 LYS A O 1
ATOM 2670 N N . ASN A 1 356 ? -4.424 11.716 7.327 1.00 94.06 356 ASN A N 1
ATOM 2671 C CA . ASN A 1 356 ? -3.066 11.898 6.820 1.00 94.06 356 ASN A CA 1
ATOM 2672 C C . ASN A 1 356 ? -2.717 10.751 5.851 1.00 94.06 356 ASN A C 1
ATOM 2674 O O . ASN A 1 356 ? -3.594 9.969 5.495 1.00 94.06 356 ASN A O 1
ATOM 2678 N N . ALA A 1 357 ? -1.463 10.658 5.404 1.00 93.19 357 ALA A N 1
ATOM 2679 C CA . ALA A 1 357 ? -0.996 9.581 4.526 1.00 93.19 357 ALA A CA 1
ATOM 2680 C C . ALA A 1 357 ? -0.230 8.457 5.253 1.00 93.19 357 ALA A C 1
ATOM 2682 O O . ALA A 1 357 ? 0.278 7.547 4.598 1.00 93.19 357 ALA A O 1
ATOM 2683 N N . ASN A 1 358 ? -0.153 8.495 6.587 1.00 92.88 358 ASN A N 1
ATOM 2684 C CA . ASN A 1 358 ? 0.498 7.458 7.386 1.00 92.88 358 ASN A CA 1
ATOM 2685 C C . ASN A 1 358 ? -0.228 6.116 7.232 1.00 92.88 358 ASN A C 1
ATOM 2687 O O . ASN A 1 358 ? -1.414 6.058 6.886 1.00 92.88 358 ASN A O 1
ATOM 2691 N N . PHE A 1 359 ? 0.476 5.024 7.536 1.00 92.81 359 PHE A N 1
ATOM 2692 C CA . PHE A 1 359 ? -0.163 3.726 7.708 1.00 92.81 359 PHE A CA 1
ATOM 2693 C C . PHE A 1 359 ? -1.149 3.806 8.874 1.00 92.81 359 PHE A C 1
ATOM 2695 O O . PHE A 1 359 ? -0.789 4.179 9.991 1.00 92.81 359 PHE A O 1
ATOM 2702 N N . GLY A 1 360 ? -2.410 3.493 8.610 1.00 95.44 360 GLY A N 1
ATOM 2703 C CA . GLY A 1 360 ? -3.468 3.691 9.583 1.00 95.44 360 GLY A CA 1
ATOM 2704 C C . GLY A 1 360 ? -4.731 2.936 9.225 1.00 95.44 360 GLY A C 1
ATOM 2705 O O . GLY A 1 360 ? -4.780 2.183 8.247 1.00 95.44 360 GLY A O 1
ATOM 2706 N N . MET A 1 361 ? -5.771 3.159 10.021 1.00 97.50 361 MET A N 1
ATOM 2707 C CA . MET A 1 361 ? -7.096 2.656 9.698 1.00 97.50 361 MET A CA 1
ATOM 2708 C C . MET A 1 361 ? -8.218 3.620 10.055 1.00 97.50 361 MET A C 1
ATOM 2710 O O . MET A 1 361 ? -8.107 4.421 10.988 1.00 97.50 361 MET A O 1
ATOM 2714 N N . GLY A 1 362 ? -9.298 3.518 9.287 1.00 97.38 362 GLY A N 1
ATOM 2715 C CA . GLY A 1 362 ? -10.493 4.340 9.408 1.00 97.38 362 GLY A CA 1
ATOM 2716 C C . GLY A 1 362 ? -11.760 3.500 9.284 1.00 97.38 362 GLY A C 1
ATOM 2717 O O . GLY A 1 362 ? -11.814 2.610 8.435 1.00 97.38 362 GLY A O 1
ATOM 2718 N N . VAL A 1 363 ? -12.784 3.750 10.108 1.00 97.56 363 VAL A N 1
ATOM 2719 C CA . VAL A 1 363 ? -14.086 3.063 10.000 1.00 97.56 363 VAL A CA 1
ATOM 2720 C C . VAL A 1 363 ? -15.239 3.896 10.553 1.00 97.56 363 VAL A C 1
ATOM 2722 O O . VAL A 1 363 ? -15.094 4.591 11.552 1.00 97.56 363 VAL A O 1
ATOM 2725 N N . TRP A 1 364 ? -16.413 3.766 9.931 1.00 97.06 364 TRP A N 1
ATOM 2726 C CA . TRP A 1 364 ? -17.690 4.210 10.489 1.00 97.06 364 TRP A CA 1
ATOM 2727 C C . TRP A 1 364 ? -18.505 3.018 10.972 1.00 97.06 364 TRP A C 1
ATOM 2729 O O . TRP A 1 364 ? -18.735 2.065 10.227 1.00 97.06 364 TRP A O 1
ATOM 2739 N N . MET A 1 365 ? -18.964 3.070 12.217 1.00 97.69 365 MET A N 1
ATOM 2740 C CA . MET A 1 365 ? -19.658 1.965 12.871 1.00 97.69 365 MET A CA 1
ATOM 2741 C C . MET A 1 365 ? -20.986 2.411 13.470 1.00 97.69 365 MET A C 1
ATOM 2743 O O . MET A 1 365 ? -21.132 3.544 13.931 1.00 97.69 365 MET A O 1
ATOM 2747 N N . THR A 1 366 ? -21.941 1.489 13.495 1.00 97.62 366 THR A N 1
ATOM 2748 C CA . THR A 1 366 ? -23.204 1.639 14.220 1.00 97.62 366 THR A CA 1
ATOM 2749 C C . THR A 1 366 ? -23.100 0.997 15.596 1.00 97.62 366 THR A C 1
ATOM 2751 O O . THR A 1 366 ? -22.320 0.066 15.812 1.00 97.62 366 THR A O 1
ATOM 2754 N N . TYR A 1 367 ? -23.931 1.446 16.531 1.00 97.44 367 TYR A N 1
ATOM 2755 C CA . TYR A 1 367 ? -24.041 0.847 17.857 1.00 97.44 367 TYR A CA 1
ATOM 2756 C C . TYR A 1 367 ? -25.503 0.721 18.291 1.00 97.44 367 TYR A C 1
ATOM 2758 O O . TYR A 1 367 ? -26.398 1.382 17.757 1.00 97.44 367 TYR A O 1
ATOM 2766 N N . ALA A 1 368 ? -25.764 -0.172 19.244 1.00 96.06 368 ALA A N 1
ATOM 2767 C CA . ALA A 1 368 ? -27.106 -0.437 19.741 1.00 96.06 368 ALA A CA 1
ATOM 2768 C C . ALA A 1 368 ? -27.734 0.832 20.340 1.00 96.06 368 ALA A C 1
ATOM 2770 O O . ALA A 1 368 ? -27.100 1.533 21.124 1.00 96.06 368 ALA A O 1
ATOM 2771 N N . ASN A 1 369 ? -28.994 1.095 19.981 1.00 91.50 369 ASN A N 1
ATOM 2772 C CA . ASN A 1 369 ? -29.759 2.294 20.353 1.00 91.50 369 ASN A CA 1
ATOM 2773 C C . ASN A 1 369 ? -29.204 3.628 19.811 1.00 91.50 369 ASN A C 1
ATOM 2775 O O . ASN A 1 369 ? -29.721 4.679 20.173 1.00 91.50 369 ASN A O 1
ATOM 2779 N N . GLY A 1 370 ? -28.207 3.602 18.918 1.00 87.69 370 GLY A N 1
ATOM 2780 C CA . GLY A 1 370 ? -27.631 4.812 18.324 1.00 87.69 370 GLY A CA 1
ATOM 2781 C C . GLY A 1 370 ? -28.485 5.472 17.234 1.00 87.69 370 GLY A C 1
ATOM 2782 O O . GLY A 1 370 ? -28.218 6.615 16.868 1.00 87.69 370 GLY A O 1
ATOM 2783 N N . GLY A 1 371 ? -29.503 4.785 16.699 1.00 93.12 371 GLY A N 1
ATOM 2784 C CA . GLY A 1 371 ? -30.252 5.260 15.529 1.00 93.12 371 GLY A CA 1
ATOM 2785 C C . GLY A 1 371 ? -29.323 5.463 14.326 1.00 93.12 371 GLY A C 1
ATOM 2786 O O . GLY A 1 371 ? -28.566 4.557 13.986 1.00 93.12 371 GLY A O 1
ATOM 2787 N N . ASP A 1 372 ? -29.340 6.665 13.747 1.00 92.12 372 ASP A N 1
ATOM 2788 C CA . ASP A 1 372 ? -28.464 7.070 12.632 1.00 92.12 372 ASP A CA 1
ATOM 2789 C C . ASP A 1 372 ? -27.079 7.574 13.089 1.00 92.12 372 ASP A C 1
ATOM 2791 O O . ASP A 1 372 ? -26.286 8.068 12.288 1.00 92.12 372 ASP A O 1
ATOM 2795 N N . SER A 1 373 ? -26.777 7.481 14.387 1.00 95.75 373 SER A N 1
ATOM 2796 C CA . SER A 1 373 ? -25.495 7.928 14.932 1.00 95.75 373 SER A CA 1
ATOM 2797 C C . SER A 1 373 ? -24.351 7.012 14.509 1.00 95.75 373 SER A C 1
ATOM 2799 O O . SER A 1 373 ? -24.462 5.786 14.503 1.00 95.75 373 SER A O 1
ATOM 2801 N N . VAL A 1 374 ? -23.204 7.629 14.256 1.00 96.69 374 VAL A N 1
ATOM 2802 C CA . VAL A 1 374 ? -21.969 6.971 13.829 1.00 96.69 374 VAL A CA 1
ATOM 2803 C C . VAL A 1 374 ? -20.901 7.103 14.907 1.00 96.69 374 VAL A C 1
ATOM 2805 O O . VAL A 1 374 ? -20.696 8.196 15.443 1.00 96.69 374 VAL A O 1
ATOM 2808 N N . ILE A 1 375 ? -20.203 6.000 15.172 1.00 97.69 375 ILE A N 1
ATOM 2809 C CA . ILE A 1 375 ? -18.883 5.996 15.805 1.00 97.69 375 ILE A CA 1
ATOM 2810 C C . ILE A 1 375 ? -17.845 5.968 14.682 1.00 97.69 375 ILE A C 1
ATOM 2812 O O . ILE A 1 375 ? -17.799 5.019 13.900 1.00 97.69 375 ILE A O 1
ATOM 2816 N N . ASP A 1 376 ? -17.042 7.017 14.590 1.00 97.31 376 ASP A N 1
ATOM 2817 C CA . ASP A 1 376 ? -15.938 7.167 13.648 1.00 97.31 376 ASP A CA 1
ATOM 2818 C C . ASP A 1 376 ? -14.625 6.865 14.360 1.00 97.31 376 ASP A C 1
ATOM 2820 O O . ASP A 1 376 ? -14.356 7.438 15.414 1.00 97.31 376 ASP A O 1
ATOM 2824 N N . ILE A 1 377 ? -13.818 5.964 13.809 1.00 97.56 377 ILE A N 1
ATOM 2825 C CA . ILE A 1 377 ? -12.459 5.707 14.285 1.00 97.56 377 ILE A CA 1
ATOM 2826 C C . ILE A 1 377 ? -11.496 6.116 13.187 1.00 97.56 377 ILE A C 1
ATOM 2828 O O . ILE A 1 377 ? -11.654 5.674 12.053 1.00 97.56 377 ILE A O 1
ATOM 2832 N N . ASN A 1 378 ? -10.478 6.897 13.544 1.00 97.31 378 ASN A N 1
ATOM 2833 C CA . ASN A 1 378 ? -9.379 7.274 12.663 1.00 97.31 378 ASN A CA 1
ATOM 2834 C C . ASN A 1 378 ? -8.073 7.192 13.459 1.00 97.31 378 ASN A C 1
ATOM 2836 O O . ASN A 1 378 ? -7.850 7.989 14.372 1.00 97.31 378 ASN A O 1
ATOM 2840 N N . VAL A 1 379 ? -7.213 6.226 13.142 1.00 98.06 379 VAL A N 1
ATOM 2841 C CA . VAL A 1 379 ? -5.986 5.982 13.915 1.00 98.06 379 VAL A CA 1
ATOM 2842 C C . VAL A 1 379 ? -4.783 5.754 13.014 1.00 98.06 379 VAL A C 1
ATOM 2844 O O . VAL A 1 379 ? -4.885 5.103 11.973 1.00 98.06 379 VAL A O 1
ATOM 2847 N N . ASP A 1 380 ? -3.637 6.265 13.446 1.00 97.56 380 ASP A N 1
ATOM 2848 C CA . ASP A 1 380 ? -2.333 5.903 12.901 1.00 97.56 380 ASP A CA 1
ATOM 2849 C C . ASP A 1 380 ? -1.852 4.617 13.574 1.00 97.56 380 ASP A C 1
ATOM 2851 O O . ASP A 1 380 ? -2.107 4.378 14.759 1.00 97.56 380 ASP A O 1
ATOM 2855 N N . LEU A 1 381 ? -1.169 3.772 12.807 1.00 95.81 381 LEU A N 1
ATOM 2856 C CA . LEU A 1 381 ? -0.686 2.474 13.249 1.00 95.81 381 LEU A CA 1
ATOM 2857 C C . LEU A 1 381 ? 0.833 2.415 13.131 1.00 95.81 381 LEU A C 1
ATOM 2859 O O . LEU A 1 381 ? 1.411 2.709 12.088 1.00 95.81 381 LEU A O 1
ATOM 2863 N N . THR A 1 382 ? 1.483 1.978 14.205 1.00 93.75 382 THR A N 1
ATOM 2864 C CA . THR A 1 382 ? 2.932 1.744 14.237 1.00 93.75 382 THR A CA 1
ATOM 2865 C C . THR A 1 382 ? 3.211 0.317 14.677 1.00 93.75 382 THR A C 1
ATOM 2867 O O . THR A 1 382 ? 2.579 -0.179 15.606 1.00 93.75 382 THR A O 1
ATOM 2870 N N . CYS A 1 383 ? 4.131 -0.374 14.005 1.00 92.06 383 CYS A N 1
ATOM 2871 C CA . CYS A 1 383 ? 4.478 -1.749 14.364 1.00 92.06 383 CYS A CA 1
ATOM 2872 C C . CYS A 1 383 ? 5.007 -1.826 15.804 1.00 92.06 383 CYS A C 1
ATOM 2874 O O . CYS A 1 383 ? 5.870 -1.042 16.207 1.00 92.06 383 CYS A O 1
ATOM 2876 N N . ILE A 1 384 ? 4.497 -2.786 16.576 1.00 91.94 384 ILE A N 1
ATOM 2877 C CA . ILE A 1 384 ? 5.067 -3.156 17.868 1.00 91.94 384 ILE A CA 1
ATOM 2878 C C . ILE A 1 384 ? 6.168 -4.175 17.606 1.00 91.94 384 ILE A C 1
ATOM 2880 O O . ILE A 1 384 ? 5.910 -5.369 17.432 1.00 91.94 384 ILE A O 1
ATOM 2884 N N . ILE A 1 385 ? 7.404 -3.685 17.591 1.00 86.19 385 ILE A N 1
ATOM 2885 C CA . ILE A 1 385 ? 8.590 -4.535 17.601 1.00 86.19 385 ILE A CA 1
ATOM 2886 C C . ILE A 1 385 ? 8.666 -5.143 19.007 1.00 86.19 385 ILE A C 1
ATOM 2888 O O . ILE A 1 385 ? 8.757 -4.377 19.971 1.00 86.19 385 ILE A O 1
ATOM 2892 N N . PRO A 1 386 ? 8.578 -6.478 19.163 1.00 80.31 386 PRO A N 1
ATOM 2893 C CA . PRO A 1 386 ? 8.790 -7.105 20.459 1.00 80.31 386 PRO A CA 1
ATOM 2894 C C . PRO A 1 386 ? 10.154 -6.666 20.973 1.00 80.31 386 PRO A C 1
ATOM 2896 O O . PRO A 1 386 ? 11.125 -6.714 20.214 1.00 80.31 386 PRO A O 1
ATOM 2899 N N . ASP A 1 387 ? 10.241 -6.242 22.235 1.00 78.62 387 ASP A N 1
ATOM 2900 C CA . ASP A 1 387 ? 11.543 -6.007 22.846 1.00 78.62 387 ASP A CA 1
ATOM 2901 C C . ASP A 1 387 ? 12.365 -7.278 22.642 1.00 78.62 387 ASP A C 1
ATOM 2903 O O . ASP A 1 387 ? 11.988 -8.351 23.128 1.00 78.62 387 ASP A O 1
ATOM 2907 N N . THR A 1 388 ? 13.455 -7.175 21.871 1.00 75.56 388 THR A N 1
ATOM 2908 C CA . THR A 1 388 ? 14.405 -8.275 21.731 1.00 75.56 388 THR A CA 1
ATOM 2909 C C . THR A 1 388 ? 14.737 -8.689 23.152 1.00 75.56 388 THR A C 1
ATOM 2911 O O . THR A 1 388 ? 15.206 -7.821 23.896 1.00 75.56 388 THR A O 1
ATOM 2914 N N . PRO A 1 389 ? 14.451 -9.940 23.566 1.00 71.25 389 PRO A N 1
ATOM 2915 C CA . PRO A 1 389 ? 14.635 -10.338 24.947 1.00 71.25 389 PRO A CA 1
ATOM 2916 C C . PRO A 1 389 ? 16.065 -9.979 25.307 1.00 71.25 389 PRO A C 1
ATOM 2918 O O . PRO A 1 389 ? 16.997 -10.524 24.711 1.00 71.25 389 PRO A O 1
ATOM 2921 N N . THR A 1 390 ? 16.226 -8.987 26.195 1.00 75.56 390 THR A N 1
ATOM 2922 C CA . THR A 1 390 ? 17.547 -8.543 26.629 1.00 75.56 390 THR A CA 1
ATOM 2923 C C . THR A 1 390 ? 18.251 -9.815 27.054 1.00 75.56 390 THR A C 1
ATOM 2925 O O . THR A 1 390 ? 17.719 -10.484 27.949 1.00 75.56 390 THR A O 1
ATOM 2928 N N . PRO A 1 391 ? 19.346 -10.218 26.375 1.00 69.19 391 PRO A N 1
ATOM 2929 C CA . PRO A 1 391 ? 19.957 -11.506 26.632 1.00 69.19 391 PRO A CA 1
ATOM 2930 C C . PRO A 1 391 ? 20.203 -11.555 28.126 1.00 69.19 391 PRO A C 1
ATOM 2932 O O . PRO A 1 391 ? 20.888 -10.678 28.661 1.00 69.19 391 PRO A O 1
ATOM 2935 N N . THR A 1 392 ? 19.549 -12.502 28.807 1.00 75.31 392 THR A N 1
ATOM 2936 C CA . THR A 1 392 ? 19.733 -12.673 30.243 1.00 75.31 392 THR A CA 1
ATOM 2937 C C . THR A 1 392 ? 21.237 -12.753 30.433 1.00 75.31 392 THR A C 1
ATOM 2939 O O . THR A 1 392 ? 21.845 -13.603 29.770 1.00 75.31 392 THR A O 1
ATOM 2942 N N . PRO A 1 393 ? 21.858 -11.829 31.196 1.00 64.19 393 PRO A N 1
ATOM 2943 C CA . PRO A 1 393 ? 23.303 -11.791 31.308 1.00 64.19 393 PRO A CA 1
ATOM 2944 C C . PRO A 1 393 ? 23.725 -13.197 31.692 1.00 64.19 393 PRO A C 1
ATOM 2946 O O . PRO A 1 393 ? 23.295 -13.711 32.723 1.00 64.19 393 PRO A O 1
ATOM 2949 N N . THR A 1 394 ? 24.457 -13.860 30.792 1.00 70.38 394 THR A N 1
ATOM 2950 C CA . THR A 1 394 ? 24.993 -15.183 31.078 1.00 70.38 394 THR A CA 1
ATOM 2951 C C . THR A 1 394 ? 25.788 -14.986 32.346 1.00 70.38 394 THR A C 1
ATOM 2953 O O . THR A 1 394 ? 26.717 -14.175 32.322 1.00 70.38 394 THR A O 1
ATOM 2956 N N . GLU A 1 395 ? 25.364 -15.616 33.449 1.00 63.22 395 GLU A N 1
ATOM 2957 C CA . GLU A 1 395 ? 26.072 -15.512 34.717 1.00 63.22 395 GLU A CA 1
ATOM 2958 C C . GLU A 1 395 ? 27.540 -15.758 34.405 1.00 63.22 395 GLU A C 1
ATOM 2960 O O . GLU A 1 395 ? 27.938 -16.848 33.983 1.00 63.22 395 GLU A O 1
ATOM 2965 N N . SER A 1 396 ? 28.339 -14.695 34.494 1.00 54.44 396 SER A N 1
ATOM 2966 C CA . SER A 1 396 ? 29.767 -14.810 34.311 1.00 54.44 396 SER A CA 1
ATOM 2967 C C . SER A 1 396 ? 30.208 -15.672 35.475 1.00 54.44 396 SER A C 1
ATOM 2969 O O . SER A 1 396 ? 30.231 -15.194 36.608 1.00 54.44 396 SER A O 1
ATOM 2971 N N . CYS A 1 397 ? 30.457 -16.952 35.208 1.00 51.69 397 CYS A N 1
ATOM 2972 C CA . CYS A 1 397 ? 30.952 -17.882 36.198 1.00 51.69 397 CYS A CA 1
ATOM 2973 C C . CYS A 1 397 ? 32.277 -17.307 36.701 1.00 51.69 397 CYS A C 1
ATOM 2975 O O . CYS A 1 397 ? 33.315 -17.431 36.047 1.00 51.69 397 CYS A O 1
ATOM 2977 N N . THR A 1 398 ? 32.230 -16.608 37.833 1.00 52.53 398 THR A N 1
ATOM 2978 C CA . THR A 1 398 ? 33.391 -16.106 38.551 1.00 52.53 398 THR A CA 1
ATOM 2979 C C . THR A 1 398 ? 34.046 -17.310 39.200 1.00 52.53 398 THR A C 1
ATOM 2981 O O . THR A 1 398 ? 33.909 -17.567 40.391 1.00 52.53 398 THR A O 1
ATOM 2984 N N . TRP A 1 399 ? 34.761 -18.090 38.388 1.00 54.22 399 TRP A N 1
ATOM 2985 C CA . TRP A 1 399 ? 35.760 -19.006 38.904 1.00 54.22 399 TRP A CA 1
ATOM 2986 C C . TRP A 1 399 ? 36.804 -18.164 39.631 1.00 54.22 399 TRP A C 1
ATOM 2988 O O . TRP A 1 399 ? 37.657 -17.517 39.024 1.00 54.22 399 TRP A O 1
ATOM 2998 N N . THR A 1 400 ? 36.720 -18.154 40.955 1.00 53.81 400 THR A N 1
ATOM 2999 C CA . THR A 1 400 ? 37.835 -17.815 41.824 1.00 53.81 400 THR A CA 1
ATOM 3000 C C . THR A 1 400 ? 38.957 -18.806 41.529 1.00 53.81 400 THR A C 1
ATOM 3002 O O . THR A 1 400 ? 38.938 -19.954 41.969 1.00 53.81 400 THR A O 1
ATOM 3005 N N . CYS A 1 401 ? 39.936 -18.372 40.733 1.00 39.91 401 CYS A N 1
ATOM 3006 C CA . CYS A 1 401 ? 41.182 -19.098 40.535 1.00 39.91 401 CYS A CA 1
ATOM 3007 C C . CYS A 1 401 ? 41.874 -19.268 41.891 1.00 39.91 401 CYS A C 1
ATOM 3009 O O . CYS A 1 401 ? 42.470 -18.329 42.416 1.00 39.91 401 CYS A O 1
ATOM 3011 N N . VAL A 1 402 ? 41.813 -20.476 42.446 1.00 48.28 402 VAL A N 1
ATOM 3012 C CA . VAL A 1 402 ? 42.771 -20.933 43.451 1.00 48.28 402 VAL A CA 1
ATOM 3013 C C . VAL A 1 402 ? 44.075 -21.229 42.701 1.00 48.28 402 VAL A C 1
ATOM 3015 O O . VAL A 1 402 ? 44.078 -22.098 41.827 1.00 48.28 402 VAL A O 1
ATOM 3018 N N . PRO A 1 403 ? 45.185 -20.523 42.973 1.00 55.91 403 PRO A N 1
ATOM 3019 C CA . PRO A 1 403 ? 46.462 -20.849 42.366 1.00 55.91 403 PRO A CA 1
ATOM 3020 C C . PRO A 1 403 ? 47.049 -22.037 43.123 1.00 55.91 403 PRO A C 1
ATOM 3022 O O . PRO A 1 403 ? 47.367 -21.892 44.296 1.00 55.91 403 PRO A O 1
ATOM 3025 N N . ASN A 1 404 ? 47.170 -23.199 42.478 1.00 47.06 404 ASN A N 1
ATOM 3026 C CA . ASN A 1 404 ? 48.171 -24.219 42.812 1.00 47.06 404 ASN A CA 1
ATOM 3027 C C . ASN A 1 404 ? 48.191 -25.334 41.757 1.00 47.06 404 ASN A C 1
ATOM 3029 O O . ASN A 1 404 ? 47.316 -26.193 41.751 1.00 47.06 404 ASN A O 1
ATOM 3033 N N . ALA A 1 405 ? 49.209 -25.324 40.893 1.00 47.59 405 ALA A N 1
ATOM 3034 C CA . ALA A 1 405 ? 50.137 -26.444 40.661 1.00 47.59 405 ALA A CA 1
ATOM 3035 C C . ALA A 1 405 ? 50.937 -26.217 39.358 1.00 47.59 405 ALA A C 1
ATOM 3037 O O . ALA A 1 405 ? 50.369 -25.763 38.362 1.00 47.59 405 ALA A O 1
ATOM 3038 N N . PRO A 1 406 ? 52.248 -26.518 39.339 1.00 56.41 406 PRO A N 1
ATOM 3039 C CA . PRO A 1 406 ? 53.105 -26.257 38.194 1.00 56.41 406 PRO A CA 1
ATOM 3040 C C . PRO A 1 406 ? 53.039 -27.371 37.138 1.00 56.41 406 PRO A C 1
ATOM 3042 O O . PRO A 1 406 ? 53.139 -28.554 37.443 1.00 56.41 406 PRO A O 1
ATOM 3045 N N . THR A 1 407 ? 52.933 -26.920 35.890 1.00 52.06 407 THR A N 1
ATOM 3046 C CA . THR A 1 407 ? 53.709 -27.342 34.712 1.00 52.06 407 THR A CA 1
ATOM 3047 C C . THR A 1 407 ? 53.883 -28.841 34.433 1.00 52.06 407 THR A C 1
ATOM 3049 O O . THR A 1 407 ? 54.747 -29.501 35.003 1.00 52.06 407 THR A O 1
ATOM 3052 N N . ALA A 1 408 ? 53.226 -29.310 33.369 1.00 44.03 408 ALA A N 1
ATOM 3053 C CA . ALA A 1 408 ? 53.790 -30.323 32.479 1.00 44.03 408 ALA A CA 1
ATOM 3054 C C . ALA A 1 408 ? 53.877 -29.740 31.061 1.00 44.03 408 ALA A C 1
ATOM 3056 O O . ALA A 1 408 ? 52.869 -29.467 30.413 1.00 44.03 408 ALA A O 1
ATOM 3057 N N . THR A 1 409 ? 55.108 -29.502 30.616 1.00 49.16 409 THR A N 1
ATOM 3058 C CA . THR A 1 409 ? 55.467 -29.060 29.265 1.00 49.16 409 THR A CA 1
ATOM 3059 C C . THR A 1 409 ? 55.180 -30.181 28.260 1.00 49.16 409 THR A C 1
ATOM 3061 O O . THR A 1 409 ? 55.783 -31.246 28.391 1.00 49.16 409 THR A O 1
ATOM 3064 N N . PRO A 1 410 ? 54.329 -29.990 27.235 1.00 54.03 410 PRO A N 1
ATOM 3065 C CA . PRO A 1 410 ? 54.248 -30.946 26.142 1.00 54.03 410 PRO A CA 1
ATOM 3066 C C . PRO A 1 410 ? 55.449 -30.778 25.202 1.00 54.03 410 PRO A C 1
ATOM 3068 O O . PRO A 1 410 ? 55.710 -29.706 24.654 1.00 54.03 410 PRO A O 1
ATOM 3071 N N . THR A 1 411 ? 56.190 -31.870 25.040 1.00 54.84 411 THR A N 1
ATOM 3072 C CA . THR A 1 411 ? 57.274 -32.053 24.076 1.00 54.84 411 THR A CA 1
ATOM 3073 C C . THR A 1 411 ? 56.757 -31.862 22.649 1.00 54.84 411 THR A C 1
ATOM 3075 O O . THR A 1 411 ? 55.876 -32.584 22.193 1.00 54.84 411 THR A O 1
ATOM 3078 N N . VAL A 1 412 ? 57.332 -30.898 21.932 1.00 52.00 412 VAL A N 1
ATOM 3079 C CA . VAL A 1 412 ? 57.118 -30.697 20.494 1.00 52.00 412 VAL A CA 1
ATOM 3080 C C . VAL A 1 412 ? 57.914 -31.750 19.723 1.00 52.00 412 VAL A C 1
ATOM 3082 O O . VAL A 1 412 ? 59.142 -31.784 19.800 1.00 52.00 412 VAL A O 1
ATOM 3085 N N . THR A 1 413 ? 57.227 -32.610 18.975 1.00 44.94 413 THR A N 1
ATOM 3086 C CA . THR A 1 413 ? 57.849 -33.503 17.988 1.00 44.94 413 THR A CA 1
ATOM 3087 C C . THR A 1 413 ? 58.056 -32.730 16.676 1.00 44.94 413 THR A C 1
ATOM 3089 O O . THR A 1 413 ? 57.084 -32.194 16.139 1.00 44.94 413 THR A O 1
ATOM 3092 N N . PRO A 1 414 ? 59.284 -32.639 16.133 1.00 50.19 414 PRO A N 1
ATOM 3093 C CA . PRO A 1 414 ? 59.528 -31.955 14.867 1.00 50.19 414 PRO A CA 1
ATOM 3094 C C . PRO A 1 414 ? 58.968 -32.780 13.701 1.00 50.19 414 PRO A C 1
ATOM 3096 O O . PRO A 1 414 ? 59.360 -33.925 13.487 1.00 50.19 414 PRO A O 1
ATOM 3099 N N . THR A 1 415 ? 58.045 -32.191 12.940 1.00 51.97 415 THR A N 1
ATOM 3100 C CA . THR A 1 415 ? 57.569 -32.761 11.673 1.00 51.97 415 THR A CA 1
ATOM 3101 C C . THR A 1 415 ? 58.554 -32.389 10.570 1.00 51.97 415 THR A C 1
ATOM 3103 O O . THR A 1 415 ? 58.842 -31.212 10.358 1.00 51.97 415 THR A O 1
ATOM 3106 N N . ALA A 1 416 ? 59.096 -33.407 9.905 1.00 45.19 416 ALA A N 1
ATOM 3107 C CA . ALA A 1 416 ? 60.039 -33.271 8.808 1.00 45.19 416 ALA A CA 1
ATOM 3108 C C . ALA A 1 416 ? 59.375 -32.679 7.556 1.00 45.19 416 ALA A C 1
ATOM 3110 O O . ALA A 1 416 ? 58.324 -33.136 7.109 1.00 45.19 416 ALA A O 1
ATOM 3111 N N . THR A 1 417 ? 60.045 -31.691 6.975 1.00 47.53 417 THR A N 1
ATOM 3112 C CA . THR A 1 417 ? 59.832 -31.172 5.622 1.00 47.53 417 THR A CA 1
ATOM 3113 C C . THR A 1 417 ? 60.201 -32.230 4.576 1.00 47.53 417 THR A C 1
ATOM 3115 O O . THR A 1 417 ? 61.329 -32.727 4.623 1.00 47.53 417 THR A O 1
ATOM 3118 N N . PRO A 1 418 ? 59.353 -32.512 3.572 1.00 51.81 418 PRO A N 1
ATOM 3119 C CA . PRO A 1 418 ? 59.811 -33.095 2.322 1.00 51.81 418 PRO A CA 1
ATOM 3120 C C . PRO A 1 418 ? 59.919 -32.051 1.204 1.00 51.81 418 PRO A C 1
ATOM 3122 O O . PRO A 1 418 ? 59.026 -31.248 0.944 1.00 51.81 418 PRO A O 1
ATOM 3125 N N . THR A 1 419 ? 61.082 -32.132 0.571 1.00 47.31 419 THR A N 1
ATOM 3126 C CA . THR A 1 419 ? 61.618 -31.469 -0.615 1.00 47.31 419 THR A CA 1
ATOM 3127 C C . THR A 1 419 ? 60.740 -31.586 -1.868 1.00 47.31 419 THR A C 1
ATOM 3129 O O . THR A 1 419 ? 59.955 -32.517 -2.030 1.00 47.31 419 THR A O 1
ATOM 3132 N N . ALA A 1 420 ? 60.926 -30.627 -2.773 1.00 40.78 420 ALA A N 1
ATOM 3133 C CA . ALA A 1 420 ? 60.192 -30.422 -4.014 1.00 40.78 420 ALA A CA 1
ATOM 3134 C C . ALA A 1 420 ? 60.706 -31.237 -5.238 1.00 40.78 420 ALA A C 1
ATOM 3136 O O . ALA A 1 420 ? 61.913 -31.437 -5.359 1.00 40.78 420 ALA A O 1
ATOM 3137 N N . THR A 1 421 ? 59.762 -31.543 -6.161 1.00 38.53 421 THR A N 1
ATOM 3138 C CA . THR A 1 421 ? 59.840 -31.654 -7.663 1.00 38.53 421 THR A CA 1
ATOM 3139 C C . THR A 1 421 ? 60.643 -32.848 -8.267 1.00 38.53 421 THR A C 1
ATOM 3141 O O . THR A 1 421 ? 61.642 -33.203 -7.651 1.00 38.53 421 THR A O 1
ATOM 3144 N N . PRO A 1 422 ? 60.317 -33.476 -9.449 1.00 46.81 422 PRO A N 1
ATOM 3145 C CA . PRO A 1 422 ? 59.602 -32.949 -10.639 1.00 46.81 422 PRO A CA 1
ATOM 3146 C C . PRO A 1 422 ? 58.625 -33.859 -11.464 1.00 46.81 422 PRO A C 1
ATOM 3148 O O . PRO A 1 422 ? 58.670 -35.079 -11.418 1.00 46.81 422 PRO A O 1
ATOM 3151 N N . VAL A 1 423 ? 57.776 -33.177 -12.262 1.00 39.25 423 VAL A N 1
ATOM 3152 C CA . VAL A 1 423 ? 57.264 -33.401 -13.653 1.00 39.25 423 VAL A CA 1
ATOM 3153 C C . VAL A 1 423 ? 57.031 -34.829 -14.216 1.00 39.25 423 VAL A C 1
ATOM 3155 O O . VAL A 1 423 ? 57.990 -35.565 -14.407 1.00 39.25 423 VAL A O 1
ATOM 3158 N N . ALA A 1 424 ? 55.792 -35.120 -14.675 1.00 32.66 424 ALA A N 1
ATOM 3159 C CA . ALA A 1 424 ? 55.401 -35.471 -16.072 1.00 32.66 424 ALA A CA 1
ATOM 3160 C C . ALA A 1 424 ? 54.114 -36.337 -16.178 1.00 32.66 424 ALA A C 1
ATOM 3162 O O . ALA A 1 424 ? 54.030 -37.398 -15.577 1.00 32.66 424 ALA A O 1
ATOM 3163 N N . GLY A 1 425 ? 53.187 -35.943 -17.065 1.00 32.31 425 GLY A N 1
AT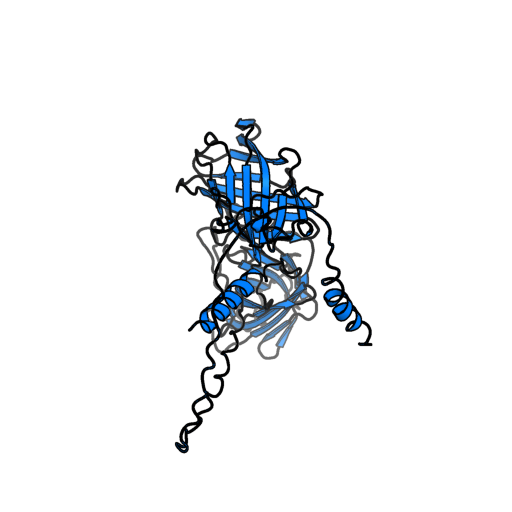OM 3164 C CA . GLY A 1 425 ? 52.615 -36.848 -18.080 1.00 32.31 425 GLY A CA 1
ATOM 3165 C C . GLY A 1 425 ? 51.474 -37.828 -17.737 1.00 32.31 425 GLY A C 1
ATOM 3166 O O . GLY A 1 425 ? 51.717 -38.960 -17.350 1.00 32.31 425 GLY A O 1
ATOM 3167 N N . ASN A 1 426 ? 50.271 -37.435 -18.172 1.00 32.56 426 ASN A N 1
ATOM 3168 C CA . ASN A 1 426 ? 49.236 -38.229 -18.862 1.00 32.56 426 ASN A CA 1
ATOM 3169 C C . ASN A 1 426 ? 48.254 -39.178 -18.134 1.00 32.56 426 ASN A C 1
ATOM 3171 O O . ASN A 1 426 ? 48.606 -40.167 -17.503 1.00 32.56 426 ASN A O 1
ATOM 3175 N N . SER A 1 427 ? 47.001 -38.972 -18.568 1.00 34.09 427 SER A N 1
ATOM 3176 C CA . SER A 1 427 ? 45.936 -39.928 -18.925 1.00 34.09 427 SER A CA 1
ATOM 3177 C C . SER A 1 427 ? 44.788 -40.175 -17.942 1.00 34.09 427 SER A C 1
ATOM 3179 O O . SER A 1 427 ? 44.943 -40.325 -16.736 1.00 34.09 427 SER A O 1
ATOM 3181 N N . ALA A 1 428 ? 43.596 -40.144 -18.541 1.00 43.31 428 ALA A N 1
ATOM 3182 C CA . ALA A 1 428 ? 42.281 -40.267 -17.947 1.00 43.31 428 ALA A CA 1
ATOM 3183 C C . ALA A 1 428 ? 41.993 -41.687 -17.443 1.00 43.31 428 ALA A C 1
ATOM 3185 O O . ALA A 1 428 ? 42.365 -42.663 -18.090 1.00 43.31 428 ALA A O 1
ATOM 3186 N N . GLY A 1 429 ? 41.228 -41.779 -16.352 1.00 41.53 429 GLY A N 1
ATOM 3187 C CA . GLY A 1 429 ? 40.557 -43.011 -15.941 1.00 41.53 429 GLY A CA 1
ATOM 3188 C C . GLY A 1 429 ? 40.714 -43.340 -14.461 1.00 41.53 429 GLY A C 1
ATOM 3189 O O . GLY A 1 429 ? 41.544 -44.160 -14.094 1.00 41.53 429 GLY A O 1
ATOM 3190 N N . SER A 1 430 ? 39.885 -42.744 -13.605 1.00 37.50 430 SER A N 1
ATOM 3191 C CA . SER A 1 430 ? 39.383 -43.401 -12.387 1.00 37.50 430 SER A CA 1
ATOM 3192 C C . SER A 1 430 ? 38.288 -42.546 -11.749 1.00 37.50 430 SER A C 1
ATOM 3194 O O . SER A 1 430 ? 38.511 -41.431 -11.288 1.00 37.50 430 SER A O 1
ATOM 3196 N N . ILE A 1 431 ? 37.067 -43.076 -11.777 1.00 42.19 431 ILE A N 1
ATOM 3197 C CA . ILE A 1 431 ? 35.921 -42.568 -11.026 1.00 42.19 431 ILE A CA 1
ATOM 3198 C C . ILE A 1 431 ? 36.061 -43.123 -9.606 1.00 42.19 431 ILE A C 1
ATOM 3200 O O . ILE A 1 431 ? 35.915 -44.322 -9.383 1.00 42.19 431 ILE A O 1
ATOM 3204 N N . GLU A 1 432 ? 36.381 -42.253 -8.656 1.00 43.41 432 GLU A N 1
ATOM 3205 C CA . GLU A 1 432 ? 36.461 -42.569 -7.230 1.00 43.41 432 GLU A CA 1
ATOM 3206 C C . GLU A 1 432 ? 35.048 -42.677 -6.625 1.00 43.41 432 GLU A C 1
ATOM 3208 O O . GLU A 1 432 ? 34.345 -41.684 -6.414 1.00 43.41 432 GLU A O 1
ATOM 3213 N N . ILE A 1 433 ? 34.633 -43.914 -6.330 1.00 45.81 433 ILE A N 1
ATOM 3214 C CA . ILE A 1 433 ? 33.429 -44.291 -5.568 1.00 45.81 433 ILE A CA 1
ATOM 3215 C C . ILE A 1 433 ? 33.681 -44.018 -4.072 1.00 45.81 433 ILE A C 1
ATOM 3217 O O . ILE A 1 433 ? 33.679 -44.917 -3.239 1.00 45.81 433 ILE A O 1
ATOM 3221 N N . SER A 1 434 ? 33.936 -42.761 -3.708 1.00 44.78 434 SER A N 1
ATOM 3222 C CA . SER A 1 434 ? 34.153 -42.359 -2.306 1.00 44.78 434 SER A CA 1
ATOM 3223 C C . SER A 1 434 ? 33.204 -41.252 -1.830 1.00 44.78 434 SER A C 1
ATOM 3225 O O . SER A 1 434 ? 33.172 -40.931 -0.645 1.00 44.78 434 SER A O 1
ATOM 3227 N N . LYS A 1 435 ? 32.321 -40.741 -2.705 1.00 42.78 435 LYS A N 1
ATOM 3228 C CA . LYS A 1 435 ? 31.295 -39.733 -2.351 1.00 42.78 435 LYS A CA 1
ATOM 3229 C C . LYS A 1 435 ? 29.861 -40.270 -2.234 1.00 42.78 435 LYS A C 1
ATOM 3231 O O . LYS A 1 435 ? 28.997 -39.573 -1.715 1.00 42.78 435 LYS A O 1
ATOM 3236 N N . ILE A 1 436 ? 29.608 -41.520 -2.633 1.00 46.50 436 ILE A N 1
ATOM 3237 C CA . ILE A 1 436 ? 28.272 -42.147 -2.545 1.00 46.50 436 ILE A CA 1
ATOM 3238 C C . ILE A 1 436 ? 27.995 -42.745 -1.150 1.00 46.50 436 ILE A C 1
ATOM 3240 O O . ILE A 1 436 ? 26.839 -42.838 -0.746 1.00 46.50 436 ILE A O 1
ATOM 3244 N N . LEU A 1 437 ? 29.022 -43.056 -0.348 1.00 44.97 437 LEU A N 1
ATOM 3245 C CA . LEU A 1 437 ? 28.805 -43.622 0.993 1.00 44.97 437 LEU A CA 1
ATOM 3246 C C . LEU A 1 437 ? 28.360 -42.593 2.050 1.00 44.97 437 LEU A C 1
ATOM 3248 O O . LEU A 1 437 ? 27.702 -42.968 3.016 1.00 44.97 437 LEU A O 1
ATOM 3252 N N . VAL A 1 438 ? 28.659 -41.302 1.867 1.00 46.78 438 VAL A N 1
ATOM 3253 C CA . VAL A 1 438 ? 28.275 -40.253 2.834 1.00 46.78 438 VAL A CA 1
ATOM 3254 C C . VAL A 1 438 ? 26.842 -39.755 2.595 1.00 46.78 438 VAL A C 1
ATOM 3256 O O . VAL A 1 438 ? 26.150 -39.404 3.544 1.00 46.78 438 VAL A O 1
ATOM 3259 N N . ALA A 1 439 ? 26.339 -39.824 1.357 1.00 45.06 439 ALA A N 1
ATOM 3260 C CA . ALA A 1 439 ? 24.936 -39.521 1.053 1.00 45.06 439 ALA A CA 1
ATOM 3261 C C . ALA A 1 439 ? 23.976 -40.665 1.449 1.00 45.06 439 ALA A C 1
ATOM 3263 O O . ALA A 1 439 ? 22.819 -40.413 1.781 1.00 45.06 439 ALA A O 1
ATOM 3264 N N . GLY A 1 440 ? 24.454 -41.917 1.470 1.00 44.94 440 GLY A N 1
ATOM 3265 C CA . GLY A 1 440 ? 23.646 -43.086 1.842 1.00 44.94 440 GLY A CA 1
ATOM 3266 C C . GLY A 1 440 ? 23.335 -43.207 3.340 1.00 44.94 440 GLY A C 1
ATOM 3267 O O . GLY A 1 440 ? 22.279 -43.725 3.696 1.00 44.94 440 GLY A O 1
ATOM 3268 N N . LEU A 1 441 ? 24.202 -42.700 4.228 1.00 45.66 441 LEU A N 1
ATOM 3269 C CA . LEU A 1 441 ? 23.972 -42.784 5.679 1.00 45.66 441 LEU A CA 1
ATOM 3270 C C . LEU A 1 441 ? 22.990 -41.728 6.214 1.00 45.66 441 LEU A C 1
ATOM 3272 O O . LEU A 1 441 ? 22.309 -41.990 7.203 1.00 45.66 441 LEU A O 1
ATOM 3276 N N . SER A 1 442 ? 22.839 -40.585 5.542 1.00 44.78 442 SER A N 1
ATOM 3277 C CA . SER A 1 442 ? 21.881 -39.545 5.956 1.00 44.78 442 SER A CA 1
ATOM 3278 C C . SER A 1 442 ? 20.427 -39.893 5.609 1.00 44.78 442 SER A C 1
ATOM 3280 O O . SER A 1 442 ? 19.509 -39.408 6.266 1.00 44.78 442 SER A O 1
ATOM 3282 N N . LEU A 1 443 ? 20.198 -40.774 4.627 1.00 42.12 443 LEU A N 1
ATOM 3283 C CA . LEU A 1 443 ? 18.850 -41.185 4.213 1.00 42.12 443 LEU A CA 1
ATOM 3284 C C . LEU A 1 443 ? 18.258 -42.307 5.093 1.00 42.12 443 LEU A C 1
ATOM 3286 O O . LEU A 1 443 ? 17.044 -42.487 5.121 1.00 42.12 443 LEU A O 1
ATOM 3290 N N . LEU A 1 444 ? 19.084 -43.030 5.860 1.00 42.66 444 LEU A N 1
ATOM 3291 C CA . LEU A 1 444 ? 18.624 -44.088 6.775 1.00 42.66 444 LEU A CA 1
ATOM 3292 C C . LEU A 1 444 ? 18.217 -43.577 8.168 1.00 42.66 444 LEU A C 1
ATOM 3294 O O . LEU A 1 444 ? 17.496 -44.274 8.878 1.00 42.66 444 LEU A O 1
ATOM 3298 N N . ALA A 1 445 ? 18.600 -42.353 8.545 1.00 45.50 445 ALA A N 1
ATOM 3299 C CA . ALA A 1 445 ? 18.209 -41.751 9.823 1.00 45.50 445 ALA A CA 1
ATOM 3300 C C . ALA A 1 445 ? 16.780 -41.162 9.823 1.00 45.50 445 ALA A C 1
ATOM 3302 O O . ALA A 1 445 ? 16.215 -40.941 10.890 1.00 45.50 445 ALA A O 1
ATOM 3303 N N . LEU A 1 446 ? 16.160 -40.960 8.652 1.00 42.31 446 LEU A N 1
ATOM 3304 C CA . LEU A 1 446 ? 14.788 -40.436 8.529 1.00 42.31 446 LEU A CA 1
ATOM 3305 C C . LEU A 1 446 ? 13.694 -41.517 8.465 1.00 42.31 446 LEU A C 1
ATOM 3307 O O . LEU A 1 446 ? 12.512 -41.186 8.483 1.00 42.31 446 LEU A O 1
ATOM 3311 N N . VAL A 1 447 ? 14.056 -42.804 8.423 1.00 48.34 447 VAL A N 1
ATOM 3312 C CA . VAL A 1 447 ? 13.088 -43.915 8.298 1.00 48.34 447 VAL A CA 1
ATOM 3313 C C . VAL A 1 447 ? 12.716 -44.546 9.654 1.00 48.34 447 VAL A C 1
ATOM 3315 O O . VAL A 1 447 ? 11.766 -45.319 9.722 1.00 48.34 447 VAL A O 1
ATOM 3318 N N . PHE A 1 448 ? 13.374 -44.170 10.759 1.00 44.72 448 PHE A N 1
ATOM 3319 C CA . PHE A 1 448 ? 13.119 -44.745 12.094 1.00 44.72 448 PHE A CA 1
ATOM 3320 C C . PHE A 1 448 ? 12.678 -43.742 13.170 1.00 44.72 448 PHE A C 1
ATOM 3322 O O . PHE A 1 448 ? 12.884 -43.972 14.359 1.00 44.72 448 PHE A O 1
ATOM 3329 N N . VAL A 1 449 ? 11.995 -42.668 12.770 1.00 51.91 449 VAL A N 1
ATOM 3330 C CA . VAL A 1 449 ? 11.127 -41.913 13.686 1.00 51.91 449 VAL A CA 1
ATOM 3331 C C . VAL A 1 449 ? 9.697 -41.985 13.154 1.00 51.91 449 VAL A C 1
ATOM 3333 O O . VAL A 1 449 ? 9.251 -41.147 12.372 1.00 51.91 449 VAL A O 1
ATOM 3336 N N . ARG A 1 450 ? 9.003 -43.050 13.553 1.00 45.78 450 ARG A N 1
ATOM 3337 C CA . ARG A 1 450 ? 7.549 -43.094 13.696 1.00 45.78 450 ARG A CA 1
ATOM 3338 C C . ARG A 1 450 ? 7.236 -43.541 15.108 1.00 45.78 450 ARG A C 1
ATOM 3340 O O . ARG A 1 450 ? 7.839 -44.557 15.520 1.00 45.78 450 ARG A O 1
#

Nearest PDB structures (foldseek):
  8alo-assembly1_B  TM=3.435E-01  e=6.485E-01  Vibrio cholerae
  8byt-assembly1_A  TM=1.368E-01  e=1.249E+00  Veillonella parvula

Mean predicted aligned error: 10.36 Å

Secondary structure (DSSP, 8-state):
-HHHHHHHHHHHHHTTTT-S--TT---EEEEE-PPPTTTS-SS---SEEES-TTSTTS--EEEEPTTS-EEEEETTEEEEEEEEEETT--S--EEEEEEEEEE-------S-GGGBTTTSSB-GGG-EEEEE-GGG-EEEE-GGGTTEEEEEEEBTTBPEEEEETTTSSSSSEEEEEEEEEEEEETTEEEEE-SSPEEEEEEEEE-S-TTSEEEEEEBPP-GGGT----SBSEEE--S--GGGTT-SEEEESTT--EEEE-TTS-EEEEEEEEETTS-TT--EEEEEEEEEES--PPP--S-GGGBTTTSSB-GGG-EEEEEPTT-EEEETTEEEEEEEEGGG--EEEEETTTSSSSSEEEEEEEEETT-TT--EEEEEEEEE------PPP----------------PPPPPPPPPPPP------------TTSHHHHHHHHHTTSS--

Sequence (450 aa):
MKNLHVLLLALLVGSVFSQTASNTCIFFNVYSAALDPTYGPSTGGNAITFDDPNIPGGSATYNFVYGFQAATIAGGTIVISGTLVPTNGNANTLDVRMTFRATTGTPKRELQDAAYVPTGTIDPSTWTYYAIDPANSYMIGHGDLEGYTVDLTAFDGMPLQVGTGANGKNLNFGASGWFSFAFRQGNVVVYTSDKVVDINVDIACNDCDSHQYRATDANADTSIGGVKGGQALFITSNDLTPFGGFDRWSFVDNSGLVTIEANNNLVLQGNFAPTGGDQSVRMSCYINFYWIASSELKKELPADAYLPNGKIDPNLWKLYRVNTGSYCTYNGNQINITGNAMDMPLQLGNGGNGKNANFGMGVWMTYANGGDSVIDINVDLTCIIPDTPTPTPTESCTWTCVPNAPTATPTVTPTATPTATPVAGNSAGSIEISKILVAGLSLLALVFVR

Foldseek 3Di:
DVVVVVVVVVVVVVVQPPQPPPPPFQKKFKWQQAFDPPWFDPDGRAQKAFPDCPDQPRAGGWIFDPQQWIWGDPPQKIWTWFKIDGPVPRPKIKGWIWMWGWDDADADAQTHPCCEPPNHDDDQVPKTWTFTDQVRIWIQIDDSRHQKIKTKHADPVWTKIFAQCSLSRDRATWIKTWTWIFIDRVPDTPDGDPTTMIGGIHIGRPQFPQQKWQWWKDAFDVVQAQDDTDFFKAKPFPDCVQVVPAGGKTFDPSQWMWHQDPQRKIWTWGWIDGDVDPRVWIKTWIWIKDWDDDDDEDQLTPPCCEPPNHSDDQNSWTWIKTDFPTWMAGPNDIKGWDIFQVRHTKTFQQCQLNRHRAGWIWTWTDTPPRVNMTMIGRIHIDHDDPDPPPPPPPPPPPPPDDDDDDDDDDDDDDDDDDDDDDDDDDDDDDDDPPPVVVVVVVVVVVPPDD

pLDDT: mean 85.67, std 18.5, range [32.31, 98.56]